Protein AF-A0AA39HZW9-F1 (afdb_monomer_lite)

Radius of gyration: 36.7 Å; chains: 1; bounding box: 82×120×108 Å

Secondary structure (DSSP, 8-state):
-------------S-SSS-----------------HHHHHHHHHHH---HHHHHHHHHHHTTT-HHHHHHHHHHHHHHHHHHHHHHHTTS---EEEEEEEEETTEEEEEEEEES-HHHHTSHHHHHHHHHHHHHHHHHHHHHGGG--PPTT--EEEEPPTTTPBPTTS-BHHHHHHHHHHHH-S-EEEEEEEEEE--TTPEEEEEEES-EE-SS-EEESEEEEEEEEE-TT--SS-HHHHHHHHHHHHHHTT--B--PPPP-----------------TTHHHHHHHS-------HHHHBTTTSEETTEEEEEHHHHHHHTTEEEEEEEEEETTHHHHHHHHHHHHHHHHHS------------------------------------------PPPP------------SSSTTSSHHHHHHHHHHHHHHHHHHHHHHHH-

pLDDT: mean 72.5, std 27.18, range [23.95, 98.5]

Organism: NCBI:txid289476

Foldseek 3Di:
DDDDDDDDDDDDDPDDPPPPPPDDPPPDPPVPDADPVLLVVLCVVQVDDSVLSVVLCVVQNSVPSVSSNVSSVVVLLVLLVVLLVVQVVADFQAAKWKKFFDFQKIKIWTKTWRDNVLRPDPLRLVLNVQLRVLLRVVLVVCQVVDDADFLDKDKDFDDQQPRAGPVRGGNVSSLSSSCSVVVIHMDTPTIIMIGDDHQWGKDKDEPVWDDDPRMTMYQKMKIWTKHADPPADPDDPRVLRHQLRVQCRVLVAAWQDDADDPPPPPPPPPPPDPDDDDDPVVVVVVVVPDPPDCDCLSHHQQNDQRPVGSVDGPVVVQVVRRMDISTMDMDGRCPVVVVVVVVVVVVVVVVDPDDDDDPPPPPPDDDDDDDDDDDDDDDDDDDDDDDDDDDDDDDDDDDDDDDDDDDDDDPPPVVPPPPPVVVVVVVVVVVVVVVVVVVVVD

Structure (mmCIF, N/CA/C/O backbone):
data_AF-A0AA39HZW9-F1
#
_entry.id   AF-A0AA39HZW9-F1
#
loop_
_atom_site.group_PDB
_atom_site.id
_atom_site.type_symbol
_atom_site.label_atom_id
_atom_site.label_alt_id
_atom_site.label_comp_id
_atom_site.label_asym_id
_atom_site.label_entity_id
_atom_site.label_seq_id
_atom_site.pdbx_PDB_ins_code
_atom_site.Cartn_x
_atom_site.Cartn_y
_atom_site.Cartn_z
_atom_site.occupancy
_atom_site.B_iso_or_equiv
_atom_site.auth_seq_id
_atom_site.auth_comp_id
_atom_site.auth_asym_id
_atom_site.auth_atom_id
_atom_site.pdbx_PDB_model_num
ATOM 1 N N . MET A 1 1 ? -32.507 66.159 19.120 1.00 34.94 1 MET A N 1
ATOM 2 C CA . MET A 1 1 ? -33.214 66.784 20.262 1.00 34.94 1 MET A CA 1
ATOM 3 C C . MET A 1 1 ? -34.697 66.452 20.152 1.00 34.94 1 MET A C 1
ATOM 5 O O . MET A 1 1 ? -35.174 66.470 19.030 1.00 34.94 1 MET A O 1
ATOM 9 N N . LEU A 1 2 ? -35.362 66.196 21.295 1.00 34.66 2 LEU A N 1
ATOM 10 C CA . LEU A 1 2 ? -36.809 65.916 21.501 1.00 34.66 2 LEU A CA 1
ATOM 11 C C . LEU A 1 2 ? -37.301 64.592 20.876 1.00 34.66 2 LEU A C 1
ATOM 13 O O . LEU A 1 2 ? -37.338 64.468 19.666 1.00 34.66 2 LEU A O 1
ATOM 17 N N . ARG A 1 3 ? -37.608 63.489 21.580 1.00 35.75 3 ARG A N 1
ATOM 18 C CA . ARG A 1 3 ? -38.159 63.187 22.924 1.00 35.75 3 ARG A CA 1
ATOM 19 C C . ARG A 1 3 ? -39.597 63.674 23.175 1.00 35.75 3 ARG A C 1
ATOM 21 O O . ARG A 1 3 ? -39.869 64.857 23.019 1.00 35.75 3 ARG A O 1
ATOM 28 N N . LEU A 1 4 ? -40.371 62.742 23.769 1.00 35.06 4 LEU A N 1
ATOM 29 C CA . LEU A 1 4 ? -41.680 62.815 24.467 1.00 35.06 4 LEU A CA 1
ATOM 30 C C . LEU A 1 4 ? -42.878 62.329 23.608 1.00 35.06 4 LEU A C 1
ATOM 32 O O . LEU A 1 4 ? -42.989 62.734 22.466 1.00 35.06 4 LEU A O 1
ATOM 36 N N . ARG A 1 5 ? -43.819 61.486 24.072 1.00 35.94 5 ARG A N 1
ATOM 37 C CA . ARG A 1 5 ? -44.132 60.964 25.420 1.00 35.94 5 ARG A CA 1
ATOM 38 C C . ARG A 1 5 ? -45.086 59.747 25.347 1.00 35.94 5 ARG A C 1
ATOM 40 O O . ARG A 1 5 ? -45.790 59.561 24.365 1.00 35.94 5 ARG A O 1
ATOM 47 N N . ASN A 1 6 ? -45.064 58.988 26.444 1.00 35.19 6 ASN A N 1
ATOM 48 C CA . ASN A 1 6 ? -45.860 57.831 26.890 1.00 35.19 6 ASN A CA 1
ATOM 49 C C . ASN A 1 6 ? -47.389 57.874 26.669 1.00 35.19 6 ASN A C 1
ATOM 51 O O . ASN A 1 6 ? -47.959 58.957 26.627 1.00 35.19 6 ASN A O 1
ATOM 55 N N . VAL A 1 7 ? -48.033 56.691 26.690 1.00 34.19 7 VAL A N 1
ATOM 56 C CA . VAL A 1 7 ? -48.932 56.134 27.752 1.00 34.19 7 VAL A CA 1
ATOM 57 C C . VAL A 1 7 ? -49.486 54.781 27.216 1.00 34.19 7 VAL A C 1
ATOM 59 O O . VAL A 1 7 ? -50.035 54.747 26.127 1.00 34.19 7 VAL A O 1
ATOM 62 N N . GLN A 1 8 ? -49.108 53.593 27.718 1.00 33.03 8 GLN A N 1
ATOM 63 C CA . GLN A 1 8 ? -49.621 52.834 28.883 1.00 33.03 8 GLN A CA 1
ATOM 64 C C . GLN A 1 8 ? -51.130 52.477 28.823 1.00 33.03 8 GLN A C 1
ATOM 66 O O . GLN A 1 8 ? -51.951 53.331 29.116 1.00 33.03 8 GLN A O 1
ATOM 71 N N . LEU A 1 9 ? -51.492 51.221 28.504 1.00 31.52 9 LEU A N 1
ATOM 72 C CA . LEU A 1 9 ? -52.197 50.246 29.377 1.00 31.52 9 LEU A CA 1
ATOM 73 C C . LEU A 1 9 ? -52.895 49.114 28.590 1.00 31.52 9 LEU A C 1
ATOM 75 O O . LEU A 1 9 ? -53.421 49.331 27.508 1.00 31.52 9 LEU A O 1
ATOM 79 N N . ALA A 1 10 ? -52.991 47.963 29.270 1.00 33.34 10 ALA A N 1
ATOM 80 C CA . ALA A 1 10 ? -53.833 46.788 29.009 1.00 33.34 10 ALA A CA 1
ATOM 81 C C . ALA A 1 10 ? -53.428 45.921 27.800 1.00 33.34 10 ALA A C 1
ATOM 83 O O . ALA A 1 10 ? -53.300 46.378 26.680 1.00 33.34 10 ALA A O 1
ATOM 84 N N . GLY A 1 11 ? -53.213 44.619 27.923 1.00 28.30 11 GLY A N 1
ATOM 85 C CA . GLY A 1 11 ? -53.505 43.700 29.009 1.00 28.30 11 GLY A CA 1
ATOM 86 C C . GLY A 1 11 ? -53.540 42.311 28.383 1.00 28.30 11 GLY A C 1
ATOM 87 O O . GLY A 1 11 ? -54.354 42.044 27.509 1.00 28.30 11 GLY A O 1
ATOM 88 N N . SER A 1 12 ? -52.573 41.479 28.769 1.00 40.00 12 SER A N 1
ATOM 89 C CA . SER A 1 12 ? -52.729 40.038 29.001 1.00 40.00 12 SER A CA 1
ATOM 90 C C . SER A 1 12 ? -53.965 39.373 28.378 1.00 40.00 12 SER A C 1
ATOM 92 O O . SER A 1 12 ? -55.034 39.493 28.960 1.00 40.00 12 SER A O 1
ATOM 94 N N . ILE A 1 13 ? -53.794 38.619 27.278 1.00 37.22 13 ILE A N 1
ATOM 95 C CA . ILE A 1 13 ? -54.578 37.394 26.976 1.00 37.22 13 ILE A CA 1
ATOM 96 C C . ILE A 1 13 ? -53.998 36.544 25.819 1.00 37.22 13 ILE A C 1
ATOM 98 O O . ILE A 1 13 ? -54.266 35.350 25.780 1.00 37.22 1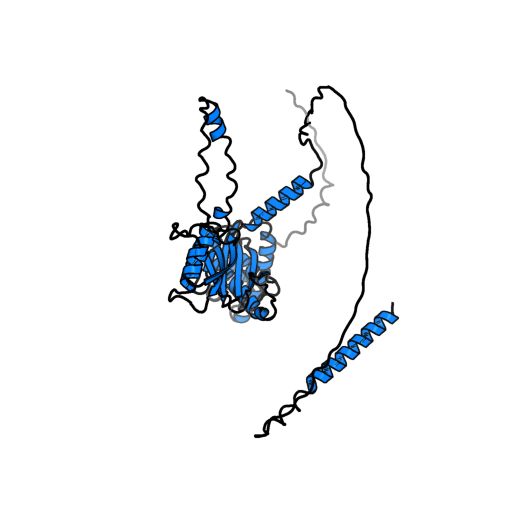3 ILE A O 1
ATOM 102 N N . VAL A 1 14 ? -53.116 37.035 24.937 1.00 37.12 14 VAL A N 1
ATOM 103 C CA . VAL A 1 14 ? -52.700 36.242 23.744 1.00 37.12 14 VAL A CA 1
ATOM 104 C C . VAL A 1 14 ? -51.212 35.873 23.723 1.00 37.12 14 VAL A C 1
ATOM 106 O O . VAL A 1 14 ? -50.484 36.171 22.781 1.00 37.12 14 VAL A O 1
ATOM 109 N N . ARG A 1 15 ? -50.723 35.192 24.766 1.00 33.72 15 ARG A N 1
ATOM 110 C CA . ARG A 1 15 ? -49.403 34.530 24.704 1.00 33.72 15 ARG A CA 1
ATOM 111 C C . ARG A 1 15 ? -49.343 33.223 25.499 1.00 33.72 15 ARG A C 1
ATOM 113 O O . ARG A 1 15 ? -48.409 32.986 26.255 1.00 33.72 15 ARG A O 1
ATOM 120 N N . ARG A 1 16 ? -50.365 32.373 25.340 1.00 34.09 16 ARG A N 1
ATOM 121 C CA . ARG A 1 16 ? -50.424 31.041 25.971 1.00 34.09 16 ARG A CA 1
ATOM 122 C C . ARG A 1 16 ? -50.874 29.922 25.025 1.00 34.09 16 ARG A C 1
ATOM 124 O O . ARG A 1 16 ? -51.588 29.024 25.446 1.00 34.09 16 ARG A O 1
ATOM 131 N N . LEU A 1 17 ? -50.456 29.979 23.758 1.00 33.69 17 LEU A N 1
ATOM 132 C CA . LEU A 1 17 ? -50.730 28.930 22.757 1.00 33.69 17 LEU A CA 1
ATOM 133 C C . LEU A 1 17 ? -49.521 28.579 21.863 1.00 33.69 17 LEU A C 1
ATOM 135 O O . LEU A 1 17 ? -49.684 27.963 20.820 1.00 33.69 17 LEU A O 1
ATOM 139 N N . LEU A 1 18 ? -48.298 28.920 22.286 1.00 36.03 18 LEU A N 1
ATOM 140 C CA . LEU A 1 18 ? -47.048 28.488 21.636 1.00 36.03 18 LEU A CA 1
ATOM 141 C C . LEU A 1 18 ? -46.009 28.070 22.685 1.00 36.03 18 LEU A C 1
ATOM 143 O O . LEU A 1 18 ? -44.896 28.583 22.747 1.00 36.03 18 LEU A O 1
ATOM 147 N N . SER A 1 19 ? -46.407 27.164 23.574 1.00 37.12 19 SER A N 1
ATOM 148 C CA . SER A 1 19 ? -45.493 26.489 24.499 1.00 37.12 19 SER A CA 1
ATOM 149 C C . SER A 1 19 ? -45.993 25.069 24.737 1.00 37.12 19 SER A C 1
ATOM 151 O O . SER A 1 19 ? -46.457 24.722 25.816 1.00 37.12 19 SER A O 1
ATOM 153 N N . SER A 1 20 ? -45.938 24.257 23.685 1.00 35.94 20 SER A N 1
ATOM 154 C CA . SER A 1 20 ? -45.880 22.801 23.808 1.00 35.94 20 SER A CA 1
ATOM 155 C C . SER A 1 20 ? -44.581 22.302 23.175 1.00 35.94 20 SER A C 1
ATOM 157 O O . SER A 1 20 ? -44.574 21.384 22.360 1.00 35.94 20 SER A O 1
ATOM 159 N N . GLU A 1 21 ? -43.465 22.937 23.533 1.00 36.12 21 GLU A N 1
ATOM 160 C CA . GLU A 1 21 ? -42.206 22.209 23.587 1.00 36.12 21 GLU A CA 1
ATOM 161 C C . GLU A 1 21 ? -42.336 21.257 24.767 1.00 36.12 21 GLU A C 1
ATOM 163 O O . GLU A 1 21 ? -42.434 21.670 25.924 1.00 36.12 21 GLU A O 1
ATOM 168 N N . ALA A 1 22 ? -42.447 19.973 24.436 1.00 35.91 22 ALA A N 1
ATOM 169 C CA . ALA A 1 22 ? -42.327 18.893 25.385 1.00 35.91 22 ALA A CA 1
ATOM 170 C C . ALA A 1 22 ? -41.031 19.112 26.167 1.00 35.91 22 ALA A C 1
ATOM 172 O O . ALA A 1 22 ? -39.932 18.935 25.640 1.00 35.91 22 ALA A O 1
ATOM 173 N N . ALA A 1 23 ? -41.183 19.549 27.416 1.00 32.69 23 ALA A N 1
ATOM 174 C CA . ALA A 1 23 ? -40.116 19.561 28.387 1.00 32.69 23 ALA A CA 1
ATOM 175 C C . ALA A 1 23 ? -39.486 18.167 28.369 1.00 32.69 23 ALA A C 1
ATOM 177 O O . ALA A 1 23 ? -40.150 17.169 28.664 1.00 32.69 23 ALA A O 1
ATOM 178 N N . ALA A 1 24 ? -38.218 18.104 27.962 1.00 35.72 24 ALA A N 1
ATOM 179 C CA . ALA A 1 24 ? -37.405 16.921 28.150 1.00 35.72 24 ALA A CA 1
ATOM 180 C C . ALA A 1 24 ? -37.582 16.480 29.609 1.00 35.72 24 ALA A C 1
ATOM 182 O O . ALA A 1 24 ? -37.485 17.336 30.497 1.00 35.72 24 ALA A O 1
ATOM 183 N N . PRO A 1 25 ? -37.865 15.198 29.894 1.00 37.16 25 PRO A N 1
ATOM 184 C CA . PRO A 1 25 ? -37.861 14.751 31.267 1.00 37.16 25 PRO A CA 1
ATOM 185 C C . PRO A 1 25 ? -36.443 14.976 31.788 1.00 37.16 25 PRO A C 1
ATOM 187 O O . PRO A 1 25 ? -35.507 14.267 31.417 1.00 37.16 25 PRO A O 1
ATOM 190 N N . SER A 1 26 ? -36.286 15.978 32.651 1.00 41.97 26 SER A N 1
ATOM 191 C CA . SER A 1 26 ? -35.175 16.111 33.583 1.00 41.97 26 SER A CA 1
ATOM 192 C C . SER A 1 26 ? -35.300 14.991 34.619 1.00 41.97 26 SER A C 1
ATOM 194 O O . SER A 1 26 ? -35.523 15.207 35.806 1.00 41.97 26 SER A O 1
ATOM 196 N N . GLY A 1 27 ? -35.203 13.751 34.137 1.00 35.00 27 GLY A N 1
ATOM 197 C CA . GLY A 1 27 ? -34.976 12.586 34.964 1.00 35.00 27 GLY A CA 1
ATOM 198 C C . GLY A 1 27 ? -33.583 12.737 35.545 1.00 35.00 27 GLY A C 1
ATOM 199 O O . GLY A 1 27 ? -32.606 12.783 34.799 1.00 35.00 27 GLY A O 1
ATOM 200 N N . GLY A 1 28 ? -33.517 12.890 36.865 1.00 33.19 28 GLY A N 1
ATOM 201 C CA . GLY A 1 28 ? -32.268 13.006 37.595 1.00 33.19 28 GLY A CA 1
ATOM 202 C C . GLY A 1 28 ? -31.275 11.937 37.154 1.00 33.19 28 GLY A C 1
ATOM 203 O O . GLY A 1 28 ? -31.624 10.761 37.028 1.00 33.19 28 GLY A O 1
ATOM 204 N N . ASP A 1 29 ? -30.037 12.365 36.927 1.00 40.34 29 ASP A N 1
ATOM 205 C CA . ASP A 1 29 ? -28.877 11.491 36.812 1.00 40.34 29 ASP A CA 1
ATOM 206 C C . ASP A 1 29 ? -28.687 10.808 38.174 1.00 40.34 29 ASP A C 1
ATOM 208 O O . ASP A 1 29 ? -27.918 11.243 39.031 1.00 40.34 29 ASP A O 1
ATOM 212 N N . ALA A 1 30 ? -29.490 9.774 38.431 1.00 45.31 30 ALA A N 1
ATOM 213 C CA . ALA A 1 30 ? -29.240 8.834 39.500 1.00 45.31 30 ALA A CA 1
ATOM 214 C C . ALA A 1 30 ? -27.892 8.215 39.157 1.00 45.31 30 ALA A C 1
ATOM 216 O O . ALA A 1 30 ? -27.802 7.376 38.263 1.00 45.31 30 ALA A O 1
ATOM 217 N N . SER A 1 31 ? -26.833 8.685 39.815 1.00 55.00 31 SER A N 1
ATOM 218 C CA . SER A 1 31 ? -25.477 8.213 39.590 1.00 55.00 31 SER A CA 1
ATOM 219 C C . SER A 1 31 ? -25.436 6.709 39.867 1.00 55.00 31 SER A C 1
ATOM 221 O O . SER A 1 31 ? -25.274 6.279 41.012 1.00 55.00 31 SER A O 1
ATOM 223 N N . VAL A 1 32 ? -25.641 5.894 38.830 1.00 67.44 32 VAL A N 1
ATOM 224 C CA . VAL A 1 32 ? -25.576 4.441 38.940 1.00 67.44 32 VAL A CA 1
ATOM 225 C C . VAL A 1 32 ? -24.132 4.126 39.290 1.00 67.44 32 VAL A C 1
ATOM 227 O O . VAL A 1 32 ? -23.210 4.312 38.489 1.00 67.44 32 VAL A O 1
ATOM 230 N N . LYS A 1 33 ? -23.926 3.742 40.549 1.00 76.31 33 LYS A N 1
ATOM 231 C CA . LYS A 1 33 ? -22.610 3.536 41.143 1.00 76.31 33 LYS A CA 1
ATOM 232 C C . LYS A 1 33 ? -22.049 2.220 40.602 1.00 76.31 33 LYS A C 1
ATOM 234 O O . LYS A 1 33 ? -22.261 1.158 41.170 1.00 76.31 33 LYS A O 1
ATOM 239 N N . VAL A 1 34 ? -21.383 2.291 39.453 1.00 85.00 34 VAL A N 1
ATOM 240 C CA . VAL A 1 34 ? -20.689 1.145 38.852 1.00 85.00 34 VAL A CA 1
ATOM 241 C C . VAL A 1 34 ? -19.419 0.857 39.644 1.00 85.00 34 VAL A C 1
ATOM 243 O O . VAL A 1 34 ? -18.675 1.785 39.975 1.00 85.00 34 VAL A O 1
ATOM 246 N N . ASP A 1 35 ? -19.158 -0.421 39.922 1.00 88.44 35 ASP A N 1
ATOM 247 C CA . ASP A 1 35 ? -17.929 -0.836 40.592 1.00 88.44 35 ASP A CA 1
ATOM 248 C C . ASP A 1 35 ? -16.688 -0.367 39.809 1.00 88.44 35 ASP A C 1
ATOM 250 O O . ASP A 1 35 ? -16.503 -0.666 38.624 1.00 88.44 35 ASP A O 1
ATOM 254 N N . LYS A 1 36 ? -15.827 0.389 40.498 1.00 92.12 36 LYS A N 1
ATOM 255 C CA . LYS A 1 36 ? -14.608 0.966 39.927 1.00 92.12 36 LYS A CA 1
ATOM 256 C C . LYS A 1 36 ? -13.625 -0.126 39.512 1.00 92.12 36 LYS A C 1
ATOM 258 O O . LYS A 1 36 ? -12.945 0.048 38.502 1.00 92.12 36 LYS A O 1
ATOM 263 N N . THR A 1 37 ? -13.551 -1.235 40.252 1.00 92.75 37 THR A N 1
ATOM 264 C CA . THR A 1 37 ? -12.585 -2.301 39.951 1.00 92.75 37 THR A CA 1
ATOM 265 C C . THR A 1 37 ? -12.979 -3.056 38.684 1.00 92.75 37 THR A C 1
ATOM 267 O O . THR A 1 37 ? -12.160 -3.181 37.769 1.00 92.75 37 THR A O 1
ATOM 270 N N . ALA A 1 38 ? -14.255 -3.431 38.553 1.00 90.88 38 ALA A N 1
ATOM 271 C CA . ALA A 1 38 ? -14.808 -4.017 37.338 1.00 90.88 38 ALA A CA 1
ATOM 272 C C . ALA A 1 38 ? -14.681 -3.081 36.125 1.00 90.88 38 ALA A C 1
ATOM 274 O O . ALA A 1 38 ? -14.305 -3.526 35.040 1.00 90.88 38 ALA A O 1
ATOM 275 N N . LEU A 1 39 ? -14.923 -1.777 36.303 1.00 93.25 39 LEU A N 1
ATOM 276 C CA . LEU A 1 39 ? -14.776 -0.781 35.238 1.00 93.25 39 LEU A CA 1
ATOM 277 C C . LEU A 1 39 ? -13.330 -0.670 34.737 1.00 93.25 39 LEU A C 1
ATOM 279 O O . LEU A 1 39 ? -13.096 -0.669 33.526 1.00 93.25 39 LEU A O 1
ATOM 283 N N . MET A 1 40 ? -12.361 -0.607 35.655 1.00 93.69 40 MET A N 1
ATOM 284 C CA . MET A 1 40 ? -10.936 -0.583 35.315 1.00 93.69 40 MET A CA 1
ATOM 285 C C . MET A 1 40 ? -10.499 -1.883 34.637 1.00 93.69 40 MET A C 1
ATOM 287 O O . MET A 1 40 ? -9.785 -1.832 33.636 1.00 93.69 40 MET A O 1
ATOM 291 N N . LYS A 1 41 ? -10.967 -3.039 35.129 1.00 92.25 41 LYS A N 1
ATOM 292 C CA . LYS A 1 41 ? -10.687 -4.354 34.538 1.00 92.25 41 LYS A CA 1
ATOM 293 C C . LYS A 1 41 ? -11.211 -4.442 33.104 1.00 92.25 41 LYS A C 1
ATOM 295 O O . LYS A 1 41 ? -10.444 -4.765 32.201 1.00 92.25 41 LYS A O 1
ATOM 300 N N . LEU A 1 42 ? -12.477 -4.082 32.881 1.00 91.81 42 LEU A N 1
ATOM 301 C CA . LEU A 1 42 ? -13.103 -4.117 31.558 1.00 91.81 42 LEU A CA 1
ATOM 302 C C . LEU A 1 42 ? -12.406 -3.169 30.574 1.00 91.81 42 LEU A C 1
ATOM 304 O O . LEU A 1 42 ? -12.144 -3.549 29.433 1.00 91.81 42 LEU A O 1
ATOM 308 N N . ARG A 1 43 ? -12.039 -1.959 31.013 1.00 92.31 43 ARG A N 1
ATOM 309 C CA . ARG A 1 43 ? -11.279 -1.021 30.177 1.00 92.31 43 ARG A CA 1
ATOM 310 C C . ARG A 1 43 ? -9.883 -1.541 29.858 1.00 92.31 43 ARG A C 1
ATOM 312 O O . ARG A 1 43 ? -9.479 -1.464 28.706 1.00 92.31 43 ARG A O 1
ATOM 319 N N . LYS A 1 44 ? -9.146 -2.063 30.841 1.00 92.00 44 LYS A N 1
ATOM 320 C CA . LYS A 1 44 ? -7.791 -2.588 30.616 1.00 92.00 44 LYS A CA 1
ATOM 321 C C . LYS A 1 44 ? -7.808 -3.782 29.659 1.00 92.00 44 LYS A C 1
ATOM 323 O O . LYS A 1 44 ? -6.905 -3.917 28.848 1.00 92.00 44 LYS A O 1
ATOM 328 N N . GLN A 1 45 ? -8.851 -4.608 29.729 1.00 90.19 45 GLN A N 1
ATOM 329 C CA . GLN A 1 45 ? -9.020 -5.762 28.850 1.00 90.19 45 GLN A CA 1
ATOM 330 C C . GLN A 1 45 ? -9.435 -5.380 27.421 1.00 90.19 45 GLN A C 1
ATOM 332 O O . GLN A 1 45 ? -9.038 -6.053 26.478 1.00 90.19 45 GLN A O 1
ATOM 337 N N . THR A 1 46 ? -10.256 -4.339 27.248 1.00 88.12 46 THR A N 1
ATOM 338 C CA . THR A 1 46 ? -10.882 -4.035 25.945 1.00 88.12 46 THR A CA 1
ATOM 339 C C . THR A 1 46 ? -10.355 -2.783 25.248 1.00 88.12 46 THR A C 1
ATOM 341 O O . THR A 1 46 ? -10.539 -2.638 24.044 1.00 88.12 46 THR A O 1
ATOM 344 N N . GLY A 1 47 ? -9.753 -1.848 25.984 1.00 84.62 47 GLY A N 1
ATOM 345 C CA . GLY A 1 47 ? -9.275 -0.559 25.477 1.00 84.62 47 GLY A CA 1
ATOM 346 C C . GLY A 1 47 ? -10.363 0.497 25.221 1.00 84.62 47 GLY A C 1
ATOM 347 O O . GLY A 1 47 ? -10.034 1.654 24.960 1.00 84.62 47 GLY A O 1
ATOM 348 N N . TYR A 1 48 ? -11.657 0.165 25.329 1.00 88.31 48 TYR A N 1
ATOM 349 C CA . TYR A 1 48 ? -12.744 1.112 25.043 1.00 88.31 48 TYR A CA 1
ATOM 350 C C . TYR A 1 48 ? -12.856 2.243 26.077 1.00 88.31 48 TYR A C 1
ATOM 352 O O . TYR A 1 48 ? -12.365 2.160 27.206 1.00 88.31 48 TYR A O 1
ATOM 360 N N . SER A 1 49 ? -13.532 3.335 25.696 1.00 87.50 49 SER A N 1
ATOM 361 C CA . SER A 1 49 ? -13.726 4.511 26.555 1.00 87.50 49 SER A CA 1
ATOM 362 C C . SER A 1 49 ? -14.396 4.148 27.888 1.00 87.50 49 SER A C 1
ATOM 364 O O . SER A 1 49 ? -15.246 3.257 27.953 1.00 87.50 49 SER A O 1
ATOM 366 N N . PHE A 1 50 ? -14.049 4.863 28.964 1.00 90.19 50 PHE A N 1
ATOM 367 C CA . PHE A 1 50 ? -14.680 4.667 30.275 1.00 90.19 50 PHE A CA 1
ATOM 368 C C . PHE A 1 50 ? -16.203 4.824 30.227 1.00 90.19 50 PHE A C 1
ATOM 370 O O . PHE A 1 50 ? -16.910 4.092 30.913 1.00 90.19 50 PHE A O 1
ATOM 377 N N . VAL A 1 51 ? -16.710 5.745 29.401 1.00 90.75 51 VAL A N 1
ATOM 378 C CA . VAL A 1 51 ? -18.151 5.965 29.218 1.00 90.75 51 VAL A CA 1
ATOM 379 C C . VAL A 1 51 ? -18.814 4.719 28.636 1.00 90.75 51 VAL A C 1
ATOM 381 O O . VAL A 1 51 ? -19.824 4.261 29.167 1.00 90.75 51 VAL A O 1
ATOM 384 N N . ASN A 1 52 ? -18.224 4.125 27.597 1.00 91.75 52 ASN A N 1
ATOM 385 C CA . ASN A 1 52 ? -18.788 2.937 26.960 1.00 91.75 52 ASN A CA 1
ATOM 386 C C . ASN A 1 52 ? -18.663 1.712 27.876 1.00 91.75 52 ASN A C 1
ATOM 388 O O . ASN A 1 52 ? -19.640 0.984 28.044 1.00 91.75 52 ASN A O 1
ATOM 392 N N . CYS A 1 53 ? -17.527 1.540 28.564 1.00 92.50 53 CYS A N 1
ATOM 393 C CA . CYS A 1 53 ? -17.354 0.479 29.564 1.00 92.50 53 CYS A CA 1
ATOM 394 C C . CYS A 1 53 ? -18.365 0.610 30.715 1.00 92.50 53 CYS A C 1
ATOM 396 O O . CYS A 1 53 ? -18.928 -0.387 31.158 1.00 92.50 53 CYS A O 1
ATOM 398 N N . ARG A 1 54 ? -18.658 1.839 31.163 1.00 93.31 54 ARG A N 1
ATOM 399 C CA . ARG A 1 54 ? -19.682 2.097 32.183 1.00 93.31 54 ARG A CA 1
ATOM 400 C C . ARG A 1 54 ? -21.076 1.737 31.672 1.00 93.31 54 ARG A C 1
ATOM 402 O O . ARG A 1 54 ? -21.787 1.029 32.371 1.00 93.31 54 ARG A O 1
ATOM 409 N N . LYS A 1 55 ? -21.451 2.155 30.455 1.00 92.44 55 LYS A N 1
ATOM 410 C CA . LYS A 1 55 ? -22.735 1.776 29.829 1.00 92.44 55 LYS A CA 1
ATOM 411 C C . LYS A 1 55 ? -22.893 0.255 29.729 1.00 92.44 55 LYS A C 1
ATOM 413 O O . LYS A 1 55 ? -23.967 -0.263 30.016 1.00 92.44 55 LYS A O 1
ATOM 418 N N . ALA A 1 56 ? -21.828 -0.454 29.355 1.00 92.94 56 ALA A N 1
ATOM 419 C CA . ALA A 1 56 ? -21.828 -1.913 29.286 1.00 92.94 56 ALA A CA 1
ATOM 420 C C . ALA A 1 56 ? -22.047 -2.549 30.670 1.00 92.94 56 ALA A C 1
ATOM 422 O O . ALA A 1 56 ? -22.902 -3.418 30.817 1.00 92.94 56 ALA A O 1
ATOM 423 N N . LEU A 1 57 ? -21.345 -2.067 31.701 1.00 93.31 57 LEU A N 1
ATOM 424 C CA . LEU A 1 57 ? -21.501 -2.570 33.069 1.00 93.31 57 LEU A CA 1
ATOM 425 C C . LEU A 1 57 ? -22.853 -2.221 33.699 1.00 93.31 57 LEU A C 1
ATOM 427 O O . LEU A 1 57 ? -23.376 -3.033 34.451 1.00 93.31 57 LEU A O 1
ATOM 431 N N . ILE A 1 58 ? -23.451 -1.072 33.371 1.00 93.31 58 ILE A N 1
ATOM 432 C CA . ILE A 1 58 ? -24.825 -0.742 33.792 1.00 93.31 58 ILE A CA 1
ATOM 433 C C . ILE A 1 58 ? -25.821 -1.750 33.202 1.00 93.31 58 ILE A C 1
ATOM 435 O O . ILE A 1 58 ? -26.773 -2.135 33.872 1.00 93.31 58 ILE A O 1
ATOM 439 N N . LYS A 1 59 ? -25.599 -2.193 31.958 1.00 92.88 59 LYS A N 1
ATOM 440 C CA . LYS A 1 59 ? -26.522 -3.084 31.246 1.00 92.88 59 LYS A CA 1
ATOM 441 C C . LYS A 1 59 ? -26.392 -4.556 31.656 1.00 92.88 59 LYS A C 1
ATOM 443 O O . LYS A 1 59 ? -27.405 -5.239 31.763 1.00 92.88 59 LYS A O 1
ATOM 448 N N . PHE A 1 60 ? -25.171 -5.046 31.873 1.00 93.19 60 PHE A N 1
ATOM 449 C CA . PHE A 1 60 ? -24.914 -6.479 32.092 1.00 93.19 60 PHE A CA 1
ATOM 450 C C . PHE A 1 60 ? -24.418 -6.823 33.502 1.00 93.19 60 PHE A C 1
ATOM 452 O O . PHE A 1 60 ? -24.532 -7.975 33.929 1.00 93.19 60 PHE A O 1
ATOM 459 N N . GLY A 1 61 ? -23.925 -5.837 34.254 1.00 88.69 61 GLY A N 1
ATOM 460 C CA . GLY A 1 61 ? -23.260 -6.048 35.538 1.00 88.69 61 GLY A CA 1
ATOM 461 C C . GLY A 1 61 ? -21.831 -6.602 35.398 1.00 88.69 61 GLY A C 1
ATOM 462 O O . GLY A 1 61 ? -21.381 -6.907 34.291 1.00 88.69 61 GLY A O 1
ATOM 463 N N . PRO A 1 62 ? -21.092 -6.728 36.515 1.00 88.00 62 PRO A N 1
ATOM 464 C CA . PRO A 1 62 ? -19.707 -7.207 36.520 1.00 88.00 62 PRO A CA 1
ATOM 465 C C . PRO A 1 62 ? -19.566 -8.720 36.290 1.00 88.00 62 PRO A C 1
ATOM 467 O O . PRO A 1 62 ? -18.480 -9.168 35.936 1.00 88.00 62 PRO A O 1
ATOM 470 N N . GLU A 1 63 ? -20.629 -9.508 36.468 1.00 87.44 63 GLU A N 1
ATOM 471 C CA . GLU A 1 63 ? -20.574 -10.972 36.328 1.00 87.44 63 GLU A CA 1
ATOM 472 C C . GLU A 1 63 ? -20.655 -11.438 34.868 1.00 87.44 63 GLU A C 1
ATOM 474 O O . GLU A 1 63 ? -20.049 -12.436 34.486 1.00 87.44 63 GLU A O 1
ATOM 479 N N . ARG A 1 64 ? -21.335 -10.670 34.008 1.00 90.31 64 ARG A N 1
ATOM 480 C CA . ARG A 1 64 ? -21.542 -10.997 32.588 1.00 90.31 64 ARG A CA 1
ATOM 481 C C . ARG A 1 64 ? -20.556 -10.261 31.680 1.00 90.31 64 ARG A C 1
ATOM 483 O O . ARG A 1 64 ? -20.937 -9.583 30.725 1.00 90.31 64 ARG A O 1
ATOM 490 N N . LEU A 1 65 ? -19.260 -10.403 31.969 1.00 88.19 65 LEU A N 1
ATOM 491 C CA . LEU A 1 65 ? -18.193 -9.772 31.177 1.00 88.19 65 LEU A CA 1
ATOM 492 C C . LEU A 1 65 ? -18.217 -10.148 29.681 1.00 88.19 65 LEU A C 1
ATOM 494 O O . LEU A 1 65 ? -18.038 -9.240 28.868 1.00 88.19 65 LEU A O 1
ATOM 498 N N . PRO A 1 66 ? -18.462 -11.409 29.266 1.00 92.00 66 PRO A N 1
ATOM 499 C CA . PRO A 1 66 ? -18.499 -11.753 27.841 1.00 92.00 66 PRO A CA 1
ATOM 500 C C . PRO A 1 66 ? -19.594 -11.004 27.067 1.00 92.00 66 PRO A C 1
ATOM 502 O O . PRO A 1 66 ? -19.343 -10.496 25.973 1.00 92.00 66 PRO A O 1
ATOM 505 N N . GLU A 1 67 ? -20.785 -10.867 27.656 1.00 94.19 67 GLU A N 1
ATOM 506 C CA . GLU A 1 67 ? -21.897 -10.106 27.072 1.00 94.19 67 GLU A CA 1
ATOM 507 C C . GLU A 1 67 ? -21.578 -8.609 27.013 1.00 94.19 67 GLU A C 1
ATOM 509 O O . GLU A 1 67 ? -21.805 -7.967 25.987 1.00 94.19 67 GLU A O 1
ATOM 514 N N . ALA A 1 68 ? -20.966 -8.063 28.070 1.00 92.12 68 ALA A N 1
ATOM 515 C CA . ALA A 1 68 ? -20.511 -6.676 28.094 1.00 92.12 68 ALA A CA 1
ATOM 516 C C . ALA A 1 68 ? -19.472 -6.391 26.994 1.00 92.12 68 ALA A C 1
ATOM 518 O O . ALA A 1 68 ? -19.552 -5.360 26.329 1.00 92.12 68 ALA A O 1
ATOM 519 N N . ILE A 1 69 ? -18.526 -7.307 26.756 1.00 90.69 69 ILE A N 1
ATOM 520 C CA . ILE A 1 69 ? -17.524 -7.186 25.685 1.00 90.69 69 ILE A CA 1
ATOM 521 C C . ILE A 1 69 ? -18.188 -7.241 24.307 1.00 90.69 69 ILE A C 1
ATOM 523 O O . ILE A 1 69 ? -17.843 -6.440 23.438 1.00 90.69 69 ILE A O 1
ATOM 527 N N . LYS A 1 70 ? -19.143 -8.156 24.095 1.00 92.56 70 LYS A N 1
ATOM 528 C CA . LYS A 1 70 ? -19.893 -8.240 22.834 1.00 92.56 70 LYS A CA 1
ATOM 529 C C . LYS A 1 70 ? -20.663 -6.946 22.566 1.00 92.56 70 LYS A C 1
ATOM 531 O O . LYS A 1 70 ? -20.529 -6.370 21.492 1.00 92.56 70 LYS A O 1
ATOM 536 N N . TYR A 1 71 ? -21.362 -6.432 23.574 1.00 93.06 71 TYR A N 1
ATOM 537 C CA . TYR A 1 71 ? -22.065 -5.157 23.486 1.00 93.06 71 TYR A CA 1
ATOM 538 C C . TYR A 1 71 ? -21.129 -3.976 23.205 1.00 93.06 71 TYR A C 1
ATOM 540 O O . TYR A 1 71 ? -21.480 -3.087 22.436 1.00 93.06 71 TYR A O 1
ATOM 548 N N . LEU A 1 72 ? -19.930 -3.955 23.797 1.00 89.94 72 LEU A N 1
ATOM 549 C CA . LEU A 1 72 ? -18.933 -2.920 23.514 1.00 89.94 72 LEU A CA 1
ATOM 550 C C . LEU A 1 72 ? -18.472 -2.938 22.055 1.00 89.94 72 LEU A C 1
ATOM 552 O O . LEU A 1 72 ? -18.287 -1.866 21.486 1.00 89.94 72 LEU A O 1
ATOM 556 N N . LYS A 1 73 ? -18.308 -4.126 21.461 1.00 88.19 73 LYS A N 1
ATOM 557 C CA . LYS A 1 73 ? -17.976 -4.271 20.036 1.00 88.19 73 LYS A CA 1
ATOM 558 C C . LYS A 1 73 ? -19.104 -3.731 19.158 1.00 88.19 73 LYS A C 1
ATOM 560 O O . LYS A 1 73 ? -18.868 -2.803 18.400 1.00 88.19 73 LYS A O 1
ATOM 565 N N . GLU A 1 74 ? -20.332 -4.204 19.365 1.00 90.44 74 GLU A N 1
ATOM 566 C CA . GLU A 1 74 ? -21.511 -3.744 18.610 1.00 90.44 74 GLU A CA 1
ATOM 567 C C . GLU A 1 74 ? -21.720 -2.223 18.727 1.00 90.44 74 GLU A C 1
ATOM 569 O O . GLU A 1 74 ? -22.067 -1.541 17.760 1.00 90.44 74 GLU A O 1
ATOM 574 N N . LEU A 1 75 ? -21.488 -1.668 19.922 1.00 89.00 75 LEU A N 1
ATOM 575 C CA . LEU A 1 75 ? -21.562 -0.230 20.157 1.00 89.00 75 LEU A CA 1
ATOM 576 C C . LEU A 1 75 ? -20.456 0.521 19.408 1.00 89.00 75 LEU A C 1
ATOM 578 O O . LEU A 1 75 ? -20.730 1.568 18.826 1.00 89.00 75 LEU A O 1
ATOM 582 N N . ALA A 1 76 ? -19.225 0.004 19.423 1.00 86.06 76 ALA A N 1
ATOM 583 C CA . ALA A 1 76 ? -18.102 0.603 18.714 1.00 86.06 76 ALA A CA 1
ATOM 584 C C . ALA A 1 76 ? -18.318 0.595 17.198 1.00 86.06 76 ALA A C 1
ATOM 586 O O . ALA A 1 76 ? -18.072 1.621 16.570 1.00 86.06 76 ALA A O 1
ATOM 587 N N . ASP A 1 77 ? -18.855 -0.494 16.645 1.00 87.38 77 ASP A N 1
ATOM 588 C CA . ASP A 1 77 ? -19.186 -0.599 15.222 1.00 87.38 77 ASP A CA 1
ATOM 589 C C . ASP A 1 77 ? -20.217 0.473 14.842 1.00 87.38 77 ASP A C 1
ATOM 591 O O . ASP A 1 77 ? -19.999 1.287 13.942 1.00 87.38 77 ASP A O 1
ATOM 595 N N . LYS A 1 78 ? -21.319 0.556 15.599 1.00 90.44 78 LYS A N 1
ATOM 596 C CA . LYS A 1 78 ? -22.375 1.549 15.362 1.00 90.44 78 LYS A CA 1
ATOM 597 C C . LYS A 1 78 ? -21.863 2.986 15.488 1.00 90.44 78 LYS A C 1
ATOM 599 O O . LYS A 1 78 ? -22.181 3.830 14.650 1.00 90.44 78 LYS A O 1
ATOM 604 N N . GLU A 1 79 ? -21.094 3.285 16.534 1.00 89.12 79 GLU A N 1
ATOM 605 C CA . GLU A 1 79 ? -20.516 4.617 16.738 1.00 89.12 79 GLU A CA 1
ATOM 606 C C . GLU A 1 79 ? -19.469 4.958 15.671 1.00 89.12 79 GLU A C 1
ATOM 608 O O . GLU A 1 79 ? -19.377 6.121 15.276 1.00 89.12 79 GLU A O 1
ATOM 613 N N . GLY A 1 80 ? -18.695 3.975 15.206 1.00 90.38 80 GLY A N 1
ATOM 614 C CA . GLY A 1 80 ? -17.706 4.122 14.141 1.00 90.38 80 GLY A CA 1
ATOM 615 C C . GLY A 1 80 ? -18.356 4.586 12.847 1.00 90.38 80 GLY A C 1
ATOM 616 O O . GLY A 1 80 ? -18.007 5.647 12.336 1.00 90.38 80 GLY A O 1
ATOM 617 N N . TRP A 1 81 ? -19.394 3.879 12.395 1.00 91.88 81 TRP A N 1
ATOM 618 C CA . TRP A 1 81 ? -20.167 4.258 11.209 1.00 91.88 81 TRP A CA 1
ATOM 619 C C . TRP A 1 81 ? -20.833 5.629 11.335 1.00 91.88 81 TRP A C 1
ATOM 621 O O . TRP A 1 81 ? -20.776 6.438 10.412 1.00 91.88 81 TRP A O 1
ATOM 631 N N . GLN A 1 82 ? -21.423 5.934 12.494 1.00 93.75 82 GLN A N 1
ATOM 632 C CA . GLN A 1 82 ? -22.028 7.247 12.727 1.00 93.75 82 GLN A CA 1
ATOM 633 C C . GLN A 1 82 ? -21.000 8.382 12.696 1.00 93.75 82 GLN A C 1
ATOM 635 O O . GLN A 1 82 ? -21.304 9.465 12.203 1.00 93.75 82 GLN A O 1
ATOM 640 N N . LYS A 1 83 ? -19.800 8.165 13.245 1.00 93.19 83 LYS A N 1
ATOM 641 C CA . LYS A 1 83 ? -18.718 9.155 13.206 1.00 93.19 83 LYS A CA 1
ATOM 642 C C . LYS A 1 83 ? -18.154 9.291 11.800 1.00 93.19 83 LYS A C 1
ATOM 644 O O . LYS A 1 83 ? -18.023 10.417 11.346 1.00 93.19 83 LYS A O 1
ATOM 649 N N . ALA A 1 84 ? -17.906 8.184 11.103 1.00 92.69 84 ALA A N 1
ATOM 650 C CA . ALA A 1 84 ? -17.459 8.194 9.714 1.00 92.69 84 ALA A CA 1
ATOM 651 C C . ALA A 1 84 ? -18.412 9.008 8.833 1.00 92.69 84 ALA A C 1
ATOM 653 O O . ALA A 1 84 ? -17.975 9.942 8.173 1.00 92.69 84 ALA A O 1
ATOM 654 N N . ALA A 1 85 ? -19.723 8.772 8.934 1.00 94.12 85 ALA A N 1
ATOM 655 C CA . ALA A 1 85 ? -20.724 9.545 8.196 1.00 94.12 85 ALA A CA 1
ATOM 656 C C . ALA A 1 85 ? -20.758 11.041 8.569 1.00 94.12 85 ALA A C 1
ATOM 658 O O . ALA A 1 85 ? -21.071 11.880 7.733 1.00 94.12 85 ALA A O 1
ATOM 659 N N . LYS A 1 86 ? -20.453 11.400 9.824 1.00 95.00 86 LYS A N 1
ATOM 660 C CA . LYS A 1 86 ? -20.402 12.807 10.271 1.00 95.00 86 LYS A CA 1
ATOM 661 C C . LYS A 1 86 ? -19.119 13.526 9.865 1.00 95.00 86 LYS A C 1
ATOM 663 O O . LYS A 1 86 ? -19.118 14.749 9.774 1.00 95.00 86 LYS A O 1
ATOM 668 N N . LEU A 1 87 ? -18.024 12.786 9.719 1.00 94.50 87 LEU A N 1
ATOM 669 C CA . LEU A 1 87 ? -16.695 13.325 9.448 1.00 94.50 87 LEU A CA 1
ATOM 670 C C . LEU A 1 87 ? -16.344 13.276 7.955 1.00 94.50 87 LEU A C 1
ATOM 672 O O . LEU A 1 87 ? -15.437 13.986 7.542 1.00 94.50 87 LEU A O 1
ATOM 676 N N . SER A 1 88 ? -17.085 12.517 7.142 1.00 91.88 88 SER A N 1
ATOM 677 C CA . SER A 1 88 ? -16.774 12.249 5.732 1.00 91.88 88 SER A CA 1
ATOM 678 C C . SER A 1 88 ? -16.652 13.486 4.842 1.00 91.88 88 SER A C 1
ATOM 680 O O . SER A 1 88 ? -15.975 13.426 3.823 1.00 91.88 88 SER A O 1
ATOM 682 N N . SER A 1 89 ? -17.293 14.604 5.198 1.00 93.19 89 SER A N 1
ATOM 683 C CA . SER A 1 89 ? -17.205 15.856 4.434 1.00 93.19 89 SER A CA 1
ATOM 684 C C . SER A 1 89 ? -15.908 16.635 4.675 1.00 93.19 89 SER A C 1
ATOM 686 O O . SER A 1 89 ? -15.685 17.658 4.032 1.00 93.19 89 SER A O 1
ATOM 688 N N . ARG A 1 90 ? -15.079 16.219 5.638 1.00 93.88 90 ARG A N 1
ATOM 689 C CA . ARG A 1 90 ? -13.822 16.897 5.972 1.00 93.88 90 ARG A CA 1
ATOM 690 C C . ARG A 1 90 ? -12.720 16.477 5.011 1.00 93.88 90 ARG A C 1
ATOM 692 O O . ARG A 1 90 ? -12.643 15.317 4.620 1.00 93.88 90 ARG A O 1
ATOM 699 N N . GLN A 1 91 ? -11.847 17.408 4.653 1.00 93.00 91 GLN A N 1
ATOM 700 C CA . GLN A 1 91 ? -10.766 17.133 3.712 1.00 93.00 91 GLN A CA 1
ATOM 701 C C . GLN A 1 91 ? -9.680 16.252 4.341 1.00 93.00 91 GLN A C 1
ATOM 703 O O . GLN A 1 91 ? -9.249 16.488 5.467 1.00 93.00 91 GLN A O 1
ATOM 708 N N . THR A 1 92 ? -9.221 15.260 3.579 1.00 94.12 92 THR A N 1
ATOM 709 C CA . THR A 1 92 ? -8.114 14.369 3.942 1.00 94.12 92 THR A CA 1
ATOM 710 C C . THR A 1 92 ? -6.928 14.623 3.010 1.00 94.12 92 THR A C 1
ATOM 712 O O . THR A 1 92 ? -6.961 14.264 1.830 1.00 94.12 92 THR A O 1
ATOM 715 N N . THR A 1 93 ? -5.899 15.308 3.512 1.00 92.19 93 THR A N 1
ATOM 716 C CA . THR A 1 93 ? -4.688 15.672 2.744 1.00 92.19 93 THR A CA 1
ATOM 717 C C . THR A 1 93 ? -3.419 15.019 3.284 1.00 92.19 93 THR A C 1
ATOM 719 O O . THR A 1 93 ? -2.390 15.034 2.615 1.00 92.19 93 THR A O 1
ATOM 722 N N . GLN A 1 94 ? -3.481 14.448 4.487 1.00 95.81 94 GLN A N 1
ATOM 723 C CA . GLN A 1 94 ? -2.400 13.680 5.101 1.00 95.81 94 GLN A CA 1
ATOM 724 C C . GLN A 1 94 ? -2.719 12.187 5.013 1.00 95.81 94 GLN A C 1
ATOM 726 O O . GLN A 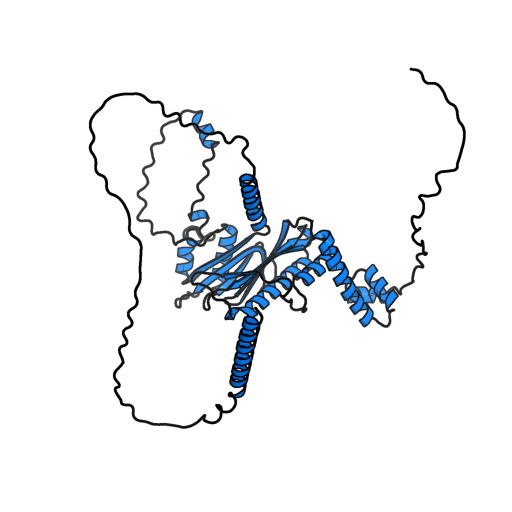1 94 ? -3.801 11.815 4.570 1.00 95.81 94 GLN A O 1
ATOM 731 N N . GLY A 1 95 ? -1.783 11.318 5.396 1.00 96.75 95 GLY A N 1
ATOM 732 C CA . GLY A 1 95 ? -1.965 9.870 5.307 1.00 96.75 95 GLY A CA 1
ATOM 733 C C . GLY A 1 95 ? -0.698 9.122 4.923 1.00 96.75 95 GLY A C 1
ATOM 734 O O . GLY A 1 95 ? 0.409 9.648 5.056 1.00 96.75 95 GLY A O 1
ATOM 735 N N . LEU A 1 96 ? -0.883 7.885 4.465 1.00 97.88 96 LEU A N 1
ATOM 736 C CA . LEU A 1 96 ? 0.182 6.982 4.038 1.00 97.88 96 LEU A CA 1
ATOM 737 C C . LEU A 1 96 ? -0.274 6.145 2.838 1.00 97.88 96 LEU A C 1
ATOM 739 O O . LEU A 1 96 ? -1.438 5.756 2.728 1.00 97.88 96 LEU A O 1
ATOM 743 N N . VAL A 1 97 ? 0.683 5.823 1.976 1.00 98.25 97 VAL A N 1
ATOM 744 C CA . VAL A 1 97 ? 0.566 4.826 0.917 1.00 98.25 97 VAL A CA 1
ATOM 745 C C . VAL A 1 97 ? 1.260 3.556 1.395 1.00 98.25 97 VAL A C 1
ATOM 747 O O . VAL A 1 97 ? 2.457 3.582 1.675 1.00 98.25 97 VAL A O 1
ATOM 750 N N . GLY A 1 98 ? 0.511 2.465 1.525 1.00 98.31 98 GLY A N 1
ATOM 751 C CA . GLY A 1 98 ? 1.025 1.133 1.832 1.00 98.31 98 GLY A CA 1
ATOM 752 C C . GLY A 1 98 ? 1.293 0.334 0.561 1.00 98.31 98 GLY A C 1
ATOM 753 O O . GLY A 1 98 ? 0.509 0.402 -0.385 1.00 98.31 98 GLY A O 1
ATOM 754 N N . VAL A 1 99 ? 2.378 -0.438 0.545 1.00 98.38 99 VAL A N 1
ATOM 755 C CA . VAL A 1 99 ? 2.762 -1.305 -0.570 1.00 98.38 99 VAL A CA 1
ATOM 756 C C . VAL A 1 99 ? 3.259 -2.661 -0.074 1.00 98.38 99 VAL A C 1
ATOM 758 O O . VAL A 1 99 ? 4.054 -2.759 0.861 1.00 98.38 99 VAL A O 1
ATOM 761 N N . ILE A 1 100 ? 2.790 -3.721 -0.725 1.00 98.19 100 ILE A N 1
ATOM 762 C CA . ILE A 1 100 ? 3.207 -5.102 -0.477 1.00 98.19 100 ILE A CA 1
ATOM 763 C C . ILE A 1 100 ? 3.198 -5.877 -1.798 1.00 98.19 100 ILE A C 1
ATOM 765 O O . ILE A 1 100 ? 2.328 -5.652 -2.639 1.00 98.19 100 ILE A O 1
ATOM 769 N N . ALA A 1 101 ? 4.156 -6.778 -2.003 1.00 97.38 101 ALA A N 1
ATOM 770 C CA . ALA A 1 101 ? 4.259 -7.582 -3.219 1.00 97.38 101 ALA A CA 1
ATOM 771 C C . ALA A 1 101 ? 4.554 -9.050 -2.891 1.00 97.38 101 ALA A C 1
ATOM 773 O O . ALA A 1 101 ? 5.314 -9.340 -1.971 1.00 97.38 101 ALA A O 1
ATOM 774 N N . ASP A 1 102 ? 3.973 -9.955 -3.675 1.00 96.62 102 ASP A N 1
ATOM 775 C CA . ASP A 1 102 ? 4.186 -11.399 -3.621 1.00 96.62 102 ASP A CA 1
ATOM 776 C C . ASP A 1 102 ? 4.234 -11.973 -5.048 1.00 96.62 102 ASP A C 1
ATOM 778 O O . ASP A 1 102 ? 3.230 -12.042 -5.763 1.00 96.62 102 ASP A O 1
ATOM 782 N N . GLY A 1 103 ? 5.436 -12.350 -5.491 1.00 95.38 103 GLY A N 1
ATOM 783 C CA . GLY A 1 103 ? 5.662 -12.887 -6.833 1.00 95.38 103 GLY A CA 1
ATOM 784 C C . GLY A 1 103 ? 5.266 -11.899 -7.933 1.00 95.38 103 GLY A C 1
ATOM 785 O O . GLY A 1 103 ? 5.862 -10.833 -8.056 1.00 95.38 103 GLY A O 1
ATOM 786 N N . ASN A 1 104 ? 4.277 -12.269 -8.746 1.00 96.44 104 ASN A N 1
ATOM 787 C CA . ASN A 1 104 ? 3.728 -11.463 -9.843 1.00 96.44 104 ASN A CA 1
ATOM 788 C C . ASN A 1 104 ? 2.457 -10.683 -9.449 1.00 96.44 104 ASN A C 1
ATOM 790 O O . ASN A 1 104 ? 1.737 -10.196 -10.322 1.00 96.44 104 ASN A O 1
ATOM 794 N N . VAL A 1 105 ? 2.159 -10.590 -8.152 1.00 98.19 105 VAL A N 1
ATOM 795 C CA . VAL A 1 105 ? 0.994 -9.891 -7.601 1.00 98.19 105 VAL A CA 1
ATOM 796 C C . VAL A 1 105 ? 1.462 -8.871 -6.565 1.00 98.19 105 VAL A C 1
ATOM 798 O O . VAL A 1 105 ? 2.418 -9.107 -5.833 1.00 98.19 105 VAL A O 1
ATOM 801 N N . ALA A 1 106 ? 0.812 -7.716 -6.493 1.00 98.31 106 ALA A N 1
ATOM 802 C CA . ALA A 1 106 ? 1.073 -6.724 -5.459 1.00 98.31 106 ALA A CA 1
ATOM 803 C C . ALA A 1 106 ? -0.215 -6.008 -5.047 1.00 98.31 106 ALA A C 1
ATOM 805 O O . ALA A 1 106 ? -1.236 -6.086 -5.728 1.00 98.31 106 ALA A O 1
ATOM 806 N N . ALA A 1 107 ? -0.164 -5.306 -3.924 1.00 98.50 107 ALA A N 1
ATOM 807 C CA . ALA A 1 107 ? -1.197 -4.376 -3.514 1.00 98.50 107 ALA A CA 1
ATOM 808 C C . ALA A 1 107 ? -0.572 -3.029 -3.170 1.00 98.50 107 ALA A C 1
ATOM 810 O O . ALA A 1 107 ? 0.476 -2.963 -2.521 1.00 98.50 107 ALA A O 1
ATOM 811 N N . ILE A 1 108 ? -1.242 -1.962 -3.595 1.00 98.19 108 ILE A N 1
ATOM 812 C CA . ILE A 1 108 ? -0.879 -0.590 -3.260 1.00 98.19 108 ILE A CA 1
ATOM 813 C C . ILE A 1 108 ? -2.133 0.156 -2.806 1.00 98.19 108 ILE A C 1
ATOM 815 O O . ILE A 1 108 ? -3.158 0.157 -3.486 1.00 98.19 108 ILE A O 1
ATOM 819 N N . CYS A 1 109 ? -2.095 0.727 -1.607 1.00 98.06 109 CYS A N 1
ATOM 820 C CA . CYS A 1 109 ? -3.262 1.344 -0.980 1.00 98.06 109 CYS A CA 1
ATOM 821 C C . CYS A 1 109 ? -2.915 2.740 -0.474 1.00 98.06 109 CYS A C 1
ATOM 823 O O . CYS A 1 109 ? -1.987 2.891 0.313 1.00 98.06 109 CYS A O 1
ATOM 825 N N . GLU A 1 110 ? -3.685 3.749 -0.874 1.00 97.56 110 GLU A N 1
ATOM 826 C CA . GLU A 1 110 ? -3.601 5.106 -0.337 1.00 97.56 110 GLU A CA 1
ATOM 827 C C . GLU A 1 110 ? -4.701 5.300 0.709 1.00 97.56 110 GLU A C 1
ATOM 829 O O . GLU A 1 110 ? -5.896 5.319 0.390 1.00 97.56 110 GLU A O 1
ATOM 834 N N . ILE A 1 111 ? -4.292 5.467 1.966 1.00 97.88 111 ILE A N 1
ATOM 835 C CA . ILE A 1 111 ? -5.191 5.773 3.073 1.00 97.88 111 ILE A CA 1
ATOM 836 C C . ILE A 1 111 ? -4.881 7.193 3.533 1.00 97.88 111 ILE A C 1
ATOM 838 O O . ILE A 1 111 ? -3.774 7.485 3.987 1.00 97.88 111 ILE A O 1
ATOM 842 N N . ALA A 1 112 ? -5.874 8.071 3.434 1.00 96.94 112 ALA A N 1
ATOM 843 C CA . ALA A 1 112 ? -5.764 9.478 3.783 1.00 96.94 112 ALA A CA 1
ATOM 844 C C . ALA A 1 112 ? -6.517 9.804 5.083 1.00 96.94 112 ALA A C 1
ATOM 846 O O . ALA A 1 112 ? -7.551 9.208 5.382 1.00 96.94 112 ALA A O 1
ATOM 847 N N . CYS A 1 113 ? -6.010 10.773 5.839 1.00 96.75 113 CYS A N 1
ATOM 848 C CA . CYS A 1 113 ? -6.581 11.333 7.062 1.00 96.75 113 CYS A CA 1
ATOM 849 C C . CYS A 1 113 ? -6.485 12.868 7.078 1.00 96.75 113 CYS A C 1
ATOM 851 O O . CYS A 1 113 ? -5.916 13.483 6.170 1.00 96.75 113 CYS A O 1
ATOM 853 N N . GLU A 1 114 ? -7.082 13.502 8.090 1.00 95.25 114 GLU A N 1
ATOM 854 C CA . GLU A 1 114 ? -7.088 14.966 8.219 1.00 95.25 114 GLU A CA 1
ATOM 855 C C . GLU A 1 114 ? -5.698 15.500 8.601 1.00 95.25 114 GLU A C 1
ATOM 857 O O . GLU A 1 114 ? -5.201 16.424 7.958 1.00 95.25 114 GLU A O 1
ATOM 862 N N . THR A 1 115 ? -5.055 14.917 9.622 1.00 96.38 115 THR A N 1
ATOM 863 C CA . THR A 1 115 ? -3.808 15.455 10.195 1.00 96.38 115 THR A CA 1
ATOM 864 C C . THR A 1 115 ? -2.610 14.511 10.067 1.00 96.38 115 THR A C 1
ATOM 866 O O . THR A 1 115 ? -2.746 13.290 9.970 1.00 96.38 115 THR A O 1
ATOM 869 N N . ASP A 1 116 ? -1.396 15.069 10.086 1.00 95.31 116 ASP A N 1
ATOM 870 C CA . ASP A 1 116 ? -0.152 14.291 10.039 1.00 95.31 116 ASP A CA 1
ATOM 871 C C . ASP A 1 116 ? 0.150 13.605 11.381 1.00 95.31 116 ASP A C 1
ATOM 873 O O . ASP A 1 116 ? 0.780 12.546 11.410 1.00 95.31 116 ASP A O 1
ATOM 877 N N . PHE A 1 117 ? -0.351 14.162 12.488 1.00 96.00 117 PHE A N 1
ATOM 878 C CA . PHE A 1 117 ? -0.310 13.538 13.810 1.00 96.00 117 PHE A CA 1
ATOM 879 C C . PHE A 1 117 ? -1.006 12.177 13.816 1.00 96.00 117 PHE A C 1
ATOM 881 O O . PHE A 1 117 ? -0.452 11.216 14.350 1.00 96.00 117 PHE A O 1
ATOM 888 N N . VAL A 1 118 ? -2.183 12.074 13.187 1.00 96.88 118 VAL A N 1
ATOM 889 C CA . VAL A 1 118 ? -2.876 10.791 13.030 1.00 96.88 118 VAL A CA 1
ATOM 890 C C . VAL A 1 118 ? -2.121 9.863 12.085 1.00 96.88 118 VAL A C 1
ATOM 892 O O . VAL A 1 118 ? -1.924 8.703 12.442 1.00 96.88 118 VAL A O 1
ATOM 895 N N . ALA A 1 119 ? -1.621 10.362 10.950 1.00 96.38 119 ALA A N 1
ATOM 896 C CA . ALA A 1 119 ? -0.876 9.548 9.983 1.00 96.38 119 ALA A CA 1
ATOM 897 C C . ALA A 1 119 ? 0.354 8.849 10.598 1.00 96.38 119 ALA A C 1
ATOM 899 O O . ALA A 1 119 ? 0.664 7.707 10.264 1.00 96.38 119 ALA A O 1
ATOM 900 N N . ARG A 1 120 ? 1.047 9.517 11.531 1.00 95.00 120 ARG A N 1
ATOM 901 C CA . ARG A 1 120 ? 2.229 8.972 12.222 1.00 95.00 120 ARG A CA 1
ATOM 902 C C . ARG A 1 120 ? 1.893 8.056 13.405 1.00 95.00 120 ARG A C 1
ATOM 904 O O . ARG A 1 120 ? 2.805 7.418 13.935 1.00 95.00 120 ARG A O 1
ATOM 911 N N . GLY A 1 121 ? 0.630 7.986 13.823 1.00 96.62 121 GLY A N 1
ATOM 912 C CA . GLY A 1 121 ? 0.180 7.178 14.956 1.00 96.62 121 GLY A CA 1
ATOM 913 C C . GLY A 1 121 ? 0.138 5.678 14.650 1.00 96.62 121 GLY A C 1
ATOM 914 O O . GLY A 1 121 ? -0.164 5.258 13.533 1.00 96.62 121 GLY A O 1
ATOM 915 N N . GLU A 1 122 ? 0.406 4.843 15.656 1.00 95.44 122 GLU A N 1
ATOM 916 C CA . GLU A 1 122 ? 0.429 3.385 15.485 1.00 95.44 122 GLU A CA 1
ATOM 917 C C . GLU A 1 122 ? -0.920 2.805 15.053 1.00 95.44 122 GLU A C 1
ATOM 919 O O . GLU A 1 122 ? -0.961 1.873 14.254 1.00 95.44 122 GLU A O 1
ATOM 924 N N . GLU A 1 123 ? -2.036 3.315 15.579 1.00 95.25 123 GLU A N 1
ATOM 925 C CA . GLU A 1 123 ? -3.366 2.836 15.204 1.00 95.25 123 GLU A CA 1
ATOM 926 C C . GLU A 1 123 ? -3.674 3.073 13.725 1.00 95.25 123 GLU A C 1
ATOM 928 O O . GLU A 1 123 ? -4.318 2.228 13.103 1.00 95.25 123 GLU A O 1
ATOM 933 N N . PHE A 1 124 ? -3.210 4.193 13.163 1.00 97.25 124 PHE A N 1
ATOM 934 C CA . PHE A 1 124 ? -3.377 4.488 11.744 1.00 97.25 124 PHE A CA 1
ATOM 935 C C . PHE A 1 124 ? -2.504 3.567 10.891 1.00 97.25 124 PHE A C 1
ATOM 937 O O . PHE A 1 124 ? -3.010 2.938 9.966 1.00 97.25 124 PHE A O 1
ATOM 944 N N . LYS A 1 125 ? -1.226 3.390 11.255 1.00 97.25 125 LYS A N 1
ATOM 945 C CA . LYS A 1 125 ? -0.314 2.461 10.562 1.00 97.25 125 LYS A CA 1
ATOM 946 C C . LYS A 1 125 ? -0.829 1.022 10.574 1.00 97.25 125 LYS A C 1
ATOM 948 O O . LYS A 1 125 ? -0.788 0.353 9.550 1.00 97.25 125 LYS A O 1
ATOM 953 N N . LYS A 1 126 ? -1.403 0.569 11.695 1.00 96.38 126 LYS A N 1
ATOM 954 C CA . LYS A 1 126 ? -2.061 -0.747 11.796 1.00 96.38 126 LYS A CA 1
ATOM 955 C C . LYS A 1 126 ? -3.269 -0.861 10.864 1.00 96.38 126 LYS A C 1
ATOM 957 O O . LYS A 1 126 ? -3.495 -1.927 10.305 1.00 96.38 126 LYS A O 1
ATOM 962 N N . ALA A 1 127 ? -4.039 0.213 10.680 1.00 96.88 127 ALA A N 1
ATOM 963 C CA . ALA A 1 127 ? -5.145 0.224 9.724 1.00 96.88 127 ALA A CA 1
ATOM 964 C C . ALA A 1 127 ? -4.641 0.170 8.271 1.00 96.88 127 ALA A C 1
ATOM 966 O O . ALA A 1 127 ? -5.168 -0.607 7.480 1.00 96.88 127 ALA A O 1
ATOM 967 N N . VAL A 1 128 ? -3.595 0.935 7.936 1.00 98.00 128 VAL A N 1
ATOM 968 C CA . VAL A 1 128 ? -2.913 0.880 6.628 1.00 98.00 128 VAL A CA 1
ATOM 969 C C . VAL A 1 128 ? -2.422 -0.540 6.342 1.00 98.00 128 VAL A C 1
ATOM 971 O O . VAL A 1 128 ? -2.671 -1.072 5.261 1.00 98.00 128 VAL A O 1
ATOM 974 N N . GLU A 1 129 ? -1.791 -1.177 7.328 1.00 97.50 129 GLU A N 1
ATOM 975 C CA . GLU A 1 129 ? -1.313 -2.556 7.243 1.00 97.50 129 GLU A CA 1
ATOM 976 C C . GLU A 1 129 ? -2.451 -3.569 7.071 1.00 97.50 129 GLU A C 1
ATOM 978 O O . GLU A 1 129 ? -2.397 -4.410 6.174 1.00 97.50 129 GLU A O 1
ATOM 983 N N . GLU A 1 130 ? -3.509 -3.480 7.883 1.00 97.25 130 GLU A N 1
ATOM 984 C CA . GLU A 1 130 ? -4.675 -4.369 7.796 1.00 97.25 130 GLU A CA 1
ATOM 985 C C . GLU A 1 130 ? -5.344 -4.283 6.414 1.00 97.25 130 GLU A C 1
ATOM 987 O O . GLU A 1 130 ? -5.665 -5.314 5.817 1.00 97.25 130 GLU A O 1
ATOM 992 N N . ILE A 1 131 ? -5.525 -3.067 5.891 1.00 98.19 131 ILE A N 1
ATOM 993 C CA . ILE A 1 131 ? -6.171 -2.813 4.598 1.00 98.19 131 ILE A CA 1
ATOM 994 C C . ILE A 1 131 ? -5.290 -3.297 3.445 1.00 98.19 131 ILE A C 1
ATOM 996 O O . ILE A 1 131 ? -5.772 -4.008 2.568 1.00 98.19 131 ILE A O 1
ATOM 1000 N N . THR A 1 132 ? -3.997 -2.971 3.458 1.00 98.50 132 THR A N 1
ATOM 1001 C CA . THR A 1 132 ? -3.086 -3.342 2.365 1.00 98.50 132 THR A CA 1
ATOM 1002 C C . THR A 1 132 ? -2.900 -4.857 2.276 1.00 98.50 132 THR A C 1
ATOM 1004 O O . THR A 1 132 ? -2.933 -5.422 1.183 1.00 98.50 132 THR A O 1
ATOM 1007 N N . ASN A 1 133 ? -2.809 -5.543 3.421 1.00 98.06 133 ASN A N 1
ATOM 1008 C CA . ASN A 1 133 ? -2.805 -7.004 3.460 1.00 98.06 133 ASN A CA 1
ATOM 1009 C C . ASN A 1 133 ? -4.119 -7.597 2.934 1.00 98.06 133 ASN A C 1
ATOM 1011 O O . ASN A 1 133 ? -4.085 -8.563 2.175 1.00 98.06 133 ASN A O 1
ATOM 1015 N N . ALA A 1 134 ? -5.276 -7.029 3.294 1.00 98.31 134 ALA A N 1
ATOM 1016 C CA . ALA A 1 134 ? -6.569 -7.480 2.774 1.00 98.31 134 ALA A CA 1
ATOM 1017 C C . ALA A 1 134 ? -6.638 -7.365 1.242 1.00 98.31 134 ALA A C 1
ATOM 1019 O O . ALA A 1 134 ? -7.070 -8.303 0.568 1.00 98.31 134 ALA A O 1
ATOM 1020 N N . THR A 1 135 ? -6.151 -6.250 0.692 1.00 98.50 135 THR A N 1
ATOM 1021 C CA . THR A 1 135 ? -6.057 -6.021 -0.755 1.00 98.50 135 THR A CA 1
ATOM 1022 C C . THR A 1 135 ? -5.127 -7.032 -1.424 1.00 98.50 135 THR A C 1
ATOM 1024 O O . THR A 1 135 ? -5.498 -7.599 -2.450 1.00 98.50 135 THR A O 1
ATOM 1027 N N . LEU A 1 136 ? -3.964 -7.340 -0.831 1.00 98.44 136 LEU A N 1
ATOM 1028 C CA . LEU A 1 136 ? -3.069 -8.373 -1.364 1.00 98.44 136 LEU A CA 1
ATOM 1029 C C . LEU A 1 136 ? -3.733 -9.751 -1.365 1.00 98.44 136 LEU A C 1
ATOM 1031 O O . LEU A 1 136 ? -3.663 -10.460 -2.362 1.00 98.44 136 LEU A O 1
ATOM 1035 N N . GLN A 1 137 ? -4.397 -10.137 -0.276 1.00 97.88 137 GLN A N 1
ATOM 1036 C CA . GLN A 1 137 ? -5.074 -11.435 -0.204 1.00 97.88 137 GLN A CA 1
ATOM 1037 C C . GLN A 1 137 ? -6.199 -11.545 -1.241 1.00 97.88 137 GLN A C 1
ATOM 1039 O O . GLN A 1 137 ? -6.343 -12.577 -1.901 1.00 97.88 137 GLN A O 1
ATOM 1044 N N . ALA A 1 138 ? -6.957 -10.465 -1.453 1.00 97.62 138 ALA A N 1
ATOM 1045 C CA . ALA A 1 138 ? -7.931 -10.400 -2.536 1.00 97.62 138 ALA A CA 1
ATOM 1046 C C . ALA A 1 138 ? -7.261 -10.537 -3.912 1.00 97.62 138 ALA A C 1
ATOM 1048 O O . ALA A 1 138 ? -7.762 -11.290 -4.752 1.00 97.62 138 ALA A O 1
ATOM 1049 N N . ALA A 1 139 ? -6.115 -9.887 -4.125 1.00 97.19 139 ALA A N 1
ATOM 1050 C CA . ALA A 1 139 ? -5.349 -9.999 -5.360 1.00 97.19 139 ALA A CA 1
ATOM 1051 C C . ALA A 1 139 ? -4.886 -11.445 -5.597 1.00 97.19 139 ALA A C 1
ATOM 1053 O O . ALA A 1 139 ? -5.181 -12.032 -6.637 1.00 97.19 139 ALA A O 1
ATOM 1054 N N . LEU A 1 140 ? -4.267 -12.077 -4.598 1.00 97.12 140 LEU A N 1
ATOM 1055 C CA . LEU A 1 140 ? -3.807 -13.465 -4.668 1.00 97.12 140 LEU A CA 1
ATOM 1056 C C . LEU A 1 140 ? -4.945 -14.440 -5.000 1.00 97.12 140 LEU A C 1
ATOM 1058 O O . LEU A 1 140 ? -4.753 -15.342 -5.812 1.00 97.12 140 LEU A O 1
ATOM 1062 N N . SER A 1 141 ? -6.147 -14.223 -4.453 1.00 96.06 141 SER A N 1
ATOM 1063 C CA . SER A 1 141 ? -7.328 -15.047 -4.760 1.00 96.06 141 SER A CA 1
ATOM 1064 C C . SER A 1 141 ? -7.833 -14.912 -6.205 1.00 96.06 141 SER A C 1
ATOM 1066 O O . SER A 1 141 ? -8.556 -15.779 -6.693 1.00 96.06 141 SER A O 1
ATOM 1068 N N . LYS A 1 142 ? -7.459 -13.828 -6.895 1.00 94.19 142 LYS A N 1
ATOM 1069 C CA . LYS A 1 142 ? -7.909 -13.485 -8.251 1.00 94.19 142 LYS A CA 1
ATOM 1070 C C . LYS A 1 142 ? -6.821 -13.652 -9.313 1.00 94.19 142 LYS A C 1
ATOM 1072 O O . LYS A 1 142 ? -7.127 -13.453 -10.490 1.00 94.19 142 LYS A O 1
ATOM 1077 N N . LYS A 1 143 ? -5.592 -14.018 -8.925 1.00 90.50 143 LYS A N 1
ATOM 1078 C CA . LYS A 1 143 ? -4.405 -14.017 -9.798 1.00 90.50 143 LYS A CA 1
ATOM 1079 C C . LYS A 1 143 ? -4.580 -14.851 -11.072 1.00 90.50 143 LYS A C 1
ATOM 1081 O O . LYS A 1 143 ? -4.195 -14.398 -12.141 1.00 90.50 143 LYS A O 1
ATOM 1086 N N . ASP A 1 144 ? -5.228 -16.012 -10.972 1.00 86.75 144 ASP A N 1
ATOM 1087 C CA . ASP A 1 144 ? -5.357 -16.968 -12.085 1.00 86.75 144 ASP A CA 1
ATOM 1088 C C . ASP A 1 144 ? -6.464 -16.586 -13.083 1.00 86.75 144 ASP A C 1
ATOM 1090 O O . ASP A 1 144 ? -6.582 -17.178 -14.152 1.00 86.75 144 ASP A O 1
ATOM 1094 N N . VAL A 1 145 ? -7.296 -15.600 -12.734 1.00 83.44 145 VAL A N 1
ATOM 1095 C CA . VAL A 1 145 ? -8.422 -15.135 -13.562 1.00 83.44 145 VAL A CA 1
ATOM 1096 C C . VAL A 1 145 ? -8.059 -13.858 -14.327 1.00 83.44 145 VAL A C 1
ATOM 1098 O O . VAL A 1 145 ? -8.783 -13.458 -15.237 1.00 83.44 145 VAL A O 1
ATOM 1101 N N . GLN A 1 146 ? -6.944 -13.206 -13.981 1.00 87.31 146 GLN A N 1
ATOM 1102 C CA . GLN A 1 146 ? -6.544 -11.962 -14.631 1.00 87.31 146 GLN A CA 1
ATOM 1103 C C . GLN A 1 146 ? -5.798 -12.236 -15.934 1.00 87.31 146 GLN A C 1
ATOM 1105 O O . GLN A 1 146 ? -4.789 -12.937 -15.959 1.00 87.31 146 GLN A O 1
ATOM 1110 N N . ASN A 1 147 ? -6.277 -11.630 -17.019 1.00 88.44 147 ASN A N 1
ATOM 1111 C CA . ASN A 1 147 ? -5.588 -11.642 -18.302 1.00 88.44 147 ASN A CA 1
ATOM 1112 C C . ASN A 1 147 ? -4.732 -10.377 -18.432 1.00 88.44 147 ASN A C 1
ATOM 1114 O O . ASN A 1 147 ? -5.245 -9.311 -18.773 1.00 88.44 147 ASN A O 1
ATOM 1118 N N . VAL A 1 148 ? -3.442 -10.490 -18.115 1.00 90.38 148 VAL A N 1
ATOM 1119 C CA . VAL A 1 148 ? -2.488 -9.374 -18.191 1.00 90.38 148 VAL A CA 1
ATOM 1120 C C . VAL A 1 148 ? -1.807 -9.375 -19.561 1.00 90.38 148 VAL A C 1
ATOM 1122 O O . VAL A 1 148 ? -1.298 -10.411 -19.987 1.00 90.38 148 VAL A O 1
ATOM 1125 N N . GLY A 1 149 ? -1.791 -8.231 -20.252 1.00 87.31 149 GLY A N 1
ATOM 1126 C CA . GLY A 1 149 ? -1.085 -8.063 -21.527 1.00 87.31 149 GLY A CA 1
ATOM 1127 C C . GLY A 1 149 ? 0.441 -8.111 -21.382 1.00 87.31 149 GLY A C 1
ATOM 1128 O O . GLY A 1 149 ? 0.982 -7.972 -20.285 1.00 87.31 149 GLY A O 1
ATOM 1129 N N . ASP A 1 150 ? 1.157 -8.331 -22.486 1.00 86.38 150 ASP A N 1
ATOM 1130 C CA . ASP A 1 150 ? 2.620 -8.185 -22.500 1.00 86.38 150 ASP A CA 1
ATOM 1131 C C . ASP A 1 150 ? 3.020 -6.731 -22.217 1.00 86.38 150 ASP A C 1
ATOM 1133 O O . ASP A 1 150 ? 2.342 -5.804 -22.661 1.00 86.38 150 ASP A O 1
ATOM 1137 N N . GLY A 1 151 ? 4.103 -6.526 -21.462 1.00 86.69 151 GLY A N 1
ATOM 1138 C CA . GLY A 1 151 ? 4.582 -5.177 -21.125 1.00 86.69 151 GLY A CA 1
ATOM 1139 C C . GLY A 1 151 ? 3.702 -4.410 -20.123 1.00 86.69 151 GLY A C 1
ATOM 1140 O O . GLY A 1 151 ? 3.815 -3.190 -20.008 1.00 86.69 151 GLY A O 1
ATOM 1141 N N . GLN A 1 152 ? 2.784 -5.080 -19.417 1.00 90.25 152 GLN A N 1
ATOM 1142 C CA . GLN A 1 152 ? 1.807 -4.413 -18.552 1.00 90.25 152 GLN A CA 1
ATOM 1143 C C . GLN A 1 152 ? 1.850 -4.894 -17.102 1.00 90.25 152 GLN A C 1
ATOM 1145 O O . GLN A 1 152 ? 2.088 -6.065 -16.806 1.00 90.25 152 GLN A O 1
ATOM 1150 N N . ILE A 1 153 ? 1.537 -3.958 -16.204 1.00 94.88 153 ILE A N 1
ATOM 1151 C CA . ILE A 1 153 ? 1.041 -4.239 -14.859 1.00 94.88 153 ILE A CA 1
ATOM 1152 C C . ILE A 1 153 ? -0.427 -3.825 -14.860 1.00 94.88 153 ILE A C 1
ATOM 1154 O O . ILE A 1 153 ? -0.748 -2.651 -15.034 1.00 94.88 153 ILE A O 1
ATOM 1158 N N . LEU A 1 154 ? -1.323 -4.792 -14.700 1.00 95.69 154 LEU A N 1
ATOM 1159 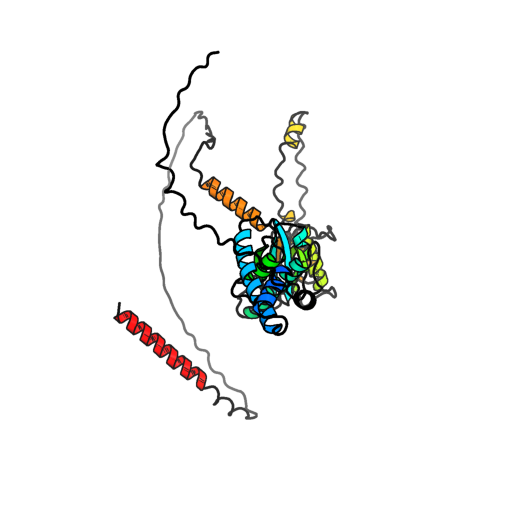C CA . LEU A 1 154 ? -2.754 -4.539 -14.634 1.00 95.69 154 LEU A CA 1
ATOM 1160 C C . LEU A 1 154 ? -3.119 -4.076 -13.221 1.00 95.69 154 LEU A C 1
ATOM 1162 O O . LEU A 1 154 ? -2.879 -4.810 -12.265 1.00 95.69 154 LEU A O 1
ATOM 1166 N N . SER A 1 155 ? -3.713 -2.887 -13.102 1.00 95.75 155 SER A N 1
ATOM 1167 C CA . SER A 1 155 ? -4.255 -2.367 -11.842 1.00 95.75 155 SER A CA 1
ATOM 1168 C C . SER A 1 155 ? -5.772 -2.531 -11.798 1.00 95.75 155 SER A C 1
ATOM 1170 O O . SER A 1 155 ? -6.472 -2.107 -12.718 1.00 95.75 155 SER A O 1
ATOM 1172 N N . ILE A 1 156 ? -6.281 -3.156 -10.735 1.00 95.12 156 ILE A N 1
ATOM 1173 C CA . ILE A 1 156 ? -7.713 -3.357 -10.504 1.00 95.12 156 ILE A CA 1
ATOM 1174 C C . ILE A 1 156 ? -8.056 -2.888 -9.089 1.00 95.12 156 ILE A C 1
ATOM 1176 O O . ILE A 1 156 ? -7.531 -3.464 -8.132 1.00 95.12 156 ILE A O 1
ATOM 1180 N N . PRO A 1 157 ? -8.974 -1.923 -8.914 1.00 95.94 157 PRO A N 1
ATOM 1181 C CA . PRO A 1 157 ? -9.391 -1.506 -7.584 1.00 95.94 157 PRO A CA 1
ATOM 1182 C C . PRO A 1 157 ? -10.113 -2.648 -6.858 1.00 95.94 157 PRO A C 1
ATOM 1184 O O . PRO A 1 157 ? -10.972 -3.338 -7.417 1.00 95.94 157 PRO A O 1
ATOM 1187 N N . ALA A 1 158 ? -9.770 -2.856 -5.592 1.00 95.44 158 ALA A N 1
ATOM 1188 C CA . ALA A 1 158 ? -10.473 -3.766 -4.707 1.00 95.44 158 ALA A CA 1
ATOM 1189 C C . ALA A 1 158 ? -11.834 -3.181 -4.303 1.00 95.44 158 ALA A C 1
ATOM 1191 O O . ALA A 1 158 ? -11.964 -1.993 -4.007 1.00 95.44 158 ALA A O 1
ATOM 1192 N N . ASP A 1 159 ? -12.856 -4.035 -4.233 1.00 96.06 159 ASP A N 1
ATOM 1193 C CA . ASP A 1 159 ? -14.152 -3.636 -3.692 1.00 96.06 159 ASP A CA 1
ATOM 1194 C C . ASP A 1 159 ? -14.041 -3.495 -2.168 1.00 96.06 159 ASP A C 1
ATOM 1196 O O . ASP A 1 159 ? -13.774 -4.471 -1.460 1.00 96.06 159 ASP A O 1
ATOM 1200 N N . LEU A 1 160 ? -14.237 -2.280 -1.654 1.00 94.56 160 LEU A N 1
ATOM 1201 C CA . LEU A 1 160 ? -14.048 -1.966 -0.236 1.00 94.56 160 LEU A CA 1
ATOM 1202 C C . LEU A 1 160 ? -15.121 -2.578 0.687 1.00 94.56 160 LEU A C 1
ATOM 1204 O O . LEU A 1 160 ? -14.911 -2.653 1.901 1.00 94.56 160 LEU A O 1
ATOM 1208 N N . GLN A 1 161 ? -16.275 -2.994 0.153 1.00 94.38 161 GLN A N 1
ATOM 1209 C CA . GLN A 1 161 ? -17.354 -3.653 0.904 1.00 94.38 161 GLN A CA 1
ATOM 1210 C C . GLN A 1 161 ? -17.182 -5.178 0.916 1.00 94.38 161 GLN A C 1
ATOM 1212 O O . GLN A 1 161 ? -17.426 -5.840 1.937 1.00 94.38 161 GLN A O 1
ATOM 1217 N N . GLU A 1 162 ? -16.744 -5.743 -0.206 1.00 95.00 162 GLU A N 1
ATOM 1218 C CA . GLU A 1 162 ? -16.585 -7.189 -0.355 1.00 95.00 162 GLU A CA 1
ATOM 1219 C C . GLU A 1 162 ? -15.242 -7.694 0.179 1.00 95.00 162 GLU A C 1
ATOM 1221 O O . GLU A 1 162 ? -15.203 -8.746 0.821 1.00 95.00 162 GLU A O 1
ATOM 1226 N N . THR A 1 163 ? -14.158 -6.939 -0.021 1.00 95.94 163 THR A N 1
ATOM 1227 C CA . THR A 1 163 ? -12.808 -7.341 0.395 1.00 95.94 163 THR A CA 1
ATOM 1228 C C . THR A 1 163 ? -12.720 -7.431 1.911 1.00 95.94 163 THR A C 1
ATOM 1230 O O . THR A 1 163 ? -12.990 -6.456 2.619 1.00 95.94 163 THR A O 1
ATOM 1233 N N . LYS A 1 164 ? -12.351 -8.615 2.413 1.00 96.56 164 LYS A N 1
ATOM 1234 C CA . LYS A 1 164 ? -12.301 -8.905 3.847 1.00 96.56 164 LYS A CA 1
ATOM 1235 C C . LYS A 1 164 ? -10.885 -8.829 4.395 1.00 96.56 164 LYS A C 1
ATOM 1237 O O . LYS A 1 164 ? -9.953 -9.364 3.804 1.00 96.56 164 LYS A O 1
ATOM 1242 N N . THR A 1 165 ? -10.744 -8.211 5.561 1.00 95.38 165 THR A N 1
ATOM 1243 C CA . THR A 1 165 ? -9.505 -8.248 6.338 1.00 95.38 165 THR A CA 1
ATOM 1244 C C . THR A 1 165 ? -9.356 -9.593 7.050 1.00 95.38 165 THR A C 1
ATOM 1246 O O . THR A 1 165 ? -10.307 -10.375 7.138 1.00 95.38 165 THR A O 1
ATOM 1249 N N . ALA A 1 166 ? -8.183 -9.856 7.632 1.00 92.06 166 ALA A N 1
ATOM 1250 C CA . ALA A 1 166 ? -7.945 -11.059 8.439 1.00 92.06 166 ALA A CA 1
ATOM 1251 C C . ALA A 1 166 ? -8.927 -11.202 9.621 1.00 92.06 166 ALA A C 1
ATOM 1253 O O . ALA A 1 166 ? -9.184 -12.305 10.095 1.00 92.06 166 ALA A O 1
ATOM 1254 N N . ALA A 1 167 ? -9.517 -10.093 10.080 1.00 88.56 167 ALA A N 1
ATOM 1255 C CA . ALA A 1 167 ? -10.542 -10.089 11.118 1.00 88.56 167 ALA A CA 1
ATOM 1256 C C . ALA A 1 167 ? -11.962 -10.403 10.593 1.00 88.56 167 ALA A C 1
ATOM 1258 O O . ALA A 1 167 ? -12.919 -10.324 11.364 1.00 88.56 167 ALA A O 1
ATOM 1259 N N . GLY A 1 168 ? -12.119 -10.718 9.301 1.00 90.50 168 GLY A N 1
ATOM 1260 C CA . GLY A 1 168 ? -13.391 -11.069 8.657 1.00 90.50 168 GLY A CA 1
ATOM 1261 C C . GLY A 1 168 ? -14.311 -9.885 8.337 1.00 90.50 168 GLY A C 1
ATOM 1262 O O . GLY A 1 168 ? -15.418 -10.089 7.840 1.00 90.50 168 GLY A O 1
ATOM 1263 N N . ARG A 1 169 ? -13.870 -8.653 8.607 1.00 92.75 169 ARG A N 1
ATOM 1264 C CA . ARG A 1 169 ? -14.615 -7.413 8.333 1.00 92.75 169 ARG A CA 1
ATOM 1265 C C . ARG A 1 169 ? -14.291 -6.864 6.950 1.00 92.75 169 ARG A C 1
ATOM 1267 O O . ARG A 1 169 ? -13.228 -7.167 6.417 1.00 92.75 169 ARG A O 1
ATOM 1274 N N . SER A 1 170 ? -15.174 -6.053 6.377 1.00 96.62 170 SER A N 1
ATOM 1275 C CA . SER A 1 170 ? -14.855 -5.329 5.137 1.00 96.62 170 SER A CA 1
ATOM 1276 C C . SER A 1 170 ? -13.805 -4.232 5.360 1.00 96.62 170 SER A C 1
ATOM 1278 O O . SER A 1 170 ? -13.619 -3.767 6.489 1.00 96.62 170 SER A O 1
ATOM 1280 N N . ILE A 1 171 ? -13.147 -3.772 4.291 1.00 97.06 171 ILE A N 1
ATOM 1281 C CA . ILE A 1 171 ? -12.258 -2.600 4.362 1.00 97.06 171 ILE A CA 1
ATOM 1282 C C . ILE A 1 171 ? -13.032 -1.373 4.871 1.00 97.06 171 ILE A C 1
ATOM 1284 O O . ILE A 1 171 ? -12.554 -0.685 5.771 1.00 97.06 171 ILE A O 1
ATOM 1288 N N . ASN A 1 172 ? -14.258 -1.137 4.393 1.00 95.56 172 ASN A N 1
ATOM 1289 C CA . ASN A 1 172 ? -15.087 -0.025 4.875 1.00 95.56 172 ASN A CA 1
ATOM 1290 C C . ASN A 1 172 ? -15.395 -0.113 6.379 1.00 95.56 172 ASN A C 1
ATOM 1292 O O . ASN A 1 172 ? -15.365 0.899 7.079 1.00 95.56 172 ASN A O 1
ATOM 1296 N N . GLU A 1 173 ? -15.645 -1.316 6.900 1.00 94.50 173 GLU A N 1
ATOM 1297 C CA . GLU A 1 173 ? -15.817 -1.529 8.341 1.00 94.50 173 GLU A CA 1
ATOM 1298 C C . GLU A 1 173 ? -14.520 -1.254 9.110 1.00 94.50 173 GLU A C 1
ATOM 1300 O O . GLU A 1 173 ? -14.555 -0.610 10.160 1.00 94.50 173 GLU A O 1
ATOM 1305 N N . ALA A 1 174 ? -13.367 -1.691 8.594 1.00 95.75 174 ALA A N 1
ATOM 1306 C CA . ALA A 1 174 ? -12.068 -1.404 9.203 1.00 95.75 174 ALA A CA 1
ATOM 1307 C C . ALA A 1 174 ? -11.797 0.112 9.269 1.00 95.75 174 ALA A C 1
ATOM 1309 O O . ALA A 1 174 ? -11.393 0.632 10.316 1.00 95.75 174 ALA A O 1
ATOM 1310 N N . VAL A 1 175 ? -12.111 0.844 8.196 1.00 96.44 175 VAL A N 1
ATOM 1311 C CA . VAL A 1 175 ? -12.013 2.310 8.138 1.00 96.44 175 VAL A CA 1
ATOM 1312 C C . VAL A 1 175 ? -12.955 2.955 9.152 1.00 96.44 175 VAL A C 1
ATOM 1314 O O . VAL A 1 175 ? -12.501 3.736 9.988 1.00 96.44 175 VAL A O 1
ATOM 1317 N N . ALA A 1 176 ? -14.241 2.589 9.162 1.00 94.94 176 ALA A N 1
ATOM 1318 C CA . ALA A 1 176 ? -15.225 3.134 10.101 1.00 94.94 176 ALA A CA 1
ATOM 1319 C C . ALA A 1 176 ? -14.820 2.908 11.569 1.00 94.94 176 ALA A C 1
ATOM 1321 O O . ALA A 1 176 ? -14.981 3.792 12.416 1.00 94.94 176 ALA A O 1
ATOM 1322 N N . MET A 1 177 ? -14.230 1.751 11.875 1.00 92.75 177 MET A N 1
ATOM 1323 C CA . MET A 1 177 ? -13.690 1.450 13.201 1.00 92.75 177 MET A CA 1
ATOM 1324 C C . MET A 1 177 ? -12.488 2.318 13.559 1.00 92.75 177 MET A C 1
ATOM 1326 O O . MET A 1 177 ? -12.358 2.761 14.705 1.00 92.75 177 MET A O 1
ATOM 1330 N N . THR A 1 178 ? -11.628 2.593 12.585 1.00 95.44 178 THR A N 1
ATOM 1331 C CA . THR A 1 178 ? -10.459 3.455 12.769 1.00 95.44 178 THR A CA 1
ATOM 1332 C C . THR A 1 178 ? -10.895 4.900 13.001 1.00 95.44 178 THR A C 1
ATOM 1334 O O . THR A 1 178 ? -10.469 5.508 13.982 1.00 95.44 178 THR A O 1
ATOM 1337 N N . VAL A 1 179 ? -11.858 5.403 12.222 1.00 95.69 179 VAL A N 1
ATOM 1338 C CA . VAL A 1 179 ? -12.506 6.705 12.452 1.00 95.69 179 VAL A CA 1
ATOM 1339 C C . VAL A 1 179 ? -13.157 6.760 13.836 1.00 95.69 179 VAL A C 1
ATOM 1341 O O . VAL A 1 179 ? -13.024 7.739 14.568 1.00 95.69 179 VAL A O 1
ATOM 1344 N N . GLY A 1 180 ? -13.832 5.688 14.255 1.00 91.88 180 GLY A N 1
ATOM 1345 C CA . GLY A 1 180 ? -14.458 5.604 15.573 1.00 91.88 180 GLY A CA 1
ATOM 1346 C C . GLY A 1 180 ? -13.475 5.793 16.735 1.00 91.88 180 GLY A C 1
ATOM 1347 O O . GLY A 1 180 ? -13.836 6.427 17.743 1.00 91.88 180 GLY A O 1
ATOM 1348 N N . LYS A 1 181 ? -12.254 5.261 16.571 1.00 91.06 181 LYS A N 1
ATOM 1349 C CA . LYS A 1 181 ? -11.141 5.326 17.527 1.00 91.06 181 LYS A CA 1
ATOM 1350 C C . LYS A 1 181 ? -10.411 6.667 17.481 1.00 91.06 181 LYS A C 1
ATOM 1352 O O . LYS A 1 181 ? -10.292 7.304 18.525 1.00 91.06 181 LYS A O 1
ATOM 1357 N N . LEU A 1 182 ? -9.967 7.086 16.297 1.00 94.31 182 LEU A N 1
ATOM 1358 C CA . LEU A 1 182 ? -9.113 8.263 16.102 1.00 94.31 182 LEU A CA 1
ATOM 1359 C C . LEU A 1 182 ? -9.899 9.573 16.050 1.00 94.31 182 LEU A C 1
ATOM 1361 O O . LEU A 1 182 ? -9.365 10.619 16.392 1.00 94.31 182 LEU A O 1
ATOM 1365 N N . ARG A 1 183 ? -11.198 9.502 15.738 1.00 93.44 183 ARG A N 1
ATOM 1366 C CA . ARG A 1 183 ? -12.122 10.646 15.652 1.00 93.44 183 ARG A CA 1
ATOM 1367 C C . ARG A 1 183 ? -11.727 11.692 14.603 1.00 93.44 183 ARG A C 1
ATOM 1369 O O . ARG A 1 183 ? -12.159 12.836 14.711 1.00 93.44 183 ARG A O 1
ATOM 1376 N N . GLU A 1 184 ? -10.989 11.271 13.587 1.00 95.00 184 GLU A N 1
ATOM 1377 C CA . GLU A 1 184 ? -10.723 12.028 12.364 1.00 95.00 184 GLU A CA 1
ATOM 1378 C C . GLU A 1 184 ? -11.352 11.318 11.169 1.00 95.00 184 GLU A C 1
ATOM 1380 O O . GLU A 1 184 ? -11.572 10.103 11.207 1.00 95.00 184 GLU A O 1
ATOM 1385 N N . ASN A 1 185 ? -11.647 12.075 10.116 1.00 96.56 185 ASN A N 1
ATOM 1386 C CA . ASN A 1 185 ? -12.006 11.519 8.827 1.00 96.56 185 ASN A CA 1
ATOM 1387 C C . ASN A 1 185 ? -10.834 10.707 8.276 1.00 96.56 185 ASN A C 1
ATOM 1389 O O . ASN A 1 185 ? -9.700 11.181 8.236 1.00 96.56 185 ASN A O 1
ATOM 1393 N N . ILE A 1 186 ? -11.126 9.482 7.854 1.00 97.19 186 ILE A N 1
ATOM 1394 C CA . ILE A 1 186 ? -10.168 8.577 7.232 1.00 97.19 186 ILE A CA 1
ATOM 1395 C C . ILE A 1 186 ? -10.842 8.004 6.001 1.00 97.19 186 ILE A C 1
ATOM 1397 O O . ILE A 1 186 ? -11.970 7.515 6.071 1.00 97.19 186 ILE A O 1
ATOM 1401 N N . THR A 1 187 ? -10.145 8.065 4.878 1.00 96.25 187 THR A N 1
ATOM 1402 C CA . THR A 1 187 ? -10.652 7.648 3.576 1.00 96.25 187 THR A CA 1
ATOM 1403 C C . THR A 1 187 ? -9.638 6.744 2.904 1.00 96.25 187 THR A C 1
ATOM 1405 O O . THR A 1 187 ? -8.444 7.030 2.930 1.00 96.25 187 THR A O 1
ATOM 1408 N N . VAL A 1 188 ? -10.105 5.682 2.258 1.00 96.25 188 VAL A N 1
ATOM 1409 C CA . VAL A 1 188 ? -9.282 4.907 1.326 1.00 96.25 188 VAL A CA 1
ATOM 1410 C C . VAL A 1 188 ? -9.462 5.556 -0.038 1.00 96.25 188 VAL A C 1
ATOM 1412 O O . VAL A 1 188 ? -10.506 5.385 -0.662 1.00 96.25 188 VAL A O 1
ATOM 1415 N N . SER A 1 189 ? -8.489 6.369 -0.450 1.00 90.25 189 SER A N 1
ATOM 1416 C CA . SER A 1 189 ? -8.513 7.036 -1.759 1.00 90.25 189 SER A CA 1
ATOM 1417 C C . SER A 1 189 ? -8.307 6.021 -2.882 1.00 90.25 189 SER A C 1
ATOM 1419 O O . SER A 1 189 ? -8.884 6.154 -3.956 1.00 90.25 189 SER A O 1
ATOM 1421 N N . ARG A 1 190 ? -7.502 4.987 -2.609 1.00 93.19 190 ARG A N 1
ATOM 1422 C CA . ARG A 1 190 ? -7.132 3.951 -3.567 1.00 93.19 190 ARG A CA 1
ATOM 1423 C C . ARG A 1 190 ? -6.802 2.652 -2.841 1.00 93.19 190 ARG A C 1
ATOM 1425 O O . ARG A 1 190 ? -6.170 2.677 -1.786 1.00 93.19 190 ARG A O 1
ATOM 1432 N N . ALA A 1 191 ? -7.199 1.525 -3.414 1.00 96.94 191 ALA A N 1
ATOM 1433 C CA . ALA A 1 191 ? -6.819 0.192 -2.958 1.00 96.94 191 ALA A CA 1
ATOM 1434 C C . ALA A 1 191 ? -6.694 -0.711 -4.183 1.00 96.94 191 ALA A C 1
ATOM 1436 O O . ALA A 1 191 ? -7.644 -1.391 -4.560 1.00 96.94 191 ALA A O 1
ATOM 1437 N N . ASP A 1 192 ? -5.536 -0.671 -4.828 1.00 97.75 192 ASP A N 1
ATOM 1438 C CA . ASP A 1 192 ? -5.313 -1.322 -6.112 1.00 97.75 192 ASP A CA 1
ATOM 1439 C C . ASP A 1 192 ? -4.648 -2.687 -5.915 1.00 97.75 192 ASP A C 1
ATOM 1441 O O . ASP A 1 192 ? -3.641 -2.827 -5.214 1.00 97.75 192 ASP A O 1
ATOM 1445 N N . MET A 1 193 ? -5.217 -3.695 -6.570 1.00 98.25 193 MET A N 1
ATOM 1446 C CA . MET A 1 193 ? -4.616 -5.003 -6.796 1.00 98.25 193 MET A CA 1
ATOM 1447 C C . MET A 1 193 ? -3.832 -4.939 -8.106 1.00 98.25 193 MET A C 1
ATOM 1449 O O . MET A 1 193 ? -4.401 -4.646 -9.158 1.00 98.25 193 MET A O 1
ATOM 1453 N N . LEU A 1 194 ? -2.537 -5.220 -8.045 1.00 98.00 194 LEU A N 1
ATOM 1454 C CA . LEU A 1 194 ? -1.633 -5.174 -9.185 1.00 98.00 194 LEU A CA 1
ATOM 1455 C C . LEU A 1 194 ? -1.274 -6.590 -9.629 1.00 98.00 194 LEU A C 1
ATOM 1457 O O . LEU A 1 194 ? -0.912 -7.430 -8.804 1.00 98.00 194 LEU A O 1
ATOM 1461 N N . PHE A 1 195 ? -1.333 -6.835 -10.934 1.00 98.12 195 PHE A N 1
ATOM 1462 C CA . PHE A 1 195 ? -1.049 -8.134 -11.535 1.00 98.12 195 PHE A CA 1
ATOM 1463 C C . PHE A 1 195 ? -0.059 -7.994 -12.683 1.00 98.12 195 PHE A C 1
ATOM 1465 O O . PHE A 1 195 ? -0.217 -7.135 -13.548 1.00 98.12 195 PHE A O 1
ATOM 1472 N N . ALA A 1 196 ? 0.922 -8.886 -12.728 1.00 96.38 196 ALA A N 1
ATOM 1473 C CA . ALA A 1 196 ? 1.822 -9.056 -13.857 1.00 96.38 196 ALA A CA 1
ATOM 1474 C C . ALA A 1 196 ? 1.754 -10.493 -14.389 1.00 96.38 196 ALA A C 1
ATOM 1476 O O . ALA A 1 196 ? 1.284 -11.409 -13.704 1.00 96.38 196 ALA A O 1
ATOM 1477 N N . LYS A 1 197 ? 2.232 -10.710 -15.618 1.00 94.75 197 LYS A N 1
ATOM 1478 C CA . LYS A 1 197 ? 2.327 -12.063 -16.179 1.00 94.75 197 LYS A CA 1
ATOM 1479 C C . LYS A 1 197 ? 3.221 -12.967 -15.312 1.00 94.75 197 LYS A C 1
ATOM 1481 O O . LYS A 1 197 ? 4.183 -12.477 -14.715 1.00 94.75 197 LYS A O 1
ATOM 1486 N N . PRO A 1 198 ? 2.954 -14.285 -15.257 1.00 92.06 198 PRO A N 1
ATOM 1487 C CA . PRO A 1 198 ? 3.881 -15.238 -14.656 1.00 92.06 198 PRO A CA 1
ATOM 1488 C C . PRO A 1 198 ? 5.299 -15.069 -15.221 1.00 92.06 198 PRO A C 1
ATOM 1490 O O . PRO A 1 198 ? 5.469 -14.878 -16.422 1.00 92.06 198 PRO A O 1
ATOM 1493 N N . GLY A 1 199 ? 6.307 -15.114 -14.349 1.00 91.44 199 GLY A N 1
ATOM 1494 C CA . GLY A 1 199 ? 7.706 -14.826 -14.693 1.00 91.44 199 GLY A CA 1
ATOM 1495 C C . GLY A 1 199 ? 8.120 -13.371 -14.451 1.00 91.44 199 GLY A C 1
ATOM 1496 O O . GLY A 1 199 ? 9.290 -13.123 -14.169 1.00 91.44 199 GLY A O 1
ATOM 1497 N N . VAL A 1 200 ? 7.176 -12.423 -14.458 1.00 95.12 200 VAL A N 1
ATOM 1498 C CA . VAL A 1 200 ? 7.428 -11.040 -14.032 1.00 95.12 200 VAL A CA 1
ATOM 1499 C C . VAL A 1 200 ? 7.376 -10.965 -12.510 1.00 95.12 200 VAL A C 1
ATOM 1501 O O . VAL A 1 200 ? 6.372 -11.310 -11.889 1.00 95.12 200 VAL A O 1
ATOM 1504 N N . SER A 1 201 ? 8.449 -10.480 -11.900 1.00 95.31 201 SER A N 1
ATOM 1505 C CA . SER A 1 201 ? 8.536 -10.267 -10.460 1.00 95.31 201 SER A CA 1
ATOM 1506 C C . SER A 1 201 ? 8.133 -8.836 -10.114 1.00 95.31 201 SER A C 1
ATOM 1508 O O . SER A 1 201 ? 8.833 -7.893 -10.485 1.00 95.31 201 SER A O 1
ATOM 1510 N N . LEU A 1 202 ? 7.048 -8.675 -9.358 1.00 97.56 202 LEU A N 1
ATOM 1511 C CA . LEU A 1 202 ? 6.654 -7.400 -8.770 1.00 97.56 202 LEU A CA 1
ATOM 1512 C C . LEU A 1 202 ? 7.426 -7.139 -7.472 1.00 97.56 202 LEU A C 1
ATOM 1514 O O . LEU A 1 202 ? 7.635 -8.032 -6.642 1.00 97.56 202 LEU A O 1
ATOM 1518 N N . ARG A 1 203 ? 7.863 -5.893 -7.292 1.00 97.25 203 ARG A N 1
ATOM 1519 C CA . ARG A 1 203 ? 8.526 -5.407 -6.075 1.00 97.25 203 ARG A CA 1
ATOM 1520 C C . ARG A 1 203 ? 8.097 -3.977 -5.792 1.00 97.25 203 ARG A C 1
ATOM 1522 O O . ARG A 1 203 ? 7.983 -3.180 -6.716 1.00 97.25 203 ARG A O 1
ATOM 1529 N N . GLY A 1 204 ? 7.870 -3.669 -4.520 1.00 96.44 204 GLY A N 1
ATOM 1530 C CA . GLY A 1 204 ? 7.444 -2.351 -4.066 1.00 96.44 204 GLY A CA 1
ATOM 1531 C C . GL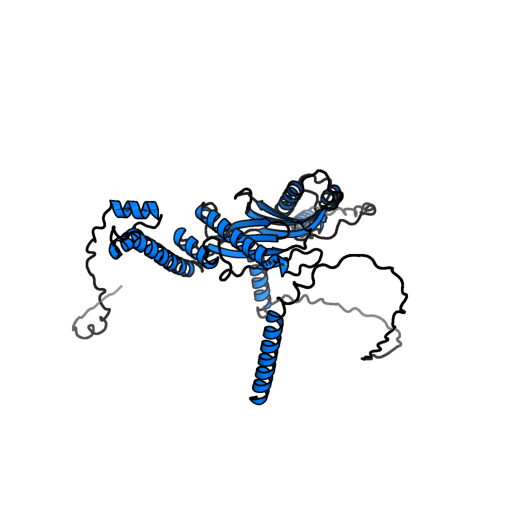Y A 1 204 ? 8.486 -1.666 -3.189 1.00 96.44 204 GLY A C 1
ATOM 1532 O O . GLY A 1 204 ? 9.277 -2.338 -2.531 1.00 96.44 204 GLY A O 1
ATOM 1533 N N . HIS A 1 205 ? 8.464 -0.338 -3.164 1.00 97.44 205 HIS A N 1
ATOM 1534 C CA . HIS A 1 205 ? 9.178 0.470 -2.179 1.00 97.44 205 HIS A CA 1
ATOM 1535 C C . HIS A 1 205 ? 8.323 1.668 -1.776 1.00 97.44 205 HIS A C 1
ATOM 1537 O O . HIS A 1 205 ? 7.630 2.233 -2.624 1.00 97.44 205 HIS A O 1
ATOM 1543 N N . ALA A 1 206 ? 8.406 2.083 -0.514 1.00 97.88 206 ALA A N 1
ATOM 1544 C CA . ALA A 1 206 ? 7.792 3.317 -0.040 1.00 97.88 206 ALA A CA 1
ATOM 1545 C C . ALA A 1 206 ? 8.822 4.307 0.524 1.00 97.88 206 ALA A C 1
ATOM 1547 O O . ALA A 1 206 ? 9.845 3.918 1.089 1.00 97.88 206 ALA A O 1
ATOM 1548 N N . HIS A 1 207 ? 8.531 5.604 0.399 1.00 96.69 207 HIS A N 1
ATOM 1549 C CA . HIS A 1 207 ? 9.384 6.687 0.880 1.00 96.69 207 HIS A CA 1
ATOM 1550 C C . HIS A 1 207 ? 8.586 7.813 1.579 1.00 96.69 207 HIS A C 1
ATOM 1552 O O . HIS A 1 207 ? 7.537 8.217 1.074 1.00 96.69 207 HIS A O 1
ATOM 1558 N N . PRO A 1 208 ? 9.072 8.386 2.700 1.00 95.75 208 PRO A N 1
ATOM 1559 C CA . PRO A 1 208 ? 10.085 7.791 3.570 1.00 95.75 208 PRO A CA 1
ATOM 1560 C C . PRO A 1 208 ? 9.620 6.407 4.033 1.00 95.75 208 PRO A C 1
ATOM 1562 O O . PRO A 1 208 ? 8.424 6.193 4.220 1.00 95.75 208 PRO A O 1
ATOM 1565 N N . LYS A 1 209 ? 10.561 5.466 4.150 1.00 94.00 209 LYS A N 1
ATOM 1566 C CA . LYS A 1 209 ? 10.236 4.075 4.463 1.00 94.00 209 LYS A CA 1
ATOM 1567 C C . LYS A 1 209 ? 9.823 3.948 5.925 1.00 94.00 209 LYS A C 1
ATOM 1569 O O . LYS A 1 209 ? 10.630 4.149 6.829 1.00 94.00 209 LYS A O 1
ATOM 1574 N N . GLU A 1 210 ? 8.585 3.535 6.127 1.00 92.81 210 GLU A N 1
ATOM 1575 C CA . GLU A 1 210 ? 8.043 3.016 7.375 1.00 92.81 210 GLU A CA 1
ATOM 1576 C C . GLU A 1 210 ? 7.445 1.619 7.127 1.00 92.81 210 GLU A C 1
ATOM 1578 O O . GLU A 1 210 ? 7.397 1.144 5.992 1.00 92.81 210 GLU A O 1
ATOM 1583 N N . GLY A 1 211 ? 6.976 0.955 8.184 1.00 88.50 211 GLY A N 1
ATOM 1584 C CA . GLY A 1 211 ? 6.333 -0.359 8.095 1.00 88.50 211 GLY A CA 1
ATOM 1585 C C . GLY A 1 211 ? 7.218 -1.504 8.583 1.00 88.50 211 GLY A C 1
ATOM 1586 O O . GLY A 1 211 ? 8.052 -1.325 9.471 1.00 88.50 211 GLY A O 1
ATOM 1587 N N . THR A 1 212 ? 6.979 -2.692 8.042 1.00 86.50 212 THR A N 1
ATOM 1588 C CA . THR A 1 212 ? 7.641 -3.948 8.408 1.00 86.50 212 THR A CA 1
ATOM 1589 C C . THR A 1 212 ? 8.590 -4.402 7.295 1.00 86.50 212 THR A C 1
ATOM 1591 O O . THR A 1 212 ? 8.754 -3.732 6.276 1.00 86.50 212 THR A O 1
ATOM 1594 N N . GLU A 1 213 ? 9.259 -5.542 7.476 1.00 80.56 213 GLU A N 1
ATOM 1595 C CA . GLU A 1 213 ? 10.094 -6.124 6.414 1.00 80.56 213 GLU A CA 1
ATOM 1596 C C . GLU A 1 213 ? 9.272 -6.601 5.212 1.00 80.56 213 GLU A C 1
ATOM 1598 O O . GLU A 1 213 ? 9.759 -6.575 4.086 1.00 80.56 213 GLU A O 1
ATOM 1603 N N . THR A 1 214 ? 8.031 -7.033 5.447 1.00 84.00 214 THR A N 1
ATOM 1604 C CA . THR A 1 214 ? 7.156 -7.587 4.409 1.00 84.00 214 THR A CA 1
ATOM 1605 C C . THR A 1 214 ? 6.288 -6.528 3.746 1.00 84.00 214 THR A C 1
ATOM 1607 O O . THR A 1 214 ? 5.922 -6.696 2.588 1.00 84.00 214 THR A O 1
ATOM 1610 N N . MET A 1 215 ? 5.965 -5.444 4.452 1.00 93.81 215 MET A N 1
ATOM 1611 C CA . MET A 1 215 ? 5.129 -4.362 3.949 1.00 93.81 215 MET A CA 1
ATOM 1612 C C . MET A 1 215 ? 5.765 -3.013 4.249 1.00 93.81 215 MET A C 1
ATOM 1614 O O . MET A 1 215 ? 5.995 -2.665 5.407 1.00 93.81 215 MET A O 1
ATOM 1618 N N . GLU A 1 216 ? 5.939 -2.206 3.211 1.00 97.00 216 GLU A N 1
ATOM 1619 C CA . GLU A 1 216 ? 6.422 -0.840 3.358 1.00 97.00 216 GLU A CA 1
ATOM 1620 C C . GLU A 1 216 ? 5.262 0.152 3.275 1.00 97.00 216 GLU A C 1
ATOM 1622 O O . GLU A 1 216 ? 4.249 -0.084 2.616 1.00 97.00 216 GLU A O 1
ATOM 1627 N N . MET A 1 217 ? 5.398 1.285 3.950 1.00 97.44 217 MET A N 1
ATOM 1628 C CA . MET A 1 217 ? 4.470 2.402 3.829 1.00 97.44 217 MET A CA 1
ATOM 1629 C C . MET A 1 217 ? 5.211 3.733 3.908 1.00 97.44 217 MET A C 1
ATOM 1631 O O . MET A 1 217 ? 6.277 3.818 4.512 1.00 97.44 217 MET A O 1
ATOM 1635 N N . GLY A 1 218 ? 4.666 4.768 3.278 1.00 97.12 218 GLY A N 1
ATOM 1636 C CA . GLY A 1 218 ? 5.303 6.082 3.192 1.00 97.12 218 GLY A CA 1
ATOM 1637 C C . GLY A 1 218 ? 4.381 7.126 2.571 1.00 97.12 218 GLY A C 1
ATOM 1638 O O . GLY A 1 218 ? 3.186 6.898 2.421 1.00 97.12 218 GLY A O 1
ATOM 1639 N N . LYS A 1 219 ? 4.920 8.289 2.199 1.00 96.94 219 LYS A N 1
ATOM 1640 C CA . LYS A 1 219 ? 4.169 9.321 1.454 1.00 96.94 219 LYS A CA 1
ATOM 1641 C C . LYS A 1 219 ? 4.143 9.058 -0.047 1.00 96.94 219 LYS A C 1
ATOM 1643 O O . LYS A 1 219 ? 3.199 9.436 -0.733 1.00 96.94 219 LYS A O 1
ATOM 1648 N N . PHE A 1 220 ? 5.191 8.416 -0.532 1.00 97.38 220 PHE A N 1
ATOM 1649 C CA . PHE A 1 220 ? 5.354 7.972 -1.900 1.00 97.38 220 PHE A CA 1
ATOM 1650 C C . PHE A 1 220 ? 5.496 6.461 -1.887 1.00 97.38 220 PHE A C 1
ATOM 1652 O O . PHE A 1 220 ? 6.086 5.906 -0.959 1.00 97.38 220 PHE A O 1
ATOM 1659 N N . ALA A 1 221 ? 5.015 5.805 -2.929 1.00 97.81 221 ALA A N 1
ATOM 1660 C CA . ALA A 1 221 ? 5.312 4.408 -3.168 1.00 97.81 221 ALA A CA 1
ATOM 1661 C C . ALA A 1 221 ? 5.474 4.152 -4.660 1.00 97.81 221 ALA A C 1
ATOM 1663 O O . ALA A 1 221 ? 4.872 4.829 -5.494 1.00 97.81 221 ALA A O 1
ATOM 1664 N N . SER A 1 222 ? 6.283 3.161 -4.998 1.00 98.12 222 SER A N 1
ATOM 1665 C CA . SER A 1 222 ? 6.374 2.644 -6.352 1.00 98.12 222 SER A CA 1
ATOM 1666 C C . SER A 1 222 ? 6.378 1.124 -6.345 1.00 98.12 222 SER A C 1
ATOM 1668 O O . SER A 1 222 ? 6.879 0.496 -5.414 1.00 98.12 222 SER A O 1
ATOM 1670 N N . VAL A 1 223 ? 5.786 0.536 -7.381 1.00 98.44 223 VAL A N 1
ATOM 1671 C CA . VAL A 1 223 ? 5.829 -0.897 -7.672 1.00 98.44 223 VAL A CA 1
ATOM 1672 C C . VAL A 1 223 ? 6.407 -1.067 -9.061 1.00 98.44 223 VAL A C 1
ATOM 1674 O O . VAL A 1 223 ? 5.903 -0.470 -10.004 1.00 98.44 223 VAL A O 1
ATOM 1677 N N . ILE A 1 224 ? 7.441 -1.886 -9.198 1.00 98.38 224 ILE A N 1
ATOM 1678 C CA . ILE A 1 224 ? 8.081 -2.194 -10.475 1.00 98.38 224 ILE A CA 1
ATOM 1679 C C . ILE A 1 224 ? 7.887 -3.666 -10.823 1.00 98.38 224 ILE A C 1
ATOM 1681 O O . ILE A 1 224 ? 7.940 -4.529 -9.944 1.00 98.38 224 ILE A O 1
ATOM 1685 N N . GLY A 1 225 ? 7.668 -3.950 -12.105 1.00 97.94 225 GLY A N 1
ATOM 1686 C CA . GLY A 1 225 ? 7.662 -5.299 -12.656 1.00 97.94 225 GLY A CA 1
ATOM 1687 C C . GLY A 1 225 ? 8.956 -5.573 -13.403 1.00 97.94 225 GLY A C 1
ATOM 1688 O O . GLY A 1 225 ? 9.264 -4.881 -14.371 1.00 97.94 225 GLY A O 1
ATOM 1689 N N . LEU A 1 226 ? 9.701 -6.582 -12.957 1.00 96.75 226 LEU A N 1
ATOM 1690 C CA . LEU A 1 226 ? 10.980 -6.969 -13.546 1.00 96.75 226 LEU A CA 1
ATOM 1691 C C . LEU A 1 226 ? 10.917 -8.368 -14.147 1.00 96.75 226 LEU A C 1
ATOM 1693 O O . LEU A 1 226 ? 10.463 -9.311 -13.499 1.00 96.75 226 LEU A O 1
ATOM 1697 N N . LEU A 1 227 ? 11.462 -8.507 -15.349 1.00 94.06 227 LEU A N 1
ATOM 1698 C CA . LEU A 1 227 ? 11.864 -9.787 -15.919 1.00 94.06 227 LEU A CA 1
ATOM 1699 C C . LEU A 1 227 ? 13.366 -9.967 -15.709 1.00 94.06 227 LEU A C 1
ATOM 1701 O O . LEU A 1 227 ? 14.142 -9.025 -15.859 1.00 94.06 227 LEU A O 1
ATOM 1705 N N . ARG A 1 228 ? 13.780 -11.175 -15.326 1.00 91.06 228 ARG A N 1
ATOM 1706 C CA . ARG A 1 228 ? 15.193 -11.557 -15.210 1.00 91.06 228 ARG A CA 1
ATOM 1707 C C . ARG A 1 228 ? 15.488 -12.586 -16.286 1.00 91.06 228 ARG A C 1
ATOM 1709 O O . ARG A 1 228 ? 14.820 -13.614 -16.350 1.00 91.06 228 ARG A O 1
ATOM 1716 N N . ASN A 1 229 ? 16.493 -12.310 -17.104 1.00 84.50 229 ASN A N 1
ATOM 1717 C CA . ASN A 1 229 ? 16.935 -13.244 -18.130 1.00 84.50 229 ASN A CA 1
ATOM 1718 C C . ASN A 1 229 ? 17.714 -14.393 -17.473 1.00 84.50 229 ASN A C 1
ATOM 1720 O O . ASN A 1 229 ? 18.270 -14.231 -16.388 1.00 84.50 229 ASN A O 1
ATOM 1724 N N . GLU A 1 230 ? 17.828 -15.538 -18.149 1.00 67.19 230 GLU A N 1
ATOM 1725 C CA . GLU A 1 230 ? 18.584 -16.706 -17.653 1.00 67.19 230 GLU A CA 1
ATOM 1726 C C . GLU A 1 230 ? 20.069 -16.397 -17.389 1.00 67.19 230 GLU A C 1
ATOM 1728 O O . GLU A 1 230 ? 20.708 -17.031 -16.555 1.00 67.19 230 GLU A O 1
ATOM 1733 N N . ARG A 1 231 ? 20.607 -15.352 -18.033 1.00 60.69 231 ARG A N 1
ATOM 1734 C CA . ARG A 1 231 ? 21.926 -14.759 -17.741 1.00 60.69 231 ARG A CA 1
ATOM 1735 C C . ARG A 1 231 ? 21.907 -13.862 -16.497 1.00 60.69 231 ARG A C 1
ATOM 1737 O O . ARG A 1 231 ? 22.610 -12.852 -16.462 1.00 60.69 231 ARG A O 1
ATOM 1744 N N . ALA A 1 232 ? 21.067 -14.175 -15.514 1.00 60.94 232 ALA A N 1
ATOM 1745 C CA . ALA A 1 232 ? 20.933 -13.384 -14.304 1.00 60.94 232 ALA A CA 1
ATOM 1746 C C . ALA A 1 232 ? 22.312 -13.234 -13.653 1.00 60.94 232 ALA A C 1
ATOM 1748 O O . ALA A 1 232 ? 22.981 -14.213 -13.320 1.00 60.94 232 ALA A O 1
ATOM 1749 N N . THR A 1 233 ? 22.757 -11.989 -13.508 1.00 72.88 233 THR A N 1
ATOM 1750 C CA . THR A 1 233 ? 23.992 -11.680 -12.791 1.00 72.88 233 THR A CA 1
ATOM 1751 C C . THR A 1 233 ? 23.871 -12.140 -11.336 1.00 72.88 233 THR A C 1
ATOM 1753 O O . THR A 1 233 ? 22.765 -12.255 -10.805 1.00 72.88 233 THR A O 1
ATOM 1756 N N . ALA A 1 234 ? 25.000 -12.324 -10.642 1.00 82.44 234 ALA A N 1
ATOM 1757 C CA . ALA A 1 234 ? 25.012 -12.606 -9.198 1.00 82.44 234 ALA A CA 1
ATOM 1758 C C . ALA A 1 234 ? 24.381 -11.481 -8.342 1.00 82.44 234 ALA A C 1
ATOM 1760 O O . ALA A 1 234 ? 24.289 -11.597 -7.121 1.00 82.44 234 ALA A O 1
ATOM 1761 N N . PHE A 1 235 ? 23.971 -10.373 -8.965 1.00 89.12 235 PHE A N 1
ATOM 1762 C CA . PHE A 1 235 ? 23.342 -9.252 -8.294 1.00 89.12 235 PHE A CA 1
ATOM 1763 C C . PHE A 1 235 ? 21.898 -9.588 -7.870 1.00 89.12 235 PHE A C 1
ATOM 1765 O O . PHE A 1 235 ? 21.102 -9.997 -8.722 1.00 89.12 235 PHE A O 1
ATOM 1772 N N . PRO A 1 236 ? 21.523 -9.380 -6.591 1.00 92.19 236 PRO A N 1
ATOM 1773 C CA . PRO A 1 236 ? 20.185 -9.704 -6.100 1.00 92.19 236 PRO A CA 1
ATOM 1774 C C . PRO A 1 236 ? 19.079 -8.880 -6.771 1.00 92.19 236 PRO A C 1
ATOM 1776 O O . PRO A 1 236 ? 19.149 -7.647 -6.812 1.00 92.19 236 PRO A O 1
ATOM 1779 N N . THR A 1 237 ? 18.018 -9.551 -7.226 1.00 91.31 237 THR A N 1
ATOM 1780 C CA . THR A 1 237 ? 16.845 -8.912 -7.848 1.00 91.31 237 THR A CA 1
ATOM 1781 C C . THR A 1 237 ? 16.168 -7.930 -6.893 1.00 91.31 237 THR A C 1
ATOM 1783 O O . THR A 1 237 ? 15.738 -6.861 -7.312 1.00 91.31 237 THR A O 1
ATOM 1786 N N . GLU A 1 238 ? 16.119 -8.250 -5.599 1.00 92.06 238 GLU A N 1
ATOM 1787 C CA . GLU A 1 238 ? 15.549 -7.405 -4.546 1.00 92.06 238 GLU A CA 1
ATOM 1788 C C . GLU A 1 238 ? 16.292 -6.074 -4.445 1.00 92.06 238 GLU A C 1
ATOM 1790 O O . GLU A 1 238 ? 15.670 -5.016 -4.364 1.00 92.06 238 GLU A O 1
ATOM 1795 N N . ARG A 1 239 ? 17.628 -6.118 -4.498 1.00 94.81 239 ARG A N 1
ATOM 1796 C CA . ARG A 1 239 ? 18.463 -4.917 -4.438 1.00 94.81 239 ARG A CA 1
ATOM 1797 C C . ARG A 1 239 ? 18.289 -4.065 -5.692 1.00 94.81 239 ARG A C 1
ATOM 1799 O O . ARG A 1 239 ? 18.160 -2.851 -5.570 1.00 94.81 239 ARG A O 1
ATOM 1806 N N . LEU A 1 240 ? 18.247 -4.699 -6.866 1.00 96.06 240 LEU A N 1
ATOM 1807 C CA . LEU A 1 240 ? 18.014 -4.012 -8.139 1.00 96.06 240 LEU A CA 1
ATOM 1808 C C . LEU A 1 240 ? 16.660 -3.301 -8.121 1.00 96.06 240 LEU A C 1
ATOM 1810 O O . LEU A 1 240 ? 16.589 -2.097 -8.345 1.00 96.06 240 LEU A O 1
ATOM 1814 N N . ALA A 1 241 ? 15.597 -4.032 -7.783 1.00 96.25 241 ALA A N 1
ATOM 1815 C CA . ALA A 1 241 ? 14.251 -3.486 -7.702 1.00 96.25 241 ALA A CA 1
ATOM 1816 C C . ALA A 1 241 ? 14.157 -2.327 -6.707 1.00 96.25 241 ALA A C 1
ATOM 1818 O O . ALA A 1 241 ? 13.566 -1.302 -7.024 1.00 96.25 241 ALA A O 1
ATOM 1819 N N . HIS A 1 242 ? 14.781 -2.454 -5.534 1.00 96.19 242 HIS A N 1
ATOM 1820 C CA . HIS A 1 242 ? 14.796 -1.391 -4.535 1.00 96.19 242 HIS A CA 1
ATOM 1821 C C . HIS A 1 242 ? 15.436 -0.101 -5.070 1.00 96.19 242 HIS A C 1
ATOM 1823 O O . HIS A 1 242 ? 14.852 0.972 -4.932 1.00 96.19 242 HIS A O 1
ATOM 1829 N N . GLN A 1 243 ? 16.594 -0.199 -5.735 1.00 97.81 243 GLN A N 1
ATOM 1830 C CA . GLN A 1 243 ? 17.278 0.961 -6.321 1.00 97.81 243 GLN A CA 1
ATOM 1831 C C . GLN A 1 243 ? 16.461 1.607 -7.450 1.00 97.81 243 GLN A C 1
ATOM 1833 O O . GLN A 1 243 ? 16.407 2.834 -7.544 1.00 97.81 243 GLN A O 1
ATOM 1838 N N . LEU A 1 244 ? 15.785 0.799 -8.272 1.00 98.31 244 LEU A N 1
ATOM 1839 C CA . LEU A 1 244 ? 14.899 1.295 -9.327 1.00 98.31 244 LEU A CA 1
ATOM 1840 C C . LEU A 1 244 ? 13.650 1.967 -8.751 1.00 98.31 244 LEU A C 1
ATOM 1842 O O . LEU A 1 244 ? 13.292 3.056 -9.183 1.00 98.31 244 LEU A O 1
ATOM 1846 N N . CYS A 1 245 ? 13.015 1.381 -7.737 1.00 98.12 245 CYS A N 1
ATOM 1847 C CA . CYS A 1 245 ? 11.858 1.986 -7.085 1.00 98.12 245 CYS A CA 1
ATOM 1848 C C . CYS A 1 245 ? 12.211 3.312 -6.390 1.00 98.12 245 CYS A C 1
ATOM 1850 O O . CYS A 1 245 ? 11.436 4.268 -6.476 1.00 98.12 245 CYS A O 1
ATOM 1852 N N . GLN A 1 246 ? 13.384 3.397 -5.750 1.00 97.75 246 GLN A N 1
ATOM 1853 C CA . GLN A 1 246 ? 13.920 4.650 -5.203 1.00 97.75 246 GLN A CA 1
ATOM 1854 C C . GLN A 1 246 ? 14.120 5.703 -6.288 1.00 97.75 246 GLN A C 1
ATOM 1856 O O . GLN A 1 246 ? 13.738 6.855 -6.095 1.00 97.75 246 GLN A O 1
ATOM 1861 N N . HIS A 1 247 ? 14.684 5.307 -7.429 1.00 98.31 247 HIS A N 1
ATOM 1862 C CA . HIS A 1 247 ? 14.849 6.191 -8.573 1.00 98.31 247 HIS A CA 1
ATOM 1863 C C . HIS A 1 247 ? 13.500 6.680 -9.114 1.00 98.31 247 HIS A C 1
ATOM 1865 O O . HIS A 1 247 ? 13.323 7.883 -9.249 1.00 98.31 247 HIS A O 1
ATOM 1871 N N . ILE A 1 248 ? 12.526 5.785 -9.324 1.00 98.06 248 ILE A N 1
ATOM 1872 C CA . ILE A 1 248 ? 11.173 6.136 -9.792 1.00 98.06 248 ILE A CA 1
ATOM 1873 C C . ILE A 1 248 ? 10.530 7.193 -8.887 1.00 98.06 248 ILE A C 1
ATOM 1875 O O . ILE A 1 248 ? 9.915 8.149 -9.360 1.00 98.06 248 ILE A O 1
ATOM 1879 N N . ILE A 1 249 ? 10.671 7.031 -7.569 1.00 97.25 249 ILE A N 1
ATOM 1880 C CA . ILE A 1 249 ? 10.142 7.993 -6.602 1.00 97.25 249 ILE A CA 1
ATOM 1881 C C . ILE A 1 249 ? 10.918 9.314 -6.673 1.00 97.25 249 ILE A C 1
ATOM 1883 O O . ILE A 1 249 ? 10.288 10.364 -6.797 1.00 97.25 249 ILE A O 1
ATOM 1887 N N . GLY A 1 250 ? 12.250 9.257 -6.589 1.00 95.94 250 GLY A N 1
ATOM 1888 C CA . GLY A 1 250 ? 13.123 10.428 -6.466 1.00 95.94 250 GLY A CA 1
ATOM 1889 C C . GLY A 1 250 ? 13.204 11.284 -7.728 1.00 95.94 250 GLY A C 1
ATOM 1890 O O . GLY A 1 250 ? 13.211 12.505 -7.627 1.00 95.94 250 GLY A O 1
ATOM 1891 N N . MET A 1 251 ? 13.197 10.652 -8.902 1.00 95.44 251 MET A N 1
ATOM 1892 C CA . MET A 1 251 ? 13.226 11.315 -10.210 1.00 95.44 251 MET A CA 1
ATOM 1893 C C . MET A 1 251 ? 11.834 11.541 -10.799 1.00 95.44 251 MET A C 1
ATOM 1895 O O . MET A 1 251 ? 11.727 11.998 -11.929 1.00 95.44 251 MET A O 1
ATOM 1899 N N . ARG A 1 252 ? 10.766 11.212 -10.053 1.00 94.50 252 ARG A N 1
ATOM 1900 C CA . ARG A 1 252 ? 9.367 11.385 -10.473 1.00 94.50 252 ARG A CA 1
ATOM 1901 C C . ARG A 1 252 ? 9.121 10.852 -11.894 1.00 94.50 252 ARG A C 1
ATOM 1903 O O . ARG A 1 252 ? 8.583 11.548 -12.745 1.00 94.50 252 ARG A O 1
ATOM 1910 N N . SER A 1 253 ? 9.514 9.607 -12.154 1.00 94.38 253 SER A N 1
ATOM 1911 C CA . SER A 1 253 ? 9.257 8.981 -13.454 1.00 94.38 253 SER A CA 1
ATOM 1912 C C . SER A 1 253 ? 7.745 8.885 -13.695 1.00 94.38 253 SER A C 1
ATOM 1914 O O . SER A 1 253 ? 7.010 8.402 -12.828 1.00 94.38 253 SER A O 1
ATOM 1916 N N . GLU A 1 254 ? 7.286 9.334 -14.863 1.00 92.38 254 GLU A N 1
ATOM 1917 C CA . GLU A 1 254 ? 5.858 9.389 -15.219 1.00 92.38 254 GLU A CA 1
ATOM 1918 C C . GLU A 1 254 ? 5.465 8.270 -16.188 1.00 92.38 254 GLU A C 1
ATOM 1920 O O . GLU A 1 254 ? 4.340 7.777 -16.153 1.00 92.38 254 GLU A O 1
ATOM 1925 N N . SER A 1 255 ? 6.400 7.816 -17.028 1.00 94.00 255 SER A N 1
ATOM 1926 C CA . SER A 1 255 ? 6.179 6.697 -17.949 1.00 94.00 255 SER A CA 1
ATOM 1927 C C . SER A 1 255 ? 7.444 5.864 -18.146 1.00 94.00 255 SER A C 1
ATOM 1929 O O . SER A 1 255 ? 8.541 6.286 -17.786 1.00 94.00 255 SER A O 1
ATOM 1931 N N . LEU A 1 256 ? 7.310 4.657 -18.706 1.00 94.81 256 LEU A N 1
ATOM 1932 C CA . LEU A 1 256 ? 8.464 3.802 -19.007 1.00 94.81 256 LEU A CA 1
ATOM 1933 C C . LEU A 1 256 ? 9.344 4.407 -20.116 1.00 94.81 256 LEU A C 1
ATOM 1935 O O . LEU A 1 256 ? 10.565 4.464 -19.977 1.00 94.81 256 LEU A O 1
ATOM 1939 N N . GLY A 1 257 ? 8.702 4.898 -21.180 1.00 91.50 257 GLY A N 1
ATOM 1940 C CA . GLY A 1 257 ? 9.350 5.389 -22.395 1.00 91.50 257 GLY A CA 1
ATOM 1941 C C . GLY A 1 257 ? 10.033 4.303 -23.221 1.00 91.50 257 GLY A C 1
ATOM 1942 O O . GLY A 1 257 ? 10.019 3.124 -22.873 1.00 91.50 257 GLY A O 1
ATOM 1943 N N . ALA A 1 258 ? 10.615 4.715 -24.346 1.00 89.94 258 ALA A N 1
ATOM 1944 C CA . ALA A 1 258 ? 11.469 3.851 -25.152 1.00 89.94 258 ALA A CA 1
ATOM 1945 C C . ALA A 1 258 ? 12.924 3.952 -24.663 1.00 89.94 258 ALA A C 1
ATOM 1947 O O . ALA A 1 258 ? 13.312 5.003 -24.142 1.00 89.94 258 ALA A O 1
ATOM 1948 N N . PRO A 1 259 ? 13.746 2.906 -24.858 1.00 87.25 259 PRO A N 1
ATOM 1949 C CA . PRO A 1 259 ? 15.189 3.015 -24.701 1.00 87.25 259 PRO A CA 1
ATOM 1950 C C . PRO A 1 259 ? 15.748 4.236 -25.442 1.00 87.25 259 PRO A C 1
ATOM 1952 O O . PRO A 1 259 ? 15.247 4.567 -26.526 1.00 87.25 259 PRO A O 1
ATOM 1955 N N . PRO A 1 260 ? 16.786 4.895 -24.900 1.00 83.19 260 PRO A N 1
ATOM 1956 C CA . PRO A 1 260 ? 17.466 5.958 -25.623 1.00 83.19 260 PRO A CA 1
ATOM 1957 C C . PRO A 1 260 ? 17.943 5.409 -26.971 1.00 83.19 260 PRO A C 1
ATOM 1959 O O . PRO A 1 260 ? 18.558 4.343 -27.044 1.00 83.19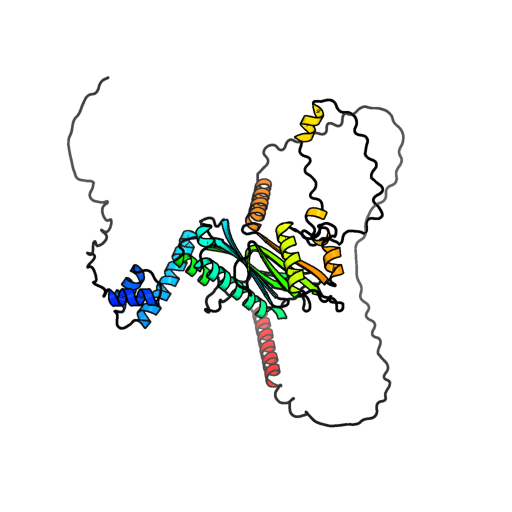 260 PRO A O 1
ATOM 1962 N N . GLN A 1 261 ? 17.628 6.117 -28.058 1.00 75.62 261 GLN A N 1
ATOM 1963 C CA . GLN A 1 261 ? 18.175 5.746 -29.358 1.00 75.62 261 GLN A CA 1
ATOM 1964 C C . GLN A 1 261 ? 19.699 5.885 -29.283 1.00 75.62 261 GLN A C 1
ATOM 1966 O O . GLN A 1 261 ? 20.175 6.874 -28.715 1.00 75.62 261 GLN A O 1
ATOM 1971 N N . PRO A 1 262 ? 20.475 4.935 -29.835 1.00 64.56 262 PRO A N 1
ATOM 1972 C CA . PRO A 1 262 ? 21.912 5.109 -29.944 1.00 64.56 262 PRO A CA 1
ATOM 1973 C C . PRO A 1 262 ? 22.142 6.398 -30.722 1.00 64.56 262 PRO A C 1
ATOM 1975 O O . PRO A 1 262 ? 21.746 6.515 -31.882 1.00 64.56 262 PRO A O 1
ATOM 1978 N N . VAL A 1 263 ? 22.705 7.393 -30.043 1.00 54.31 263 VAL A N 1
ATOM 1979 C CA . VAL A 1 263 ? 22.987 8.686 -30.646 1.00 54.31 263 VAL A CA 1
ATOM 1980 C C . VAL A 1 263 ? 24.026 8.407 -31.726 1.00 54.31 263 VAL A C 1
ATOM 1982 O O . VAL A 1 263 ? 25.195 8.183 -31.417 1.00 54.31 263 VAL A O 1
ATOM 1985 N N . ALA A 1 264 ? 23.614 8.361 -32.997 1.00 45.47 264 ALA A N 1
ATOM 1986 C CA . ALA A 1 264 ? 24.545 8.639 -34.079 1.00 45.47 264 ALA A CA 1
ATOM 1987 C C . ALA A 1 264 ? 25.108 10.009 -33.725 1.00 45.47 264 ALA A C 1
ATOM 1989 O O . ALA A 1 264 ? 24.308 10.940 -33.638 1.00 45.47 264 ALA A O 1
ATOM 1990 N N . GLU A 1 265 ? 26.399 10.059 -33.368 1.00 39.88 265 GLU A N 1
ATOM 1991 C CA . GLU A 1 265 ? 27.110 11.222 -32.827 1.00 39.88 265 GLU A CA 1
ATOM 1992 C C . GLU A 1 265 ? 26.367 12.502 -33.193 1.00 39.88 265 GLU A C 1
ATOM 1994 O O . GLU A 1 265 ? 26.323 12.859 -34.375 1.00 39.88 265 GLU A O 1
ATOM 1999 N N . LYS A 1 266 ? 25.694 13.139 -32.218 1.00 40.19 266 LYS A N 1
ATOM 2000 C CA . LYS A 1 266 ? 25.104 14.456 -32.453 1.00 40.19 266 LYS A CA 1
ATOM 2001 C C . LYS A 1 266 ? 26.271 15.306 -32.940 1.00 40.19 266 LYS A C 1
ATOM 2003 O O . LYS A 1 266 ? 27.122 15.692 -32.138 1.00 40.19 266 LYS A O 1
ATOM 2008 N N . LYS A 1 267 ? 26.351 15.543 -34.258 1.00 33.94 267 LYS A N 1
ATOM 2009 C CA . LYS A 1 267 ? 27.187 16.605 -34.810 1.00 33.94 267 LYS A CA 1
ATOM 2010 C C . LYS A 1 267 ? 26.855 17.808 -33.942 1.00 33.94 267 LYS A C 1
ATOM 2012 O O . LYS A 1 267 ? 25.658 18.047 -33.774 1.00 33.94 267 LYS A O 1
ATOM 2017 N N . PRO A 1 268 ? 27.852 18.482 -33.343 1.00 38.97 268 PRO A N 1
ATOM 2018 C CA . PRO A 1 268 ? 27.575 19.635 -32.510 1.00 38.97 268 PRO A CA 1
ATOM 2019 C C . PRO A 1 268 ? 26.680 20.541 -33.341 1.00 38.97 268 PRO A C 1
ATOM 2021 O O . PRO A 1 268 ? 27.089 20.976 -34.422 1.00 38.97 268 PRO A O 1
ATOM 2024 N N . GLU A 1 269 ? 25.428 20.702 -32.907 1.00 41.88 269 GLU A N 1
ATOM 2025 C CA . GLU A 1 269 ? 24.548 21.706 -33.476 1.00 41.88 269 GLU A CA 1
ATOM 2026 C C . GLU A 1 269 ? 25.357 22.984 -33.375 1.00 41.88 269 GLU A C 1
ATOM 2028 O O . GLU A 1 269 ? 25.831 23.355 -32.296 1.00 41.88 269 GLU A O 1
ATOM 2033 N N . ALA A 1 270 ? 25.689 23.524 -34.548 1.00 39.03 270 ALA A N 1
ATOM 2034 C CA . ALA A 1 270 ? 26.498 24.711 -34.655 1.00 39.03 270 ALA A CA 1
ATOM 2035 C C . ALA A 1 270 ? 25.871 25.726 -33.710 1.00 39.03 270 ALA A C 1
ATOM 2037 O O . ALA A 1 270 ? 24.686 26.014 -33.845 1.00 39.03 270 ALA A O 1
ATOM 2038 N N . ALA A 1 271 ? 26.651 26.182 -32.728 1.00 39.97 271 ALA A N 1
ATOM 2039 C CA . ALA A 1 271 ? 26.260 27.264 -31.851 1.00 39.97 271 ALA A CA 1
ATOM 2040 C C . ALA A 1 271 ? 25.760 28.397 -32.749 1.00 39.97 271 ALA A C 1
ATOM 2042 O O . ALA A 1 271 ? 26.561 29.060 -33.417 1.00 39.97 271 ALA A O 1
ATOM 2043 N N . GLU A 1 272 ? 24.438 28.547 -32.841 1.00 43.31 272 GLU A N 1
ATOM 2044 C CA . GLU A 1 272 ? 23.846 29.660 -33.550 1.00 43.31 272 GLU A CA 1
ATOM 2045 C C . GLU A 1 272 ? 24.372 30.908 -32.863 1.00 43.31 272 GLU A C 1
ATOM 2047 O O . GLU A 1 272 ? 24.348 31.057 -31.638 1.00 43.31 272 GLU A O 1
ATOM 2052 N N . GLN A 1 273 ? 25.000 31.733 -33.687 1.00 40.47 273 GLN A N 1
ATOM 2053 C CA . GLN A 1 273 ? 25.722 32.918 -33.288 1.00 40.47 273 GLN A CA 1
ATOM 2054 C C . GLN A 1 273 ? 24.802 33.760 -32.406 1.00 40.47 273 GLN A C 1
ATOM 2056 O O . GLN A 1 273 ? 23.765 34.238 -32.864 1.00 40.47 273 GLN A O 1
ATOM 2061 N N . LYS A 1 274 ? 25.189 33.943 -31.138 1.00 40.72 274 LYS A N 1
ATOM 2062 C CA . LYS A 1 274 ? 24.612 34.981 -30.286 1.00 40.72 274 LYS A CA 1
ATOM 2063 C C . LYS A 1 274 ? 24.806 36.311 -31.009 1.00 40.72 274 LYS A C 1
ATOM 2065 O O . LYS A 1 274 ? 25.905 36.859 -31.010 1.00 40.72 274 LYS A O 1
ATOM 2070 N N . ALA A 1 275 ? 23.753 36.799 -31.654 1.00 44.66 275 ALA A N 1
ATOM 2071 C CA . ALA A 1 275 ? 23.671 38.189 -32.050 1.00 44.66 275 ALA A CA 1
ATOM 2072 C C . ALA A 1 275 ? 23.736 39.019 -30.762 1.00 44.66 275 ALA A C 1
ATOM 2074 O O . ALA A 1 275 ? 22.924 38.812 -29.860 1.00 44.66 275 ALA A O 1
ATOM 2075 N N . GLU A 1 276 ? 24.730 39.904 -30.656 1.00 50.34 276 GLU A N 1
ATOM 2076 C CA . GLU A 1 276 ? 24.816 40.892 -29.580 1.00 50.34 276 GLU A CA 1
ATOM 2077 C C . GLU A 1 276 ? 23.494 41.663 -29.511 1.00 50.34 276 GLU A C 1
ATOM 2079 O O . GLU A 1 276 ? 23.152 42.422 -30.420 1.00 50.34 276 GLU A O 1
ATOM 2084 N N . LYS A 1 277 ? 22.735 41.450 -28.436 1.00 46.88 277 LYS A N 1
ATOM 2085 C CA . LYS A 1 277 ? 21.550 42.238 -28.111 1.00 46.88 277 LYS A CA 1
ATOM 2086 C C . LYS A 1 277 ? 21.862 43.096 -26.897 1.00 46.88 277 LYS A C 1
ATOM 2088 O O . LYS A 1 277 ? 22.362 42.625 -25.883 1.00 46.88 277 LYS A O 1
ATOM 2093 N N . THR A 1 278 ? 21.609 44.386 -27.044 1.00 47.75 278 THR A N 1
ATOM 2094 C CA . THR A 1 278 ? 21.895 45.425 -26.060 1.00 47.75 278 THR A CA 1
ATOM 2095 C C . THR A 1 278 ? 21.000 45.307 -24.824 1.00 47.75 278 THR A C 1
ATOM 2097 O O . THR A 1 278 ? 19.780 45.352 -24.960 1.00 47.75 278 THR A O 1
ATOM 2100 N N . GLY A 1 279 ? 21.632 45.239 -23.646 1.00 51.41 279 GLY A N 1
ATOM 2101 C CA . GLY A 1 279 ? 21.235 45.759 -22.321 1.00 51.41 279 GLY A CA 1
ATOM 2102 C C . GLY A 1 279 ? 19.843 45.455 -21.753 1.00 51.41 279 GLY A C 1
ATOM 2103 O O . GLY A 1 279 ? 19.739 44.896 -20.665 1.00 51.41 279 GLY A O 1
ATOM 2104 N N . ASP A 1 280 ? 18.783 45.835 -22.461 1.00 55.44 280 ASP A N 1
ATOM 2105 C CA . ASP A 1 280 ? 17.414 45.848 -21.937 1.00 55.44 280 ASP A CA 1
ATOM 2106 C C . ASP A 1 280 ? 16.571 44.657 -22.444 1.00 55.44 280 ASP A C 1
ATOM 2108 O O . ASP A 1 280 ? 15.627 44.238 -21.774 1.00 55.44 280 ASP A O 1
ATOM 2112 N N . GLU A 1 281 ? 16.931 44.042 -23.581 1.00 52.75 281 GLU A N 1
ATOM 2113 C CA . GLU A 1 281 ? 16.253 42.832 -24.090 1.00 52.75 281 GLU A CA 1
ATOM 2114 C C . GLU A 1 281 ? 16.687 41.545 -23.361 1.00 52.75 281 GLU A C 1
ATOM 2116 O O . GLU A 1 281 ? 15.879 40.629 -23.209 1.00 52.75 281 GLU A O 1
ATOM 2121 N N . GLU A 1 282 ? 17.926 41.474 -22.855 1.00 48.84 282 GLU A N 1
ATOM 2122 C CA . GLU A 1 282 ? 18.412 40.326 -22.065 1.00 48.84 282 GLU A CA 1
ATOM 2123 C C . GLU A 1 282 ? 17.690 40.199 -20.720 1.00 48.84 282 GLU A C 1
ATOM 2125 O O . GLU A 1 282 ? 17.427 39.085 -20.266 1.00 48.84 282 GLU A O 1
ATOM 2130 N N . LEU A 1 283 ? 17.326 41.327 -20.096 1.00 47.47 283 LEU A N 1
ATOM 2131 C CA . LEU A 1 283 ? 16.579 41.299 -18.843 1.00 47.47 283 LEU A CA 1
ATOM 2132 C C . LEU A 1 283 ? 15.178 40.717 -19.067 1.00 47.47 283 LEU A C 1
ATOM 2134 O O . LEU A 1 283 ? 14.745 39.866 -18.299 1.00 47.47 283 LEU A O 1
ATOM 2138 N N . ASN A 1 284 ? 14.490 41.112 -20.142 1.00 49.59 284 ASN A N 1
ATOM 2139 C CA . ASN A 1 284 ? 13.143 40.617 -20.432 1.00 49.59 284 ASN A CA 1
ATOM 2140 C C . ASN A 1 284 ? 13.135 39.147 -20.879 1.00 49.59 284 ASN A C 1
ATOM 2142 O O . ASN A 1 284 ? 12.268 38.404 -20.433 1.00 49.59 284 ASN A O 1
ATOM 2146 N N . ALA A 1 285 ? 14.129 38.686 -21.645 1.00 48.53 285 ALA A N 1
ATOM 2147 C CA . ALA A 1 285 ? 14.260 37.270 -22.012 1.00 48.53 285 ALA A CA 1
ATOM 2148 C C . ALA A 1 285 ? 14.585 36.353 -20.812 1.00 48.53 285 ALA A C 1
ATOM 2150 O O . ALA A 1 285 ? 14.271 35.166 -20.834 1.00 48.53 285 ALA A O 1
ATOM 2151 N N . PHE A 1 286 ? 15.189 36.893 -19.747 1.00 47.16 286 PHE A N 1
ATOM 2152 C CA . PHE A 1 286 ? 15.406 36.168 -18.491 1.00 47.16 286 PHE A CA 1
ATOM 2153 C C . PHE A 1 286 ? 14.113 36.005 -17.666 1.00 47.16 286 PHE A C 1
ATOM 2155 O O . PHE A 1 286 ? 13.974 35.028 -16.931 1.00 47.16 286 PHE A O 1
ATOM 2162 N N . TYR A 1 287 ? 13.161 36.943 -17.786 1.00 49.28 287 TYR A N 1
ATOM 2163 C CA . TYR A 1 287 ? 11.876 36.917 -17.067 1.00 49.28 287 TYR A CA 1
ATOM 2164 C C . TYR A 1 287 ? 10.710 36.338 -17.882 1.00 49.28 287 TYR A C 1
ATOM 2166 O O . TYR A 1 287 ? 9.739 35.860 -17.293 1.00 49.28 287 TYR A O 1
ATOM 2174 N N . GLU A 1 288 ? 10.810 36.305 -19.210 1.00 47.34 288 GLU A N 1
ATOM 2175 C CA . GLU A 1 288 ? 9.990 35.462 -20.081 1.00 47.34 288 GLU A CA 1
ATOM 2176 C C . GLU A 1 288 ? 10.518 34.032 -19.994 1.00 47.34 288 GLU A C 1
ATOM 2178 O O . GLU A 1 288 ? 11.138 33.520 -20.919 1.00 47.34 288 GLU A O 1
ATOM 2183 N N . GLY A 1 289 ? 10.339 33.411 -18.825 1.00 47.06 289 GLY A N 1
ATOM 2184 C CA . GLY A 1 289 ? 10.752 32.039 -18.581 1.00 47.06 289 GLY A CA 1
ATOM 2185 C C . GLY A 1 289 ? 10.255 31.153 -19.712 1.00 47.06 289 GLY A C 1
ATOM 2186 O O . GLY A 1 289 ? 9.062 30.858 -19.790 1.00 47.06 289 GLY A O 1
ATOM 2187 N N . ALA A 1 290 ? 11.176 30.754 -20.592 1.00 43.88 290 ALA A N 1
ATOM 2188 C CA . ALA A 1 290 ? 10.936 29.690 -21.537 1.00 43.88 290 ALA A CA 1
ATOM 2189 C C . ALA A 1 290 ? 10.421 28.527 -20.696 1.00 43.88 290 ALA A C 1
ATOM 2191 O O . ALA A 1 290 ? 11.119 28.037 -19.807 1.00 43.88 290 ALA A O 1
ATOM 2192 N N . THR A 1 291 ? 9.166 28.141 -20.908 1.00 40.34 291 THR A N 1
ATOM 2193 C CA . THR A 1 291 ? 8.684 26.848 -20.452 1.00 40.34 291 THR A CA 1
ATOM 2194 C C . THR A 1 291 ? 9.613 25.845 -21.106 1.00 40.34 291 THR A C 1
ATOM 2196 O O . THR A 1 291 ? 9.482 25.597 -22.303 1.00 40.34 291 THR A O 1
ATOM 2199 N N . THR A 1 292 ? 10.614 25.367 -20.365 1.00 53.44 292 THR A N 1
ATOM 2200 C CA . THR A 1 292 ? 11.457 24.264 -20.803 1.00 53.44 292 THR A CA 1
ATOM 2201 C C . THR A 1 292 ? 10.483 23.155 -21.142 1.00 53.44 292 THR A C 1
ATOM 2203 O O . THR A 1 292 ? 9.709 22.734 -20.275 1.00 53.44 292 THR A O 1
ATOM 2206 N N . GLU A 1 293 ? 10.415 22.789 -22.422 1.00 57.91 293 GLU A N 1
ATOM 2207 C CA . GLU A 1 293 ? 9.651 21.620 -22.829 1.00 57.91 293 GLU A CA 1
ATOM 2208 C C . GLU A 1 293 ? 10.087 20.486 -21.905 1.00 57.91 293 GLU A C 1
ATOM 2210 O O . GLU A 1 293 ? 11.280 20.327 -21.649 1.00 57.91 293 GLU A O 1
ATOM 2215 N N . ILE A 1 294 ? 9.121 19.795 -21.298 1.00 60.84 294 ILE A N 1
ATOM 2216 C CA . ILE A 1 294 ? 9.434 18.697 -20.389 1.00 60.84 294 ILE A CA 1
ATOM 2217 C C . ILE A 1 294 ? 10.154 17.655 -21.235 1.00 60.84 294 ILE A C 1
ATOM 2219 O O . ILE A 1 294 ? 9.529 16.960 -22.043 1.00 60.84 294 ILE A O 1
ATOM 2223 N N . ASP A 1 295 ? 11.472 17.596 -21.080 1.00 73.06 295 ASP A N 1
ATOM 2224 C CA . ASP A 1 295 ? 12.298 16.722 -21.881 1.00 73.06 295 ASP A CA 1
ATOM 2225 C C . ASP A 1 295 ? 11.891 15.282 -21.578 1.00 73.06 295 ASP A C 1
ATOM 2227 O O . ASP A 1 295 ? 11.707 14.870 -20.428 1.00 73.06 295 ASP A O 1
ATOM 2231 N N . ALA A 1 296 ? 11.744 14.476 -22.627 1.00 72.75 296 ALA A N 1
ATOM 2232 C CA . ALA A 1 296 ? 11.421 13.062 -22.465 1.00 72.75 296 ALA A CA 1
ATOM 2233 C C . ALA A 1 296 ? 12.448 12.346 -21.564 1.00 72.75 296 ALA A C 1
ATOM 2235 O O . ALA A 1 296 ? 12.100 11.381 -20.890 1.00 72.75 296 ALA A O 1
ATOM 2236 N N . ASP A 1 297 ? 13.685 12.842 -21.515 1.00 78.62 297 ASP A N 1
ATOM 2237 C CA . ASP A 1 297 ? 14.756 12.339 -20.654 1.00 78.62 297 ASP A CA 1
ATOM 2238 C C . ASP A 1 297 ? 14.520 12.633 -19.152 1.00 78.62 297 ASP A C 1
ATOM 2240 O O . ASP A 1 297 ? 15.091 11.950 -18.302 1.00 78.62 297 ASP A O 1
ATOM 2244 N N . GLU A 1 298 ? 13.638 13.581 -18.806 1.00 81.69 298 GLU A N 1
ATOM 2245 C CA . GLU A 1 298 ? 13.258 13.901 -17.422 1.00 81.69 298 GLU A CA 1
ATOM 2246 C C . GLU A 1 298 ? 12.092 13.055 -16.902 1.00 81.69 298 GLU A C 1
ATOM 2248 O O . GLU A 1 298 ? 12.021 12.806 -15.701 1.00 81.69 298 GLU A O 1
ATOM 2253 N N . THR A 1 299 ? 11.186 12.585 -17.767 1.00 88.38 299 THR A N 1
ATOM 2254 C CA . THR A 1 299 ? 9.942 11.898 -17.351 1.00 88.38 299 THR A CA 1
ATOM 2255 C C . THR A 1 299 ? 9.875 10.419 -17.727 1.00 88.38 299 THR A C 1
ATOM 2257 O O . THR A 1 299 ? 9.120 9.663 -17.103 1.00 88.38 299 THR A O 1
ATOM 2260 N N . GLN A 1 300 ? 10.653 9.977 -18.721 1.00 94.56 300 GLN A N 1
ATOM 2261 C CA . GLN A 1 300 ? 10.678 8.589 -19.182 1.00 94.56 300 GLN A CA 1
ATOM 2262 C C . GLN A 1 300 ? 11.758 7.781 -18.465 1.00 94.56 300 GLN A C 1
ATOM 2264 O O . GLN A 1 300 ? 12.952 8.006 -18.658 1.00 94.56 300 GLN A O 1
ATOM 2269 N N . LEU A 1 301 ? 11.334 6.779 -17.693 1.00 96.50 301 LEU A N 1
ATOM 2270 C CA . LEU A 1 301 ? 12.198 5.991 -16.818 1.00 96.50 301 LEU A CA 1
ATOM 2271 C C . LEU A 1 301 ? 13.435 5.439 -17.528 1.00 96.50 301 LEU A C 1
ATOM 2273 O O . LEU A 1 301 ? 14.532 5.572 -17.006 1.00 96.50 301 LEU A O 1
ATOM 2277 N N . LEU A 1 302 ? 13.286 4.834 -18.710 1.00 96.50 302 LEU A N 1
ATOM 2278 C CA . LEU A 1 302 ? 14.413 4.202 -19.407 1.00 96.50 302 LEU A CA 1
ATOM 2279 C C . LEU A 1 302 ? 15.493 5.195 -19.856 1.00 96.50 302 LEU A C 1
ATOM 2281 O O . LEU A 1 302 ? 16.649 4.801 -20.004 1.00 96.50 302 LEU A O 1
ATOM 2285 N N . ARG A 1 303 ? 15.125 6.461 -20.058 1.00 94.62 303 ARG A N 1
ATOM 2286 C CA . ARG A 1 303 ? 16.012 7.516 -20.565 1.00 94.62 303 ARG A CA 1
ATOM 2287 C C . ARG A 1 303 ? 16.677 8.306 -19.442 1.00 94.62 303 ARG A C 1
ATOM 2289 O O . ARG A 1 303 ? 17.753 8.859 -19.648 1.00 94.62 303 ARG A O 1
ATOM 2296 N N . GLN A 1 304 ? 16.076 8.305 -18.253 1.00 94.94 304 GLN A N 1
ATOM 2297 C CA . GLN A 1 304 ? 16.604 8.999 -17.086 1.00 94.94 304 GLN A CA 1
ATOM 2298 C C . GLN A 1 304 ? 18.022 8.519 -16.736 1.00 94.94 304 GLN A C 1
ATOM 2300 O O . GLN A 1 304 ? 18.321 7.318 -16.707 1.00 94.94 304 GLN A O 1
ATOM 2305 N N . ALA A 1 305 ? 18.898 9.477 -16.424 1.00 95.50 305 ALA A N 1
ATOM 2306 C CA . ALA A 1 305 ? 20.216 9.202 -15.861 1.00 95.50 305 ALA A CA 1
ATOM 2307 C C . ALA A 1 305 ? 20.059 8.573 -14.471 1.00 95.50 305 ALA A C 1
ATOM 2309 O O . ALA A 1 305 ? 19.334 9.092 -13.621 1.00 95.50 305 ALA A O 1
ATOM 2310 N N . PHE A 1 306 ? 20.733 7.454 -14.209 1.00 96.31 306 PHE A N 1
ATOM 2311 C CA . PHE A 1 306 ? 20.520 6.719 -12.968 1.00 96.31 306 PHE A CA 1
ATOM 2312 C C . PHE A 1 306 ? 20.975 7.535 -11.749 1.00 96.31 306 PHE A C 1
ATOM 2314 O O . PHE A 1 306 ? 22.145 7.860 -11.598 1.00 96.31 306 PHE A O 1
ATOM 2321 N N . MET A 1 307 ? 20.054 7.804 -10.824 1.00 95.12 307 MET A N 1
ATOM 2322 C CA . MET A 1 307 ? 20.282 8.641 -9.631 1.00 95.12 307 MET A CA 1
ATOM 2323 C C . MET A 1 307 ? 21.535 8.260 -8.815 1.00 95.12 307 MET A C 1
ATOM 2325 O O . MET A 1 307 ? 22.204 9.140 -8.283 1.00 95.12 307 MET A O 1
ATOM 2329 N N . LEU A 1 308 ? 21.868 6.967 -8.703 1.00 94.00 308 LEU A N 1
ATOM 2330 C CA . LEU A 1 308 ? 23.057 6.512 -7.962 1.00 94.00 308 LEU A CA 1
ATOM 2331 C C . LEU A 1 308 ? 24.339 6.496 -8.809 1.00 94.00 308 LEU A C 1
ATOM 2333 O O . LEU A 1 308 ? 25.433 6.426 -8.255 1.00 94.00 308 LEU A O 1
ATOM 2337 N N . ASN A 1 309 ? 24.212 6.527 -10.135 1.00 95.31 309 ASN A N 1
ATOM 2338 C CA . ASN A 1 309 ? 25.329 6.642 -11.064 1.00 95.31 309 ASN A CA 1
ATOM 2339 C C . ASN A 1 309 ? 24.878 7.357 -12.354 1.00 95.31 309 ASN A C 1
ATOM 2341 O O . ASN A 1 309 ? 24.516 6.680 -13.319 1.00 95.31 309 ASN A O 1
ATOM 2345 N N . PRO A 1 310 ? 24.937 8.701 -12.399 1.00 94.62 310 PRO A N 1
ATOM 2346 C CA . PRO A 1 310 ? 24.424 9.481 -13.529 1.00 94.62 310 PRO A CA 1
ATOM 2347 C C . PRO A 1 310 ? 25.180 9.291 -14.852 1.00 94.62 310 PRO A C 1
ATOM 2349 O O . PRO A 1 310 ? 24.756 9.822 -15.871 1.00 94.62 310 PRO A O 1
ATOM 2352 N N . SER A 1 311 ? 26.299 8.553 -14.858 1.00 95.25 311 SER A N 1
ATOM 2353 C CA . SER A 1 311 ? 27.072 8.258 -16.077 1.00 95.25 311 SER A CA 1
ATOM 2354 C C . SER A 1 311 ? 26.406 7.247 -17.018 1.00 95.25 311 SER A C 1
ATOM 2356 O O . SER A 1 311 ? 26.888 7.045 -18.128 1.00 95.25 311 SER A O 1
ATOM 2358 N N . GLN A 1 312 ? 25.319 6.605 -16.585 1.00 94.44 312 GLN A N 1
ATOM 2359 C CA . GLN A 1 312 ? 24.553 5.643 -17.376 1.00 94.44 312 GLN A CA 1
ATOM 2360 C C . GLN A 1 312 ? 23.053 5.889 -17.212 1.00 94.44 312 GLN A C 1
ATOM 2362 O O . GLN A 1 312 ? 22.600 6.403 -16.183 1.00 94.44 312 GLN A O 1
ATOM 2367 N N . THR A 1 313 ? 22.274 5.475 -18.207 1.00 96.56 313 THR A N 1
ATOM 2368 C CA . THR A 1 313 ? 20.810 5.522 -18.133 1.00 96.56 313 THR A CA 1
ATOM 2369 C C . THR A 1 313 ? 20.257 4.356 -17.312 1.00 96.56 313 THR A C 1
ATOM 2371 O O . THR A 1 313 ? 20.948 3.362 -17.060 1.00 96.56 313 THR A O 1
ATOM 2374 N N . ILE A 1 314 ? 18.990 4.442 -16.897 1.00 97.38 314 ILE A N 1
ATOM 2375 C CA . ILE A 1 314 ? 18.289 3.301 -16.291 1.00 97.38 314 ILE A CA 1
ATOM 2376 C C . ILE A 1 314 ? 18.231 2.117 -17.252 1.00 97.38 314 ILE A C 1
ATOM 2378 O O . ILE A 1 314 ? 18.406 0.982 -16.810 1.00 97.38 314 ILE A O 1
ATOM 2382 N N . HIS A 1 315 ? 18.023 2.366 -18.547 1.00 96.19 315 HIS A N 1
ATOM 2383 C CA . HIS A 1 315 ? 18.055 1.319 -19.560 1.00 96.19 315 HIS A CA 1
ATOM 2384 C C . HIS A 1 315 ? 19.368 0.523 -19.511 1.00 96.19 315 HIS A C 1
ATOM 2386 O O . HIS A 1 315 ? 19.340 -0.698 -19.337 1.00 96.19 315 HIS A O 1
ATOM 2392 N N . ASP A 1 316 ? 20.510 1.211 -19.577 1.00 95.00 316 ASP A N 1
ATOM 2393 C CA . ASP A 1 316 ? 21.830 0.566 -19.588 1.00 95.00 316 ASP A CA 1
ATOM 2394 C C . ASP A 1 316 ? 22.115 -0.148 -18.265 1.00 95.00 316 ASP A C 1
ATOM 2396 O O . ASP A 1 316 ? 22.606 -1.279 -18.240 1.00 95.00 316 ASP A O 1
ATOM 2400 N N . TYR A 1 317 ? 21.735 0.483 -17.151 1.00 95.62 317 TYR A N 1
ATOM 2401 C CA . TYR A 1 317 ? 21.876 -0.092 -15.820 1.00 95.62 317 TYR A CA 1
ATOM 2402 C C . TYR A 1 317 ? 21.096 -1.408 -15.681 1.00 95.62 317 TYR A C 1
ATOM 2404 O O . TYR A 1 317 ? 21.637 -2.405 -15.199 1.00 95.62 317 TYR A O 1
ATOM 2412 N N . VAL A 1 318 ? 19.840 -1.447 -16.127 1.00 94.94 318 VAL A N 1
ATOM 2413 C CA . VAL A 1 318 ? 18.969 -2.629 -16.044 1.00 94.94 318 VAL A CA 1
ATOM 2414 C C . VAL A 1 318 ? 19.455 -3.744 -16.972 1.00 94.94 318 VAL A C 1
ATOM 2416 O O . VAL A 1 318 ? 19.569 -4.896 -16.533 1.00 94.94 318 VAL A O 1
ATOM 2419 N N . GLN A 1 319 ? 19.826 -3.405 -18.211 1.00 93.06 319 GLN A N 1
ATOM 2420 C CA . GLN A 1 319 ? 20.390 -4.362 -19.166 1.00 93.06 319 GLN A CA 1
ATOM 2421 C C . GLN A 1 319 ? 21.706 -4.966 -18.670 1.00 93.06 319 GLN A C 1
ATOM 2423 O O . GLN A 1 319 ? 21.885 -6.183 -18.743 1.00 93.06 319 GLN A O 1
ATOM 2428 N N . GLY A 1 320 ? 22.598 -4.151 -18.096 1.00 92.69 320 GLY A N 1
ATOM 2429 C CA . GLY A 1 320 ? 23.865 -4.609 -17.521 1.00 92.69 320 GLY A CA 1
ATOM 2430 C C . GLY A 1 320 ? 23.686 -5.617 -16.382 1.00 92.69 320 GLY A C 1
ATOM 2431 O O . GLY A 1 320 ? 24.561 -6.447 -16.137 1.00 92.69 320 GLY A O 1
ATOM 2432 N N . HIS A 1 321 ? 22.524 -5.611 -15.722 1.00 93.50 321 HIS A N 1
ATOM 2433 C CA . HIS A 1 321 ? 22.175 -6.595 -14.704 1.00 93.50 321 HIS A CA 1
ATOM 2434 C C . HIS A 1 321 ? 21.417 -7.808 -15.258 1.00 93.50 321 HIS A C 1
ATOM 2436 O O . HIS A 1 321 ? 21.101 -8.703 -14.476 1.00 93.50 321 HIS A O 1
ATOM 2442 N N . GLY A 1 322 ? 21.148 -7.892 -16.562 1.00 93.38 322 GLY A N 1
ATOM 2443 C CA . GLY A 1 322 ? 20.394 -8.994 -17.167 1.00 93.38 322 GLY A CA 1
ATOM 2444 C C . GLY A 1 322 ? 18.911 -8.981 -16.788 1.00 93.38 322 GLY A C 1
ATOM 2445 O O . GLY A 1 322 ? 18.315 -10.040 -16.584 1.00 93.38 322 GLY A O 1
ATOM 2446 N N . ALA A 1 323 ? 18.338 -7.789 -16.623 1.00 94.44 323 ALA A N 1
ATOM 2447 C CA . ALA A 1 323 ? 16.923 -7.592 -16.348 1.00 94.44 323 ALA A CA 1
ATOM 2448 C C . ALA A 1 323 ? 16.255 -6.755 -17.448 1.00 94.44 323 ALA A C 1
ATOM 2450 O O . ALA A 1 323 ? 16.928 -6.137 -18.269 1.00 94.44 323 ALA A O 1
ATOM 2451 N N . GLU A 1 324 ? 14.929 -6.723 -17.423 1.00 94.56 324 GLU A N 1
ATOM 2452 C CA . GLU A 1 324 ? 14.084 -5.836 -18.218 1.00 94.56 324 GLU A CA 1
ATOM 2453 C C . GLU A 1 324 ? 12.967 -5.291 -17.321 1.00 94.56 324 GLU A C 1
ATOM 2455 O O . GLU A 1 324 ? 12.417 -6.021 -16.489 1.00 94.56 324 GLU A O 1
ATOM 2460 N N . ILE A 1 325 ? 12.639 -4.004 -17.466 1.00 97.00 325 ILE A N 1
ATOM 2461 C CA . ILE A 1 325 ? 11.488 -3.401 -16.786 1.00 97.00 325 ILE A CA 1
ATOM 2462 C C . ILE A 1 325 ? 10.263 -3.589 -17.673 1.00 97.00 325 ILE A C 1
ATOM 2464 O O . ILE A 1 325 ? 10.198 -3.039 -18.766 1.00 97.00 325 ILE A O 1
ATOM 2468 N N . VAL A 1 326 ? 9.274 -4.320 -17.164 1.00 96.06 326 VAL A N 1
ATOM 2469 C CA . VAL A 1 326 ? 7.982 -4.512 -17.833 1.00 96.06 326 VAL A CA 1
ATOM 2470 C C . VAL A 1 326 ? 7.159 -3.237 -17.752 1.00 96.06 326 VAL A C 1
ATOM 2472 O O . VAL A 1 326 ? 6.674 -2.734 -18.757 1.00 96.06 326 VAL A O 1
ATOM 2475 N N . ASN A 1 327 ? 6.968 -2.732 -16.534 1.00 97.19 327 ASN A N 1
ATOM 2476 C CA . ASN A 1 327 ? 6.284 -1.476 -16.259 1.00 97.19 327 ASN A CA 1
ATOM 2477 C C . ASN A 1 327 ? 6.500 -1.079 -14.791 1.00 97.19 327 ASN A C 1
ATOM 2479 O O . ASN A 1 327 ? 7.110 -1.827 -14.017 1.00 97.19 327 ASN A O 1
ATOM 2483 N N . PHE A 1 328 ? 5.955 0.066 -14.392 1.00 98.00 328 PHE A N 1
ATOM 2484 C CA . PHE A 1 328 ? 5.889 0.471 -12.997 1.00 98.00 328 PHE A CA 1
ATOM 2485 C C . PHE A 1 328 ? 4.599 1.233 -12.680 1.00 98.00 328 PHE A C 1
ATOM 2487 O O . PHE A 1 328 ? 3.901 1.730 -13.555 1.00 98.00 328 PHE A O 1
ATOM 2494 N N . VAL A 1 329 ? 4.303 1.332 -11.391 1.00 97.44 329 VAL A N 1
ATOM 2495 C CA . VAL A 1 329 ? 3.270 2.192 -10.819 1.00 97.44 329 VAL A CA 1
ATOM 2496 C C . VAL A 1 329 ? 3.962 3.098 -9.812 1.00 97.44 329 VAL A C 1
ATOM 2498 O O . VAL A 1 329 ? 4.721 2.604 -8.982 1.00 97.44 329 VAL A O 1
ATOM 2501 N N . ARG A 1 330 ? 3.714 4.407 -9.865 1.00 96.38 330 ARG A N 1
ATOM 2502 C CA . ARG A 1 330 ? 4.163 5.382 -8.860 1.00 96.38 330 ARG A CA 1
ATOM 2503 C C . ARG A 1 330 ? 2.937 6.064 -8.273 1.00 96.38 330 ARG A C 1
ATOM 2505 O O . ARG A 1 330 ? 2.065 6.498 -9.016 1.00 96.38 330 ARG A O 1
ATOM 2512 N N . ILE A 1 331 ? 2.893 6.179 -6.953 1.00 94.88 331 ILE A N 1
ATOM 2513 C CA . ILE A 1 331 ? 1.834 6.877 -6.231 1.00 94.88 331 ILE A CA 1
ATOM 2514 C C . ILE A 1 331 ? 2.460 7.875 -5.274 1.00 94.88 331 ILE A C 1
ATOM 2516 O O . ILE A 1 331 ? 3.426 7.584 -4.567 1.00 94.88 331 ILE A O 1
ATOM 2520 N N . GLU A 1 332 ? 1.868 9.056 -5.253 1.00 95.00 332 GLU A N 1
ATOM 2521 C CA . GLU A 1 332 ? 2.116 10.101 -4.280 1.00 95.00 332 GLU A CA 1
ATOM 2522 C C . GLU A 1 332 ? 0.810 10.361 -3.541 1.00 95.00 332 GLU A C 1
ATOM 2524 O O . GLU A 1 332 ? -0.235 10.528 -4.170 1.00 95.00 332 GLU A O 1
ATOM 2529 N N . LEU A 1 333 ? 0.865 10.376 -2.212 1.00 94.38 333 LEU A N 1
ATOM 2530 C CA . LEU A 1 333 ? -0.277 10.708 -1.367 1.00 94.38 333 LEU A CA 1
ATOM 2531 C C . LEU A 1 333 ? -0.921 12.028 -1.829 1.00 94.38 333 LEU A C 1
ATOM 2533 O O . LEU A 1 333 ? -0.265 13.069 -1.858 1.00 94.38 333 LEU A O 1
ATOM 2537 N N . GLY A 1 334 ? -2.212 11.991 -2.167 1.00 86.50 334 GLY A N 1
ATOM 2538 C CA . GLY A 1 334 ? -2.949 13.151 -2.667 1.00 86.50 334 GLY A CA 1
ATOM 2539 C C . GLY A 1 334 ? -2.621 13.581 -4.105 1.00 86.50 334 GLY A C 1
ATOM 2540 O O . GLY A 1 334 ? -3.119 14.623 -4.534 1.00 86.50 334 GLY A O 1
ATOM 2541 N N . GLY A 1 335 ? -1.822 12.813 -4.855 1.00 75.19 335 GLY A N 1
ATOM 2542 C CA . GLY A 1 335 ? -1.446 13.110 -6.242 1.00 75.19 335 GLY A CA 1
ATOM 2543 C C . GLY A 1 335 ? -2.642 13.126 -7.200 1.00 75.19 335 GLY A C 1
ATOM 2544 O O . GLY A 1 335 ? -2.868 14.128 -7.877 1.00 75.19 335 GLY A O 1
ATOM 2545 N N . ASP A 1 336 ? -3.473 12.079 -7.175 1.00 58.62 336 ASP A N 1
ATOM 2546 C CA . ASP A 1 336 ? -4.621 11.934 -8.091 1.00 58.62 336 ASP A CA 1
ATOM 2547 C C . ASP A 1 336 ? -5.689 13.019 -7.895 1.00 58.62 336 ASP A C 1
ATOM 2549 O O . ASP A 1 336 ? -6.398 13.400 -8.829 1.00 58.62 336 ASP A O 1
ATOM 2553 N N . LYS A 1 337 ? -5.808 13.554 -6.670 1.00 51.75 337 LYS A N 1
ATOM 2554 C CA . LYS A 1 337 ? -6.774 14.620 -6.368 1.00 51.75 337 LYS A CA 1
ATOM 2555 C C . LYS A 1 337 ? -6.475 15.867 -7.199 1.00 51.75 337 LYS A C 1
ATOM 2557 O O . LYS A 1 337 ? -7.412 16.456 -7.730 1.00 51.75 337 LYS A O 1
ATOM 2562 N N . LYS A 1 338 ? -5.196 16.199 -7.410 1.00 42.03 338 LYS A N 1
ATOM 2563 C CA . LYS A 1 338 ? -4.781 17.351 -8.226 1.00 42.03 338 LYS A CA 1
ATOM 2564 C C . LYS A 1 338 ? -5.099 17.167 -9.710 1.00 42.03 338 LYS A C 1
ATOM 2566 O O . LYS A 1 338 ? -5.540 18.123 -10.337 1.00 42.03 338 LYS A O 1
ATOM 2571 N N . GLU A 1 339 ? -4.943 15.963 -10.264 1.00 41.06 339 GLU A N 1
ATOM 2572 C CA . GLU A 1 339 ? -5.341 15.675 -11.652 1.00 41.06 339 GLU A CA 1
ATOM 2573 C C . GLU A 1 339 ? -6.861 15.693 -11.823 1.00 41.06 339 GLU A C 1
ATOM 2575 O O . GLU A 1 339 ? -7.367 16.269 -12.783 1.00 41.06 339 GLU A O 1
ATOM 2580 N N . SER A 1 340 ? -7.610 15.133 -10.869 1.00 33.09 340 SER A N 1
ATOM 2581 C CA . SER A 1 340 ? -9.076 15.149 -10.910 1.00 33.09 340 SER A CA 1
ATOM 2582 C C . SER A 1 340 ? -9.657 16.560 -10.754 1.00 33.09 340 SER A C 1
ATOM 2584 O O . SER A 1 340 ? -10.629 16.897 -11.429 1.00 33.09 340 SER A O 1
ATOM 2586 N N . GLU A 1 341 ? -9.045 17.413 -9.925 1.00 37.09 341 GLU A N 1
ATOM 2587 C CA . GLU A 1 341 ? -9.415 18.822 -9.758 1.00 37.09 341 GLU A CA 1
ATOM 2588 C C . GLU A 1 341 ? -9.008 19.654 -10.977 1.00 37.09 341 GLU A C 1
ATOM 2590 O O . GLU A 1 341 ? -9.813 20.461 -11.434 1.00 37.09 341 GLU A O 1
ATOM 2595 N N . ALA A 1 342 ? -7.830 19.417 -11.566 1.00 36.53 342 ALA A N 1
ATOM 2596 C CA . ALA A 1 342 ? -7.407 20.062 -12.808 1.00 36.53 342 ALA A CA 1
ATOM 2597 C C . ALA A 1 342 ? -8.334 19.692 -13.979 1.00 36.53 342 ALA A C 1
ATOM 2599 O O . ALA A 1 342 ? -8.813 20.573 -14.688 1.00 36.53 342 ALA A O 1
ATOM 2600 N N . LEU A 1 343 ? -8.686 18.411 -14.129 1.00 34.97 343 LEU A N 1
ATOM 2601 C CA . LEU A 1 343 ? -9.639 17.936 -15.137 1.00 34.97 343 LEU A CA 1
ATOM 2602 C C . LEU A 1 343 ? -11.052 18.481 -14.900 1.00 34.97 343 LEU A C 1
ATOM 2604 O O . LEU A 1 343 ? -11.739 18.832 -15.859 1.00 34.97 343 LEU A O 1
ATOM 2608 N N . SER A 1 344 ? -11.482 18.597 -13.640 1.00 39.53 344 SER A N 1
ATOM 2609 C CA . SER A 1 344 ? -12.786 19.171 -13.282 1.00 39.53 344 SER A CA 1
ATOM 2610 C C . SER A 1 344 ? -12.836 20.674 -13.559 1.00 39.53 344 SER A C 1
ATOM 2612 O O . SER A 1 344 ? -13.782 21.139 -14.189 1.00 39.53 344 SER A O 1
ATOM 2614 N N . GLN A 1 345 ? -11.793 21.425 -13.192 1.00 46.66 345 GLN A N 1
ATOM 2615 C CA . GLN A 1 345 ? -11.660 22.857 -13.488 1.00 46.66 345 GLN A CA 1
ATOM 2616 C C . GLN A 1 345 ? -11.577 23.114 -14.994 1.00 46.66 345 GLN A C 1
ATOM 2618 O O . GLN A 1 345 ? -12.159 24.072 -15.493 1.00 46.66 345 GLN A O 1
ATOM 2623 N N . GLN A 1 346 ? -10.916 22.235 -15.746 1.00 43.59 346 GLN A N 1
ATOM 2624 C CA . GLN A 1 346 ? -10.807 22.337 -17.198 1.00 43.59 346 GLN A CA 1
ATOM 2625 C C . GLN A 1 346 ? -12.127 21.966 -17.893 1.00 43.59 346 GLN A C 1
ATOM 2627 O O . GLN A 1 346 ? -12.515 22.606 -18.868 1.00 43.59 346 GLN A O 1
ATOM 2632 N N . GLN A 1 347 ? -12.885 21.005 -17.359 1.00 44.50 347 GLN A N 1
ATOM 2633 C CA . GLN A 1 347 ? -14.252 20.711 -17.804 1.00 44.50 347 GLN A CA 1
ATOM 2634 C C . GLN A 1 347 ? -15.244 21.830 -17.451 1.00 44.50 347 GLN A C 1
ATOM 2636 O O . GLN A 1 347 ? -16.146 22.105 -18.238 1.00 44.50 347 GLN A O 1
ATOM 2641 N N . GLU A 1 348 ? -15.082 22.502 -16.312 1.00 48.44 348 GLU A N 1
ATOM 2642 C CA . GLU A 1 348 ? -15.914 23.631 -15.877 1.00 48.44 348 GLU A CA 1
ATOM 2643 C C . GLU A 1 348 ? -15.584 24.922 -16.650 1.00 48.44 348 GLU A C 1
ATOM 2645 O O . GLU A 1 348 ? -16.486 25.628 -17.112 1.00 48.44 348 GLU A O 1
ATOM 2650 N N . TYR A 1 349 ? -14.301 25.154 -16.944 1.00 50.81 349 TYR A N 1
ATOM 2651 C CA . TYR A 1 349 ? -13.830 26.165 -17.895 1.00 50.81 349 TYR A CA 1
ATOM 2652 C C . TYR A 1 349 ? -14.399 25.927 -19.303 1.00 50.81 349 TYR A C 1
ATOM 2654 O O . TYR A 1 349 ? -14.865 26.858 -19.958 1.00 50.81 349 TYR A O 1
ATOM 2662 N N . ASN A 1 350 ? -14.456 24.667 -19.747 1.00 49.03 350 ASN A N 1
ATOM 2663 C CA . ASN A 1 350 ? -15.040 24.286 -21.037 1.00 49.03 350 ASN A CA 1
ATOM 2664 C C . ASN A 1 350 ? -16.582 24.308 -21.058 1.00 49.03 350 ASN A C 1
ATOM 2666 O O . ASN A 1 350 ? -17.171 24.317 -22.138 1.00 49.03 350 ASN A O 1
ATOM 2670 N N . ARG A 1 351 ? -17.247 24.326 -19.893 1.00 41.72 351 ARG A N 1
ATOM 2671 C CA . ARG A 1 351 ? -18.713 24.449 -19.752 1.00 41.72 351 ARG A CA 1
ATOM 2672 C C . ARG A 1 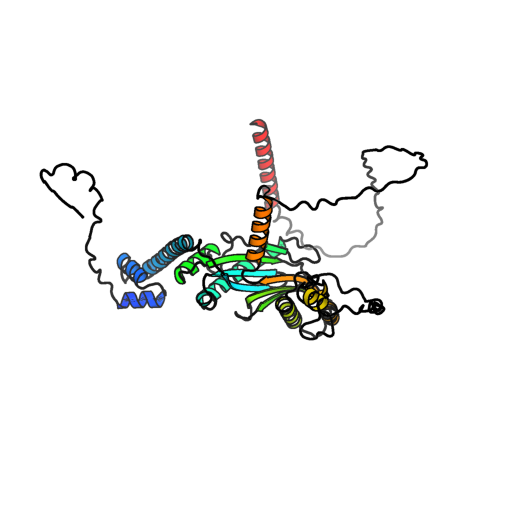351 ? -19.190 25.885 -19.537 1.00 41.72 351 ARG A C 1
ATOM 2674 O O . ARG A 1 351 ? -20.393 26.131 -19.609 1.00 41.72 351 ARG A O 1
ATOM 2681 N N . SER A 1 352 ? -18.280 26.822 -19.286 1.00 43.03 352 SER A N 1
ATOM 2682 C CA . SER A 1 352 ? -18.618 28.230 -19.089 1.00 43.03 352 SER A CA 1
ATOM 2683 C C . SER A 1 352 ? -19.004 28.876 -20.432 1.00 43.03 352 SER A C 1
ATOM 2685 O O . SER A 1 352 ? -18.192 28.871 -21.362 1.00 43.03 352 SER A O 1
ATOM 2687 N N . PRO A 1 353 ? -20.227 29.423 -20.585 1.00 44.72 353 PRO A N 1
ATOM 2688 C CA . PRO A 1 353 ? -20.631 30.090 -21.816 1.00 44.72 353 PRO A CA 1
ATOM 2689 C C . PRO A 1 353 ? -19.793 31.356 -22.034 1.00 44.72 353 PRO A C 1
ATOM 2691 O O . PRO A 1 353 ? -19.496 32.101 -21.104 1.00 44.72 353 PRO A O 1
ATOM 2694 N N . SER A 1 354 ? -19.397 31.557 -23.290 1.00 48.38 354 SER A N 1
ATOM 2695 C CA . SER A 1 354 ? -18.485 32.591 -23.779 1.00 48.38 354 SER A CA 1
ATOM 2696 C C . SER A 1 354 ? -18.667 33.964 -23.124 1.00 48.38 354 SER A C 1
ATOM 2698 O O . SER A 1 354 ? -19.645 34.662 -23.393 1.00 48.38 354 SER A O 1
ATOM 2700 N N . VAL A 1 355 ? -17.654 34.409 -22.383 1.00 39.19 355 VAL A N 1
ATOM 2701 C CA . VAL A 1 355 ? -17.407 35.834 -22.151 1.00 39.19 355 VAL A CA 1
ATOM 2702 C C . VAL A 1 355 ? -15.987 36.123 -22.632 1.00 39.19 355 VAL A C 1
ATOM 2704 O O . VAL A 1 355 ? -15.024 35.625 -22.064 1.00 39.19 355 VAL A O 1
ATOM 2707 N N . ASN A 1 356 ? -15.903 36.850 -23.752 1.00 43.19 356 ASN A N 1
ATOM 2708 C CA . ASN A 1 356 ? -14.709 37.413 -24.393 1.00 43.19 356 ASN A CA 1
ATOM 2709 C C . ASN A 1 356 ? -13.424 36.570 -24.339 1.00 43.19 356 ASN A C 1
ATOM 2711 O O . ASN A 1 356 ? -12.520 36.820 -23.545 1.00 43.19 356 ASN A O 1
ATOM 2715 N N . ARG A 1 357 ? -13.284 35.652 -25.301 1.00 38.91 357 ARG A N 1
ATOM 2716 C CA . ARG A 1 357 ? -11.951 35.251 -25.772 1.00 38.91 357 ARG A CA 1
ATOM 2717 C C . ARG A 1 357 ? -11.493 36.318 -26.777 1.00 38.91 357 ARG A C 1
ATOM 2719 O O . ARG A 1 357 ? -12.269 36.602 -27.689 1.00 38.91 357 ARG A O 1
ATOM 2726 N N . PRO A 1 358 ? -10.308 36.938 -26.640 1.00 32.28 358 PRO A N 1
ATOM 2727 C CA . PRO A 1 358 ? -9.821 37.868 -27.649 1.00 32.28 358 PRO A CA 1
ATOM 2728 C C . PRO A 1 358 ? -9.579 37.098 -28.949 1.00 32.28 358 PRO A C 1
ATOM 2730 O O . PRO A 1 358 ? -8.681 36.265 -29.047 1.00 32.28 358 PRO A O 1
ATOM 2733 N N . THR A 1 359 ? -10.419 37.354 -29.946 1.00 30.23 359 THR A N 1
ATOM 2734 C CA . THR A 1 359 ? -10.200 36.906 -31.316 1.00 30.23 359 THR A CA 1
ATOM 2735 C C . THR A 1 359 ? -8.969 37.642 -31.838 1.00 30.23 359 THR A C 1
ATOM 2737 O O . THR A 1 359 ? -9.024 38.853 -32.054 1.00 30.23 359 THR A O 1
ATOM 2740 N N . MET A 1 360 ? -7.851 36.941 -32.047 1.00 26.86 360 MET A N 1
ATOM 2741 C CA . MET A 1 360 ? -6.812 37.455 -32.939 1.00 26.86 360 MET A CA 1
ATOM 2742 C C . MET A 1 360 ? -7.410 37.509 -34.345 1.00 26.86 360 MET A C 1
ATOM 2744 O O . MET A 1 360 ? -7.526 36.501 -35.039 1.00 26.86 360 MET A O 1
ATOM 2748 N N . ILE A 1 361 ? -7.838 38.703 -34.743 1.00 27.78 361 ILE A N 1
ATOM 2749 C CA . ILE A 1 361 ? -8.110 39.031 -36.134 1.00 27.78 361 ILE A CA 1
ATOM 2750 C C . ILE A 1 361 ? -6.743 39.119 -36.810 1.00 27.78 361 ILE A C 1
ATOM 2752 O O . ILE A 1 361 ? -6.024 40.104 -36.652 1.00 27.78 361 ILE A O 1
ATOM 2756 N N . ILE A 1 362 ? -6.368 38.074 -37.546 1.00 29.47 362 ILE A N 1
ATOM 2757 C CA . ILE A 1 362 ? -5.273 38.161 -38.511 1.00 29.47 362 ILE A CA 1
ATOM 2758 C C . ILE A 1 362 ? -5.788 39.038 -39.654 1.00 29.47 362 ILE A C 1
ATOM 2760 O O . ILE A 1 362 ? -6.531 38.589 -40.525 1.00 29.47 362 ILE A O 1
ATOM 2764 N N . ASN A 1 363 ? -5.429 40.319 -39.613 1.00 25.53 363 ASN A N 1
ATOM 2765 C CA . ASN A 1 363 ? -5.620 41.241 -40.723 1.00 25.53 363 ASN A CA 1
ATOM 2766 C C . ASN A 1 363 ? -4.615 40.869 -41.822 1.00 25.53 363 ASN A C 1
ATOM 2768 O O . ASN A 1 363 ? -3.446 41.248 -41.762 1.00 25.53 363 ASN A O 1
ATOM 2772 N N . VAL A 1 364 ? -5.060 40.116 -42.828 1.00 28.22 364 VAL A N 1
ATOM 2773 C CA . VAL A 1 364 ? -4.303 39.963 -44.074 1.00 28.22 364 VAL A CA 1
ATOM 2774 C C . VAL A 1 364 ? -4.581 41.201 -44.920 1.00 28.22 364 VAL A C 1
ATOM 2776 O O . VAL A 1 364 ? -5.656 41.356 -45.498 1.00 28.22 364 VAL A O 1
ATOM 2779 N N . CYS A 1 365 ? -3.617 42.117 -44.936 1.00 25.14 365 CYS A N 1
ATOM 2780 C CA . CYS A 1 365 ? -3.650 43.306 -45.772 1.00 25.14 365 CYS A CA 1
ATOM 2781 C C . CYS A 1 365 ? -3.455 42.895 -47.239 1.00 25.14 365 CYS A C 1
ATOM 2783 O O . CYS A 1 365 ? -2.441 42.296 -47.596 1.00 25.14 365 CYS A O 1
ATOM 2785 N N . ALA A 1 366 ? -4.438 43.204 -48.085 1.00 26.39 366 ALA A N 1
ATOM 2786 C CA . ALA A 1 366 ? -4.338 43.050 -49.527 1.00 26.39 366 ALA A CA 1
ATOM 2787 C C . ALA A 1 366 ? -3.480 44.177 -50.120 1.00 26.39 366 ALA A C 1
ATOM 2789 O O . ALA A 1 366 ? -3.709 45.358 -49.864 1.00 26.39 366 ALA A O 1
ATOM 2790 N N . SER A 1 367 ? -2.519 43.816 -50.965 1.00 28.06 367 SER A N 1
ATOM 2791 C CA . SER A 1 367 ? -1.902 44.709 -51.945 1.00 28.06 367 SER A CA 1
ATOM 2792 C C . SER A 1 367 ? -1.803 43.951 -53.267 1.00 28.06 367 SER A C 1
ATOM 2794 O O . SER A 1 367 ? -1.185 42.895 -53.348 1.00 28.06 367 SER A O 1
ATOM 2796 N N . SER A 1 368 ? -2.493 44.491 -54.268 1.00 26.75 368 SER A N 1
ATOM 2797 C CA . SER A 1 368 ? -2.479 44.168 -55.702 1.00 26.75 368 SER A CA 1
ATOM 2798 C C . SER A 1 368 ? -1.057 43.936 -56.253 1.00 26.75 368 SER A C 1
ATOM 2800 O O . SER A 1 368 ? -0.128 44.579 -55.780 1.00 26.75 368 SER A O 1
ATOM 2802 N N . VAL A 1 369 ? -0.808 43.090 -57.264 1.00 26.56 369 VAL A N 1
ATOM 2803 C CA . VAL A 1 369 ? -1.093 43.325 -58.699 1.00 26.56 369 VAL A CA 1
ATOM 2804 C C . VAL A 1 369 ? -0.768 42.049 -59.527 1.00 26.56 369 VAL A C 1
ATOM 2806 O O . VAL A 1 369 ? 0.197 41.357 -59.226 1.00 26.56 369 VAL A O 1
ATOM 2809 N N . SER A 1 370 ? -1.519 41.851 -60.629 1.00 26.22 370 SER A N 1
ATOM 2810 C CA . SER A 1 370 ? -1.145 41.206 -61.918 1.00 26.22 370 SER A CA 1
ATOM 2811 C C . SER A 1 370 ? -1.308 39.684 -62.137 1.00 26.22 370 SER A C 1
ATOM 2813 O O . SER A 1 370 ? -0.392 38.896 -61.931 1.00 26.22 370 SER A O 1
ATOM 2815 N N . SER A 1 371 ? -2.470 39.334 -62.706 1.00 26.66 371 SER A N 1
ATOM 2816 C CA . SER A 1 371 ? -2.696 38.522 -63.928 1.00 26.66 371 SER A CA 1
ATOM 2817 C C . SER A 1 371 ? -1.579 37.614 -64.481 1.00 26.66 371 SER A C 1
ATOM 2819 O O . SER A 1 371 ? -0.586 38.124 -64.989 1.00 26.66 371 SER A O 1
ATOM 2821 N N . HIS A 1 372 ? -1.838 36.301 -64.573 1.00 27.33 372 HIS A N 1
ATOM 2822 C CA . HIS A 1 372 ? -2.154 35.597 -65.836 1.00 27.33 372 HIS A CA 1
ATOM 2823 C C . HIS A 1 372 ? -2.408 34.084 -65.614 1.00 27.33 372 HIS A C 1
ATOM 2825 O O . HIS A 1 372 ? -1.666 33.418 -64.907 1.00 27.33 372 HIS A O 1
ATOM 2831 N N . GLU A 1 373 ? -3.463 33.595 -66.278 1.00 27.19 373 GLU A N 1
ATOM 2832 C CA . GLU A 1 373 ? -3.678 32.243 -66.839 1.00 27.19 373 GLU A CA 1
ATOM 2833 C C . GLU A 1 373 ? -3.866 30.993 -65.942 1.00 27.19 373 GLU A C 1
ATOM 2835 O O . GLU A 1 373 ? -2.983 30.512 -65.243 1.00 27.19 373 GLU A O 1
ATOM 2840 N N . ALA A 1 374 ? -5.064 30.406 -66.080 1.00 25.41 374 ALA A N 1
ATOM 2841 C CA . ALA A 1 374 ? -5.405 29.004 -65.800 1.00 25.41 374 ALA A CA 1
ATOM 2842 C C . ALA A 1 374 ? -5.031 28.121 -67.029 1.00 25.41 374 ALA A C 1
ATOM 2844 O O . ALA A 1 374 ? -4.818 28.701 -68.097 1.00 25.41 374 ALA A O 1
ATOM 2845 N N . PRO A 1 375 ? -5.000 26.762 -66.964 1.00 36.03 375 PRO A N 1
ATOM 2846 C CA . PRO A 1 375 ? -6.235 25.977 -66.799 1.00 36.03 375 PRO A CA 1
ATOM 2847 C C . PRO A 1 375 ? -6.143 24.632 -66.019 1.00 36.03 375 PRO A C 1
ATOM 2849 O O . PRO A 1 375 ? -5.125 23.953 -65.986 1.00 36.03 375 PRO A O 1
ATOM 2852 N N . SER A 1 376 ? -7.293 24.276 -65.423 1.00 26.44 376 SER A N 1
ATOM 2853 C CA . SER A 1 376 ? -7.948 22.955 -65.247 1.00 26.44 376 SER A CA 1
ATOM 2854 C C . SER A 1 376 ? -7.141 21.646 -65.129 1.00 26.44 376 SER A C 1
ATOM 2856 O O . SER A 1 376 ? -6.437 21.298 -66.062 1.00 26.44 376 SER A O 1
ATOM 2858 N N . TYR A 1 377 ? -7.481 20.805 -64.135 1.00 28.20 377 TYR A N 1
ATOM 2859 C CA . TYR A 1 377 ? -8.052 19.457 -64.362 1.00 28.20 377 TYR A CA 1
ATOM 2860 C C . TYR A 1 377 ? -8.848 18.968 -63.129 1.00 28.20 377 TYR A C 1
ATOM 2862 O O . TYR A 1 377 ? -8.357 18.959 -62.004 1.00 28.20 377 TYR A O 1
ATOM 2870 N N . TYR A 1 378 ? -10.105 18.585 -63.374 1.00 26.55 378 TYR A N 1
ATOM 2871 C CA . TYR A 1 378 ? -11.025 17.851 -62.491 1.00 26.55 378 TYR A CA 1
ATOM 2872 C C . TYR A 1 378 ? -10.622 16.367 -62.406 1.00 26.55 378 TYR A C 1
ATOM 2874 O O . TYR A 1 378 ? -10.166 15.847 -63.415 1.00 26.55 378 TYR A O 1
ATOM 2882 N N . TYR A 1 379 ? -10.921 15.661 -61.303 1.00 25.94 379 TYR A N 1
ATOM 2883 C CA . TYR A 1 379 ? -11.671 14.387 -61.353 1.00 25.94 379 TYR A CA 1
ATOM 2884 C C . TYR A 1 379 ? -12.222 13.958 -59.976 1.00 25.94 379 TYR A C 1
ATOM 2886 O O . TYR A 1 379 ? -11.632 14.212 -58.930 1.00 25.94 379 TYR A O 1
ATOM 2894 N N . MET A 1 380 ? -13.409 13.350 -60.028 1.00 23.95 380 MET A N 1
ATOM 2895 C CA . MET A 1 380 ? -14.319 12.978 -58.940 1.00 23.95 380 MET A CA 1
ATOM 2896 C C . MET A 1 380 ? -13.960 11.659 -58.214 1.00 23.95 380 MET A C 1
ATOM 2898 O O . MET A 1 380 ? -13.320 10.778 -58.774 1.00 23.95 380 MET A O 1
ATOM 2902 N N . SER A 1 381 ? -14.482 11.538 -56.984 1.00 25.45 381 SER A N 1
ATOM 2903 C CA . SER A 1 381 ? -14.735 10.327 -56.153 1.00 25.45 381 SER A CA 1
ATOM 2904 C C . SER A 1 381 ? -15.710 9.320 -56.830 1.00 25.45 381 SER A C 1
ATOM 2906 O O . SER A 1 381 ? -16.178 9.669 -57.917 1.00 25.45 381 SER A O 1
ATOM 2908 N N . PRO A 1 382 ? -16.201 8.190 -56.236 1.00 49.38 382 PRO A N 1
ATOM 2909 C CA . PRO A 1 382 ? -15.869 7.377 -55.026 1.00 49.38 382 PRO A CA 1
ATOM 2910 C C . PRO A 1 382 ? -15.769 5.852 -55.354 1.00 49.38 382 PRO A C 1
ATOM 2912 O O . PRO A 1 382 ? -15.827 5.523 -56.522 1.00 49.38 382 PRO A O 1
ATOM 2915 N N . TYR A 1 383 ? -15.664 4.914 -54.382 1.00 26.83 383 TYR A N 1
ATOM 2916 C CA . TYR A 1 383 ? -16.430 3.630 -54.347 1.00 26.83 383 TYR A CA 1
ATOM 2917 C C . TYR A 1 383 ? -16.272 2.848 -53.018 1.00 26.83 383 TYR A C 1
ATOM 2919 O O . TYR A 1 383 ? -15.324 3.034 -52.261 1.00 26.83 383 TYR A O 1
ATOM 2927 N N . PHE A 1 384 ? -17.268 1.997 -52.750 1.00 24.92 384 PHE A N 1
ATOM 2928 C CA . PHE A 1 384 ? -17.734 1.427 -51.479 1.00 24.92 384 PHE A CA 1
ATOM 2929 C C . PHE A 1 384 ? -18.000 -0.096 -51.690 1.00 24.92 384 PHE A C 1
ATOM 2931 O O . PHE A 1 384 ? -18.751 -0.400 -52.608 1.00 24.92 384 PHE A O 1
ATOM 2938 N N . TYR A 1 385 ? -17.446 -0.992 -50.833 1.00 26.03 385 TYR A N 1
ATOM 2939 C CA . TYR A 1 385 ? -17.817 -2.417 -50.501 1.00 26.03 385 TYR A CA 1
ATOM 2940 C C . TYR A 1 385 ? -17.919 -3.504 -51.626 1.00 26.03 385 TYR A C 1
ATOM 2942 O O . TYR A 1 385 ? -17.889 -3.128 -52.792 1.00 26.03 385 TYR A O 1
ATOM 2950 N N . PRO A 1 386 ? -18.157 -4.836 -51.376 1.00 41.50 386 PRO A N 1
ATOM 2951 C CA . PRO A 1 386 ? -17.975 -5.759 -50.212 1.00 41.50 386 PRO A CA 1
ATOM 2952 C C . PRO A 1 386 ? -17.403 -7.202 -50.533 1.00 41.50 386 PRO A C 1
ATOM 2954 O O . PRO A 1 386 ? -17.291 -7.597 -51.684 1.00 41.50 386 PRO A O 1
ATOM 2957 N N . SER A 1 387 ? -17.135 -7.995 -49.468 1.00 26.19 387 SER A N 1
ATOM 2958 C CA . SER A 1 387 ? -17.292 -9.472 -49.228 1.00 26.19 387 SER A CA 1
ATOM 2959 C C . SER A 1 387 ? -16.914 -10.580 -50.248 1.00 26.19 387 SER A C 1
ATOM 2961 O O . SER A 1 387 ? -17.484 -10.605 -51.328 1.00 26.19 387 SER A O 1
ATOM 2963 N N . LEU A 1 388 ? -16.188 -11.641 -49.809 1.00 26.39 388 LEU A N 1
ATOM 2964 C CA . LEU A 1 388 ? -16.646 -13.066 -49.800 1.00 26.39 388 LEU A CA 1
ATOM 2965 C C . LEU A 1 388 ? -15.608 -14.100 -49.282 1.00 26.39 388 LEU A C 1
ATOM 2967 O O . LEU A 1 388 ? -14.410 -13.983 -49.513 1.00 26.39 388 LEU A O 1
ATOM 2971 N N . LEU A 1 389 ? -16.144 -15.124 -48.599 1.00 28.02 389 LEU A N 1
ATOM 2972 C CA . LEU A 1 389 ? -15.552 -16.398 -48.152 1.00 28.02 389 LEU A CA 1
ATOM 2973 C C . LEU A 1 389 ? -15.039 -17.280 -49.303 1.00 28.02 389 LEU A C 1
ATOM 2975 O O . LEU A 1 389 ? -15.749 -17.395 -50.297 1.00 28.02 389 LEU A O 1
ATOM 2979 N N . VAL A 1 390 ? -13.958 -18.042 -49.069 1.00 27.23 390 VAL A N 1
ATOM 2980 C CA . VAL A 1 390 ? -13.779 -19.423 -49.574 1.00 27.23 390 VAL A CA 1
ATOM 2981 C C . VAL A 1 390 ? -12.971 -20.243 -48.552 1.00 27.23 390 VAL A C 1
ATOM 2983 O O . VAL A 1 390 ? -11.860 -19.869 -48.184 1.00 27.23 390 VAL A O 1
ATOM 2986 N N . GLU A 1 391 ? -13.555 -21.355 -48.099 1.00 27.25 391 GLU A N 1
ATOM 2987 C CA . GLU A 1 391 ? -12.901 -22.467 -47.397 1.00 27.25 391 GLU A CA 1
ATOM 2988 C C . GLU A 1 391 ? -12.172 -23.369 -48.404 1.00 27.25 391 GLU A C 1
ATOM 2990 O O . GLU A 1 391 ? -12.708 -23.648 -49.475 1.00 27.25 391 GLU A O 1
ATOM 2995 N N . THR A 1 392 ? -11.013 -23.918 -48.034 1.00 26.95 392 THR A N 1
ATOM 2996 C CA . THR A 1 392 ? -10.504 -25.156 -48.646 1.00 26.95 392 THR A CA 1
ATOM 2997 C C . THR A 1 392 ? -9.892 -26.057 -47.581 1.00 26.95 392 THR A C 1
ATOM 2999 O O . THR A 1 392 ? -8.867 -25.727 -46.985 1.00 26.95 392 THR A O 1
ATOM 3002 N N . GLU A 1 393 ? -10.536 -27.204 -47.370 1.00 26.56 393 GLU A N 1
ATOM 3003 C CA . GLU A 1 393 ? -10.007 -28.380 -46.684 1.00 26.56 393 GLU A CA 1
ATOM 3004 C C . GLU A 1 393 ? -8.869 -29.009 -47.503 1.00 26.56 393 GLU A C 1
ATOM 3006 O O . GLU A 1 393 ? -9.011 -29.205 -48.710 1.00 26.56 393 GLU A O 1
ATOM 3011 N N . GLN A 1 394 ? -7.776 -29.408 -46.845 1.00 27.70 394 GLN A N 1
ATOM 3012 C CA . GLN A 1 394 ? -6.904 -30.478 -47.335 1.00 27.70 394 GLN A CA 1
ATOM 3013 C C . GLN A 1 394 ? -6.499 -31.398 -46.176 1.00 27.70 394 GLN A C 1
ATOM 3015 O O . GLN A 1 394 ? -5.980 -30.978 -45.145 1.00 27.70 394 GLN A O 1
ATOM 3020 N N . THR A 1 395 ? -6.806 -32.674 -46.377 1.00 26.20 395 THR A N 1
ATOM 3021 C CA . THR A 1 395 ? -6.558 -33.851 -45.538 1.00 26.20 395 THR A CA 1
ATOM 3022 C C . THR A 1 395 ? -5.069 -34.187 -45.391 1.00 26.20 395 THR A C 1
ATOM 3024 O O . THR A 1 395 ? -4.356 -34.104 -46.393 1.00 26.20 395 THR A O 1
ATOM 3027 N N . PRO A 1 396 ? -4.596 -34.710 -44.243 1.00 31.95 396 PRO A N 1
ATOM 3028 C CA . PRO A 1 396 ? -3.306 -35.386 -44.177 1.00 31.95 396 PRO A CA 1
ATOM 3029 C C . PRO A 1 396 ? -3.429 -36.901 -44.412 1.00 31.95 396 PRO A C 1
ATOM 3031 O O . PRO A 1 396 ? -4.333 -37.577 -43.918 1.00 31.95 396 PRO A O 1
ATOM 3034 N N . VAL A 1 397 ? -2.467 -37.407 -45.181 1.00 28.00 397 VAL A N 1
ATOM 3035 C CA . VAL A 1 397 ? -2.221 -38.814 -45.508 1.00 28.00 397 VAL A CA 1
ATOM 3036 C C . VAL A 1 397 ? -1.682 -39.562 -44.284 1.00 28.00 397 VAL A C 1
ATOM 3038 O O . VAL A 1 397 ? -0.865 -39.050 -43.524 1.00 28.00 397 VAL A O 1
ATOM 3041 N N . VAL A 1 398 ? -2.165 -40.792 -44.116 1.00 27.44 398 VAL A N 1
ATOM 3042 C CA . VAL A 1 398 ? -1.764 -41.771 -43.101 1.00 27.44 398 VAL A CA 1
ATOM 3043 C C . VAL A 1 398 ? -0.481 -42.477 -43.543 1.00 27.44 398 VAL A C 1
ATOM 3045 O O . VAL A 1 398 ? -0.495 -43.140 -44.576 1.00 27.44 398 VAL A O 1
ATOM 3048 N N . GLU A 1 399 ? 0.564 -42.461 -42.715 1.00 27.22 399 GLU A N 1
ATOM 3049 C CA . GLU A 1 399 ? 1.608 -43.492 -42.743 1.00 27.22 399 GLU A CA 1
ATOM 3050 C C . GLU A 1 399 ? 1.776 -44.138 -41.365 1.00 27.22 399 GLU A C 1
ATOM 3052 O O . GLU A 1 399 ? 1.898 -43.488 -40.328 1.00 27.22 399 GLU A O 1
ATOM 3057 N N . LYS A 1 400 ? 1.697 -45.469 -41.389 1.00 28.50 400 LYS A N 1
ATOM 3058 C CA . LYS A 1 400 ? 1.825 -46.393 -40.267 1.00 28.50 400 LYS A CA 1
ATOM 3059 C C . LYS A 1 400 ? 3.304 -46.715 -40.054 1.00 28.50 400 LYS A C 1
ATOM 3061 O O . LYS A 1 400 ? 3.986 -47.005 -41.030 1.00 28.50 400 LYS A O 1
ATOM 3066 N N . ASN A 1 401 ? 3.746 -46.786 -38.799 1.00 30.09 401 ASN A N 1
ATOM 3067 C CA . ASN A 1 401 ? 4.321 -47.996 -38.185 1.00 30.09 401 ASN A CA 1
ATOM 3068 C C . ASN A 1 401 ? 5.034 -47.655 -36.866 1.00 30.09 401 ASN A C 1
ATOM 3070 O O . ASN A 1 401 ? 6.055 -46.976 -36.850 1.00 30.09 401 ASN A O 1
ATOM 3074 N N . ALA A 1 402 ? 4.526 -48.218 -35.771 1.00 28.95 402 ALA A N 1
ATOM 3075 C CA . ALA A 1 402 ? 5.261 -48.468 -34.534 1.00 28.95 402 ALA A CA 1
ATOM 3076 C C . ALA A 1 402 ? 4.954 -49.914 -34.100 1.00 28.95 402 ALA A C 1
ATOM 3078 O O . ALA A 1 402 ? 3.808 -50.342 -34.281 1.00 28.95 402 ALA A O 1
ATOM 3079 N N . PRO A 1 403 ? 5.908 -50.679 -33.539 1.00 34.16 403 PRO A N 1
ATOM 3080 C CA . PRO A 1 403 ? 5.596 -51.917 -32.844 1.00 34.16 403 PRO A CA 1
ATOM 3081 C C . PRO A 1 403 ? 5.371 -51.683 -31.341 1.00 34.16 403 PRO A C 1
ATOM 3083 O O . PRO A 1 403 ? 5.964 -50.803 -30.722 1.00 34.16 403 PRO A O 1
ATOM 3086 N N . LEU A 1 404 ? 4.468 -52.500 -30.800 1.00 27.94 404 LEU A N 1
ATOM 3087 C CA . LEU A 1 404 ? 3.924 -52.517 -29.442 1.00 27.94 404 LEU A CA 1
ATOM 3088 C C . LEU A 1 404 ? 4.838 -53.205 -28.414 1.00 27.94 404 LEU A C 1
ATOM 3090 O O . LEU A 1 404 ? 5.328 -54.301 -28.671 1.00 27.94 404 LEU A O 1
ATOM 3094 N N . ALA A 1 405 ? 4.921 -52.593 -27.233 1.00 27.39 405 ALA A N 1
ATOM 3095 C CA . ALA A 1 405 ? 5.080 -53.131 -25.871 1.00 27.39 405 ALA A CA 1
ATOM 3096 C C . ALA A 1 405 ? 5.040 -51.866 -24.971 1.00 27.39 405 ALA A C 1
ATOM 3098 O O . ALA A 1 405 ? 5.646 -50.870 -25.338 1.00 27.39 405 ALA A O 1
ATOM 3099 N N . GLU A 1 406 ? 4.316 -51.715 -23.863 1.00 29.23 406 GLU A N 1
ATOM 3100 C CA . GLU A 1 406 ? 4.014 -52.644 -22.786 1.00 29.23 406 GLU A CA 1
ATOM 3101 C C . GLU A 1 406 ? 3.060 -51.934 -21.780 1.00 29.23 406 GLU A C 1
ATOM 3103 O O . GLU A 1 406 ? 3.127 -50.718 -21.612 1.00 29.23 406 GLU A O 1
ATOM 3108 N N . VAL A 1 407 ? 2.242 -52.730 -21.082 1.00 28.88 407 VAL A N 1
ATOM 3109 C CA . VAL A 1 407 ? 1.685 -52.513 -19.727 1.00 28.88 407 VAL A CA 1
ATOM 3110 C C . VAL A 1 407 ? 0.425 -51.647 -19.537 1.00 28.88 407 VAL A C 1
ATOM 3112 O O . VAL A 1 407 ? 0.428 -50.426 -19.406 1.00 28.88 407 VAL A O 1
ATOM 3115 N N . GLU A 1 408 ? -0.666 -52.397 -19.381 1.00 30.22 408 GLU A N 1
ATOM 3116 C CA . GLU A 1 408 ? -1.925 -52.084 -18.714 1.00 30.22 408 GLU A CA 1
ATOM 3117 C C . GLU A 1 408 ? -1.723 -51.582 -17.273 1.00 30.22 408 GLU A C 1
ATOM 3119 O O . GLU A 1 408 ? -1.131 -52.267 -16.449 1.00 30.22 408 GLU A O 1
ATOM 3124 N N . THR A 1 409 ? -2.287 -50.425 -16.936 1.00 35.72 409 THR A N 1
ATOM 3125 C CA . THR A 1 409 ? -2.894 -50.098 -15.630 1.00 35.72 409 THR A CA 1
ATOM 3126 C C . THR A 1 409 ? -3.685 -48.794 -15.806 1.00 35.72 409 THR A C 1
ATOM 3128 O O . THR A 1 409 ? -3.361 -48.000 -16.675 1.00 35.72 409 THR A O 1
ATOM 3131 N N . GLU A 1 410 ? -4.747 -48.586 -15.018 1.00 33.44 410 GLU A N 1
ATOM 3132 C CA . GLU A 1 410 ? -5.686 -47.437 -15.070 1.00 33.44 410 GLU A CA 1
ATOM 3133 C C . GLU A 1 410 ? -6.941 -47.550 -15.967 1.00 33.44 410 GLU A C 1
ATOM 3135 O O . GLU A 1 410 ? -7.313 -46.620 -16.679 1.00 33.44 410 GLU A O 1
ATOM 3140 N N . PHE A 1 411 ? -7.719 -48.634 -15.839 1.00 28.92 411 PHE A N 1
ATOM 3141 C CA . PHE A 1 411 ? -9.121 -48.666 -16.316 1.00 28.92 411 PHE A CA 1
ATOM 3142 C C . PHE A 1 411 ? -10.188 -48.621 -15.202 1.00 28.92 411 PHE A C 1
ATOM 3144 O O . PHE A 1 411 ? -11.360 -48.911 -15.450 1.00 28.92 411 PHE A O 1
ATOM 3151 N N . GLU A 1 412 ? -9.831 -48.174 -13.988 1.00 33.41 412 GLU A N 1
ATOM 3152 C CA . GLU A 1 412 ? -10.779 -48.057 -12.860 1.00 33.41 412 GLU A CA 1
ATOM 3153 C C . GLU A 1 412 ? -11.043 -46.638 -12.317 1.00 33.41 412 GLU A C 1
ATOM 3155 O O . GLU A 1 412 ? -11.905 -46.463 -11.457 1.00 33.41 412 GLU A O 1
ATOM 3160 N N . VAL A 1 413 ? -10.424 -45.585 -12.865 1.00 36.66 413 VAL A N 1
ATOM 3161 C CA . VAL A 1 413 ? -10.661 -44.197 -12.398 1.00 36.66 413 VAL A CA 1
ATOM 3162 C C . VAL A 1 413 ? -11.749 -43.465 -13.212 1.00 36.66 413 VAL A C 1
ATOM 3164 O O . VAL A 1 413 ? -12.419 -42.555 -12.718 1.00 36.66 413 VAL A O 1
ATOM 3167 N N . VAL A 1 414 ? -12.060 -43.927 -14.429 1.00 34.69 414 VAL A N 1
ATOM 3168 C CA . VAL A 1 414 ? -12.967 -43.222 -15.363 1.00 34.69 414 VAL A CA 1
ATOM 3169 C C . VAL A 1 414 ? -14.465 -43.389 -15.029 1.00 34.69 414 VAL A C 1
ATOM 3171 O O . VAL A 1 414 ? -15.308 -42.613 -15.489 1.00 34.69 414 VAL A O 1
ATOM 3174 N N . LYS A 1 415 ? -14.854 -44.326 -14.152 1.00 35.75 415 LYS A N 1
ATOM 3175 C CA . LYS A 1 415 ? -16.274 -44.511 -13.770 1.00 35.75 415 LYS A CA 1
ATOM 3176 C C . LYS A 1 415 ? -16.779 -43.552 -12.680 1.00 35.75 415 LYS A C 1
ATOM 3178 O O . LYS A 1 415 ? -17.994 -43.434 -12.513 1.00 35.75 415 LYS A O 1
ATOM 3183 N N . LYS A 1 416 ? -15.908 -42.801 -11.987 1.00 42.72 416 LYS A N 1
ATOM 3184 C CA . LYS A 1 416 ? -16.315 -41.879 -10.900 1.00 42.72 416 LYS A CA 1
ATOM 3185 C C . LYS A 1 416 ? -16.555 -40.421 -11.326 1.00 42.72 416 LYS A C 1
ATOM 3187 O O . LYS A 1 416 ? -17.118 -39.662 -10.543 1.00 42.72 416 LYS A O 1
ATOM 3192 N N . GLN A 1 417 ? -16.255 -40.042 -12.573 1.00 41.72 417 GLN A N 1
ATOM 3193 C CA . GLN A 1 417 ? -16.440 -38.668 -13.079 1.00 41.72 417 GLN A CA 1
ATOM 3194 C C . GLN A 1 417 ? -17.688 -38.436 -13.960 1.00 41.72 417 GLN A C 1
ATOM 3196 O O . GLN A 1 417 ? -17.859 -37.359 -14.520 1.00 41.72 417 GLN A O 1
ATOM 3201 N N . ARG A 1 418 ? -18.631 -39.384 -14.067 1.00 39.16 418 ARG A N 1
ATOM 3202 C CA . ARG A 1 418 ? -19.850 -39.187 -14.893 1.00 39.16 418 ARG A CA 1
ATOM 3203 C C . ARG A 1 418 ? -20.994 -38.405 -14.225 1.00 39.16 418 ARG A C 1
ATOM 3205 O O . ARG A 1 418 ? -21.954 -38.047 -14.905 1.00 39.16 418 ARG A O 1
ATOM 3212 N N . LYS A 1 419 ? -20.910 -38.095 -12.926 1.00 43.81 419 LYS A N 1
ATOM 3213 C CA . LYS A 1 419 ? -21.977 -37.385 -12.186 1.00 43.81 419 LYS A CA 1
ATOM 3214 C C . LYS A 1 419 ? -22.036 -35.849 -12.370 1.00 43.81 419 LYS A C 1
ATOM 3216 O O . LYS A 1 419 ? -23.153 -35.335 -12.363 1.00 43.81 419 LYS A O 1
ATOM 3221 N N . PRO A 1 420 ? -20.942 -35.093 -12.607 1.00 47.44 420 PRO A N 1
ATOM 3222 C CA . PRO A 1 420 ? -21.032 -33.640 -12.810 1.00 47.44 420 PRO A CA 1
ATOM 3223 C C . PRO A 1 420 ? -21.582 -33.256 -14.195 1.00 47.44 420 PRO A C 1
ATOM 3225 O O . PRO A 1 420 ? -22.338 -32.297 -14.323 1.00 47.44 420 PRO A O 1
ATOM 3228 N N . LEU A 1 421 ? -21.274 -34.036 -15.238 1.00 44.94 421 LEU A N 1
ATOM 3229 C CA . LEU A 1 421 ? -21.661 -33.719 -16.622 1.00 44.94 421 LEU A CA 1
ATOM 3230 C C . LEU A 1 421 ? -23.166 -33.902 -16.891 1.00 44.94 421 LEU A C 1
ATOM 3232 O O . LEU A 1 421 ? -23.759 -33.134 -17.650 1.00 44.94 421 LEU A O 1
ATOM 3236 N N . GLN A 1 422 ? -23.822 -34.856 -16.221 1.00 49.47 422 GLN A N 1
ATOM 3237 C CA . GLN A 1 422 ? -25.280 -35.014 -16.320 1.00 49.47 422 GLN A CA 1
ATOM 3238 C C . GLN A 1 422 ? -26.041 -33.859 -15.648 1.00 49.47 422 GLN A C 1
ATOM 3240 O O . GLN A 1 422 ? -27.080 -33.438 -16.156 1.00 49.47 422 GLN A O 1
ATOM 3245 N N . MET A 1 423 ? -25.508 -33.290 -14.561 1.00 51.28 423 MET A N 1
ATOM 3246 C CA . MET A 1 423 ? -26.096 -32.126 -13.883 1.00 51.28 423 MET A CA 1
ATOM 3247 C C . MET A 1 423 ? -26.039 -30.865 -14.756 1.00 51.28 423 MET A C 1
ATOM 3249 O O . MET A 1 423 ? -27.038 -30.154 -14.876 1.00 51.28 423 MET A O 1
ATOM 3253 N N . VAL A 1 424 ? -24.910 -30.628 -15.433 1.00 56.22 424 VAL A N 1
ATOM 3254 C CA . VAL A 1 424 ? -24.737 -29.488 -16.352 1.00 56.22 424 VAL A CA 1
ATOM 3255 C C . VAL A 1 424 ? -25.675 -29.604 -17.560 1.00 56.22 424 VAL A C 1
ATOM 3257 O O . VAL A 1 424 ? -26.326 -28.628 -17.934 1.00 56.22 424 VAL A O 1
ATOM 3260 N N . ALA A 1 425 ? -25.844 -30.807 -18.119 1.00 56.28 425 ALA A N 1
ATOM 3261 C CA . ALA A 1 425 ? -26.776 -31.039 -19.224 1.00 56.28 425 ALA A CA 1
ATOM 3262 C C . ALA A 1 425 ? -28.251 -30.820 -18.825 1.00 56.28 425 ALA A C 1
ATOM 3264 O O . ALA A 1 425 ? -29.035 -30.274 -19.607 1.00 56.28 425 ALA A O 1
ATOM 3265 N N . VAL A 1 426 ? -28.644 -31.203 -17.603 1.00 66.50 426 VAL A N 1
ATOM 3266 C CA . VAL A 1 426 ? -29.999 -30.956 -17.073 1.00 66.50 426 VAL A CA 1
ATOM 3267 C C . VAL A 1 426 ? -30.231 -29.465 -16.809 1.00 66.50 426 VAL A C 1
ATOM 3269 O O . VAL A 1 426 ? -31.309 -28.950 -17.122 1.00 66.50 426 VAL A O 1
ATOM 3272 N N . TRP A 1 427 ? -29.227 -28.754 -16.291 1.00 64.69 427 TRP A N 1
ATOM 3273 C CA . TRP A 1 427 ? -29.299 -27.313 -16.050 1.00 64.69 427 TRP A CA 1
ATOM 3274 C C . TRP A 1 427 ? -29.420 -26.517 -17.358 1.00 64.69 427 TRP A C 1
ATOM 3276 O O . TRP A 1 427 ? -30.346 -25.718 -17.503 1.00 64.69 427 TRP A O 1
ATOM 3286 N N . LEU A 1 428 ? -28.602 -26.832 -18.370 1.00 59.38 428 LEU A N 1
ATOM 3287 C CA . LEU A 1 428 ? -28.679 -26.206 -19.696 1.00 59.38 428 LEU A CA 1
ATOM 3288 C C . LEU A 1 428 ? -30.047 -26.420 -20.363 1.00 59.38 428 LEU A C 1
ATOM 3290 O O . LEU A 1 428 ? -30.622 -25.480 -20.914 1.00 59.38 428 LEU A O 1
ATOM 3294 N N . ARG A 1 429 ? -30.636 -27.620 -20.246 1.00 66.19 429 ARG A N 1
ATOM 3295 C CA . ARG A 1 429 ? -31.994 -27.891 -20.759 1.00 66.19 429 ARG A CA 1
ATOM 3296 C C . ARG A 1 429 ? -33.066 -27.059 -20.048 1.00 66.19 429 ARG A C 1
ATOM 3298 O O . ARG A 1 429 ? -33.995 -26.591 -20.710 1.00 66.19 429 ARG A O 1
ATOM 3305 N N . LYS A 1 430 ? -32.945 -26.831 -18.733 1.00 65.38 430 LYS A N 1
ATOM 3306 C CA . LYS A 1 430 ? -33.864 -25.955 -17.979 1.00 65.38 430 LYS A CA 1
ATOM 3307 C C . LYS A 1 430 ? -33.719 -24.486 -18.386 1.00 65.38 430 LYS A C 1
ATOM 3309 O O . LYS A 1 430 ? -34.736 -23.827 -18.596 1.00 65.38 430 LYS A O 1
ATOM 3314 N N . CYS A 1 431 ? -32.496 -23.994 -18.584 1.00 63.06 431 CYS A N 1
ATOM 3315 C CA . CYS A 1 431 ? -32.242 -22.621 -19.032 1.00 63.06 431 CYS A CA 1
ATOM 3316 C C . CYS A 1 431 ? -32.788 -22.356 -20.442 1.00 63.06 431 CYS A C 1
ATOM 3318 O O . CYS A 1 431 ? -33.432 -21.332 -20.672 1.00 63.06 431 CYS A O 1
ATOM 3320 N N . VAL A 1 432 ? -32.609 -23.298 -21.376 1.00 70.88 432 VAL A N 1
ATOM 3321 C CA . VAL A 1 432 ? -33.159 -23.184 -22.739 1.00 70.88 432 VAL A CA 1
ATOM 3322 C C . VAL A 1 432 ? -34.691 -23.179 -22.719 1.00 70.88 432 VAL A C 1
ATOM 3324 O O . VAL A 1 432 ? -35.307 -22.382 -23.428 1.00 70.88 432 VAL A O 1
ATOM 3327 N N . ARG A 1 433 ? -35.323 -24.003 -21.870 1.00 64.00 433 ARG A N 1
ATOM 3328 C CA . ARG A 1 433 ? -36.789 -24.056 -21.738 1.00 64.00 433 ARG A CA 1
ATOM 3329 C C . ARG A 1 433 ? -37.360 -22.769 -21.133 1.00 64.00 433 ARG A C 1
ATOM 3331 O O . ARG A 1 433 ? -38.289 -22.206 -21.700 1.00 64.00 433 ARG A O 1
ATOM 3338 N N . ALA A 1 434 ? -36.723 -22.227 -20.092 1.00 64.81 434 ALA A N 1
ATOM 3339 C CA . ALA A 1 434 ? -37.102 -20.946 -19.489 1.00 64.81 434 ALA A CA 1
ATOM 3340 C C . ALA A 1 434 ? -36.970 -19.762 -20.469 1.00 64.81 434 ALA A C 1
ATOM 3342 O O . ALA A 1 434 ? -37.813 -18.864 -20.487 1.00 64.81 434 ALA A O 1
ATOM 3343 N N . LYS A 1 435 ? -35.945 -19.775 -21.334 1.00 60.81 435 LYS A N 1
ATOM 3344 C CA . LYS A 1 435 ? -35.755 -18.749 -22.374 1.00 60.81 435 LYS A CA 1
ATOM 3345 C C . LYS A 1 435 ? -36.821 -18.848 -23.475 1.00 60.81 435 LYS A C 1
ATOM 3347 O O . LYS A 1 435 ? -37.271 -17.822 -23.980 1.00 60.81 435 LYS A O 1
ATOM 3352 N N . LYS A 1 436 ? -37.265 -20.068 -23.805 1.00 58.75 436 LYS A N 1
ATOM 3353 C CA . LYS A 1 436 ? -38.347 -20.323 -24.772 1.00 58.75 436 LYS A CA 1
ATOM 3354 C C . LYS A 1 436 ? -39.720 -19.902 -24.232 1.00 58.75 436 LYS A C 1
ATOM 3356 O O . LYS A 1 436 ? -40.496 -19.315 -24.978 1.00 58.75 436 LYS A O 1
ATOM 3361 N N . ASP A 1 437 ? -39.978 -20.117 -22.943 1.00 60.69 437 ASP A N 1
ATOM 3362 C CA . ASP A 1 437 ? -41.229 -19.702 -22.292 1.00 60.69 437 ASP A CA 1
ATOM 3363 C C . ASP A 1 437 ? -41.314 -18.179 -22.105 1.00 60.69 437 ASP A C 1
ATOM 3365 O O . ASP A 1 437 ? -42.385 -17.597 -22.270 1.00 60.69 437 ASP A O 1
ATOM 3369 N N . LYS A 1 438 ? -40.184 -17.501 -21.855 1.00 56.16 438 LYS A N 1
ATOM 3370 C CA . LYS A 1 438 ? -40.131 -16.029 -21.784 1.00 56.16 438 LYS A CA 1
ATOM 3371 C C . LYS A 1 438 ? -40.406 -15.368 -23.141 1.00 56.16 438 LYS A C 1
ATOM 3373 O O . LYS A 1 438 ? -41.062 -14.337 -23.182 1.00 56.16 438 LYS A O 1
ATOM 3378 N N . LYS A 1 439 ? -39.982 -16.001 -24.242 1.00 57.09 439 LYS A N 1
ATOM 3379 C CA . LYS A 1 439 ? -40.225 -15.542 -25.624 1.00 57.09 439 LYS A CA 1
ATOM 3380 C C . LYS A 1 439 ? -41.634 -15.864 -26.153 1.00 57.09 439 LYS A C 1
ATOM 3382 O O . LYS A 1 439 ? -41.981 -15.426 -27.236 1.00 57.09 439 LYS A O 1
ATOM 3387 N N . ARG A 1 440 ? -42.418 -16.670 -25.425 1.00 56.03 440 ARG A N 1
ATOM 3388 C CA . ARG A 1 440 ? -43.843 -16.939 -25.703 1.00 56.03 440 ARG A CA 1
ATOM 3389 C C . ARG A 1 440 ? -44.795 -16.066 -24.875 1.00 56.03 440 ARG A C 1
ATOM 3391 O O . ARG A 1 440 ? -45.993 -16.091 -25.125 1.00 56.03 440 ARG A O 1
ATOM 3398 N N . ARG A 1 441 ? -44.277 -15.379 -23.851 1.00 54.72 441 ARG A N 1
ATOM 3399 C CA . ARG A 1 441 ? -45.025 -14.471 -22.960 1.00 54.72 441 ARG A CA 1
ATOM 3400 C C . ARG A 1 441 ? -44.788 -12.985 -23.268 1.00 54.72 441 ARG A C 1
ATOM 3402 O O . ARG A 1 441 ? -45.461 -12.149 -22.677 1.00 54.72 441 ARG A O 1
ATOM 3409 N N . GLN A 1 442 ? -43.830 -12.686 -24.142 1.00 53.16 442 GLN A N 1
ATOM 3410 C CA . GLN A 1 442 ? -43.710 -11.435 -24.895 1.00 53.16 442 GLN A CA 1
ATOM 3411 C C . GLN A 1 442 ? -44.285 -11.683 -26.282 1.00 53.16 442 GLN A C 1
ATOM 3413 O O . GLN A 1 442 ? -44.872 -10.732 -26.831 1.00 53.16 442 GLN A O 1
#

Sequence (442 aa):
MLRLRNVQLAGSIVRRLLSSEAAAPSGGDASVKVDKTALMKLRKQTGYSFVNCRKALIKFGPERLPEAIKYLKELADKEGWQKAAKLSSRQTTQGLVGVIADGNVAAICEIACETDFVARGEEFKKAVEEITNATLQAALSKKDVQNVGDGQILSIPADLQETKTAAGRSINEAVAMTVGKLRENITVSRADMLFAKPGVSLRGHAHPKEGTETMEMGKFASVIGLLRNERATAFPTERLAHQLCQHIIGMRSESLGAPPQPVAEKKPEAAEQKAEKTGDEELNAFYEGATTEIDADETQLLRQAFMLNPSQTIHDYVQGHGAEIVNFVRIELGGDKKESEALSQQQEYNRSPSVNRPTMIINVCASSVSSHEAPSYYYMSPYFYPSLLVETEQTPVVEKNAPLAEVETEFEVVKKQRKPLQMVAVWLRKCVRAKKDKKRRQ

InterPro domains:
  IPR001816 Translation elongation factor EFTs/EF1B [MF_00050] (41-346)
  IPR001816 Translation elongation factor EFTs/EF1B [PTHR11741] (35-343)
  IPR009060 UBA-like superfamily [SSF46934] (33-87)
  IPR014039 Translation elongation factor EFTs/EF1B, dimerisation [PF00889] (114-334)
  IPR036402 Elongation factor Ts, dimerisation domain superfamily [G3DSA:3.30.479.20] (93-210)
  IPR036402 Elongation factor Ts, dimerisation domain superfamily [G3DSA:3.30.479.20] (212-350)
  IPR036402 Elongation factor Ts, dimerisation domain superfamily [SSF54713] (89-334)